Protein 3F1L (pdb70)

Secondary structure (DSSP, 8-state):
------TTTTTT-EEEEESTTSHHHHHHHHHHHHTT-EEEEEES-HHHHHHHHHHHHHHHS---EEEE--TTT--HHHHHHHHHHHHHH-S--SEEEE--------S-TTT--HHHHHHHHIIIIIIHHHHHHHHHHHHHTSSS-EEEEE--GGGTS--TT-HHHHHHHHHHHHHHHHHHHHTTTT-EEEEEE--SBSSHHHHHH-TT--GGGSB-TGGGHHHHHHHHSGGGTT--S-EEESS--/------TTTTTT-EEEESSTTSHHHHHHHHHHHHTT-EEEEEES-HHHHHHHHHHHHHHHS---EEEE--TTT--HHHHHHHHHHHHHH-S--SEEE---------S-GGG--HHHHHHHHIIIIIIHHHHHHHHHHHHHTSSS-EEEEE--GGGTS--TT-HHHHHHHHHHHHHHHHHHHHTTTT-EEEEEE--SBSSTTHHHH-TTS-GGGSBPGGGGHHHHHHHHSGGGTT--S-EEES--

Foldseek 3Di:
DPFDDDLLQAAPAEEEFEPCLFFLNLLLQLSNLRSHYQYEYEYADPVSLQVSQVVSCVVRVDGHHYDYDDQQDDDLVNLLVVLVVCVVPDVAHQEYEAPDFDQAWQAAPVPGDPVSLVSRLSRLPVSVVSNCVSRVVRQLSDPEHFYEHEAAVLLVPNDGRRPSNSVSRVNVLVVQQVVLVVQPVRYAGEYEHAYQEPTPSNCVNPVPDDRVVHHHSNLLCSVSSCRSGPVCRVHHSYYYYSDDD/DPFDDDLQQAAPAEEEFEPCLDALSVVLQLSNLSSHYQYEYEYADDVSVQVSQVVSCVNHVDGHHYDYDDQLDDDLVNLLVVLVVVVVVDVAHQEYEYPDFDQAWQAAPVPGDVVSLVSRLSRLPVSVVSNCVSRVVRQQSDPEHFYEHEAAPLLVPPDGRRHSNSVSRVNVLVVQQVVLVVQPVRYAGEYEHAYFELDVSNCRNCVPDDSVPHHHSNLLCSVSSCRSGPVCSPHHSYYYYSPD

Radius of gyration: 23.94 Å; Cα contacts (8 Å, |Δi|>4): 1102; chains: 2; bounding box: 61×36×67 Å

Solvent-accessible surface area: 20302 Å² total; per-residue (Å²): 80,172,36,158,17,130,112,72,10,0,76,119,57,12,2,0,0,2,15,0,24,64,12,21,0,118,40,0,0,10,12,1,3,114,41,9,1,46,5,0,0,3,9,158,37,104,96,117,0,118,99,19,0,53,84,1,50,123,84,37,64,102,106,8,73,75,32,84,14,47,14,69,100,11,71,15,93,62,0,97,79,11,14,100,120,0,56,98,87,19,77,63,0,12,0,0,0,5,11,20,38,55,15,23,38,49,28,55,3,49,112,3,65,28,101,45,1,73,31,0,0,31,12,2,0,7,0,6,1,6,0,2,24,14,0,3,84,11,0,76,132,15,152,32,0,0,0,0,0,12,1,16,68,8,2,85,92,3,118,32,58,39,1,0,35,0,0,0,7,13,0,2,8,0,0,1,46,0,0,3,55,26,8,96,184,128,9,10,0,0,0,1,11,12,32,17,3,102,28,86,86,64,56,70,11,78,114,134,44,64,62,142,149,31,109,48,15,57,77,3,9,36,4,0,7,28,0,7,0,40,84,0,139,215,72,39,27,73,43,42,61,13,58,89,130,80,185,39,155,21,130,110,70,17,0,78,113,54,12,1,0,0,0,22,0,9,74,34,28,2,57,35,0,0,16,8,1,7,97,37,22,2,29,2,0,0,1,7,180,55,112,128,58,0,151,67,0,0,48,74,2,55,135,90,51,69,134,94,6,68,60,15,85,11,45,13,71,97,9,72,23,97,66,0,71,90,0,9,124,109,0,54,122,80,19,80,62,0,6,0,0,0,5,24,21,31,62,11,24,38,48,29,56,2,46,114,3,59,21,114,42,0,60,52,0,1,34,12,2,0,6,0,7,0,12,0,1,18,5,0,2,84,8,1,74,130,12,138,28,0,0,0,0,1,17,1,17,63,12,3,80,101,4,126,30,56,34,0,0,20,0,0,0,8,12,0,2,7,0,0,1,44,0,0,4,56,24,8,88,177,128,10,13,0,0,0,1,4,13,21,21,3,119,31,88,71,58,62,65,13,82,106,137,59,85,53,141,178,38,101,61,17,50,85,2,8,35,1,1,7,33,0,7,2,72,70,0,132,185,81,42,30,77,51,29,55,13,45,146

Sequence (489 aa):
MHYQPKQDLLNDRIILVTGASDGIGREAAMTYARYGATVILLGRNEEKLRQVASHINEETGRQPQWFILDLLTCTSENCQQLAQRIAVNYPRLDGVLHNAGLLGDVCPMSEQNPQVWQDVMQVNVNATFMLTQALLPLLLKSDAGSLVFTSSSVGRQGRANWGAYAASKFATEGMMQVLADEYQQRLRVNCINPGGTRTAMRASAFPTEDPQKLKTPADIMPLYLWLMGDDSRRKTGMTFDAQPGMHYQPKQDLLNDRIILVTGASDGIGREAAMTYARYGATVILLGRNEEKLRQVASHINEETGRQPQWFILDLLTCTSENCQQLAQRIAVNYPRLDGVLHNAGLLGDVCPMSEQNPQVWQDVMQVNVNATFMLTQALLPLLLKSDAGSLVFTSSSVGRQGRANWGAYAASKFATEGMMQVLADEYQQRLRVNCINPGGTRTAMRASAFPTEDPQKLKTPADIMPLYLWLMGDDSRRKTGMTFDAQP

Structure (mmCIF, N/CA/C/O backbone):
data_3F1L
#
_entry.id   3F1L
#
_cell.length_a   53.871
_cell.length_b   66.803
_cell.length_c   65.053
_cell.angle_alpha   90.000
_cell.angle_beta   109.030
_cell.angle_gamma   90.000
#
_symmetry.space_group_name_H-M   'P 1 21 1'
#
loop_
_entity.id
_entity.type
_entity.pdbx_description
1 polymer 'Uncharacterized oxidoreductase yciK'
2 water water
#
loop_
_atom_site.group_PDB
_atom_site.id
_atom_site.type_symbol
_atom_site.label_atom_id
_atom_site.label_alt_id
_atom_site.label_comp_id
_atom_site.label_asym_id
_atom_site.label_entity_id
_atom_site.label_seq_id
_atom_site.pdbx_PDB_ins_code
_atom_site.Cartn_x
_atom_site.Cartn_y
_atom_site.Cartn_z
_atom_site.occupancy
_atom_site.B_iso_or_equiv
_atom_site.auth_seq_id
_atom_site.auth_comp_id
_atom_site.auth_asym_id
_atom_site.auth_atom_id
_atom_site.pdbx_PDB_model_num
ATOM 1 N N . MET A 1 1 ? -15.059 14.738 -13.714 1.00 37.82 1 MET A N 1
ATOM 2 C CA . MET A 1 1 ? -16.475 14.370 -13.450 1.00 30.46 1 MET A CA 1
ATOM 3 C C . MET A 1 1 ? -16.829 14.567 -11.979 1.00 32.63 1 MET A C 1
ATOM 4 O O . MET A 1 1 ? -16.873 13.609 -11.204 1.00 36.31 1 MET A O 1
ATOM 20 N N . HIS A 1 2 ? -17.041 15.821 -11.596 1.00 27.89 2 HIS A N 1
ATOM 21 C CA . HIS A 1 2 ? -17.805 16.128 -10.401 1.00 31.95 2 HIS A CA 1
ATOM 22 C C . HIS A 1 2 ? -19.205 15.685 -10.752 1.00 26.39 2 HIS A C 1
ATOM 23 O O . HIS A 1 2 ? -19.859 16.297 -11.593 1.00 36.59 2 HIS A O 1
ATOM 36 N N . TYR A 1 3 ? -19.659 14.603 -10.147 1.00 25.79 3 TYR A N 1
ATOM 37 C CA . TYR A 1 3 ? -20.971 14.096 -10.488 1.00 25.53 3 TYR A CA 1
ATOM 38 C C . TYR A 1 3 ? -21.660 13.501 -9.273 1.00 25.73 3 TYR A C 1
ATOM 39 O O . TYR A 1 3 ? -21.225 12.504 -8.694 1.00 28.83 3 TYR A O 1
ATOM 57 N N . GLN A 1 4 ? -22.750 14.156 -8.903 1.00 24.39 4 GLN A N 1
ATOM 58 C CA . GLN A 1 4 ? -23.543 13.800 -7.751 1.00 26.48 4 GLN A CA 1
ATOM 59 C C . GLN A 1 4 ? -24.965 13.545 -8.221 1.00 25.62 4 GLN A C 1
ATOM 60 O O . GLN A 1 4 ? -25.858 14.354 -7.972 1.00 26.77 4 GLN A O 1
ATOM 74 N N . PRO A 1 5 ? -25.180 12.409 -8.903 1.00 24.92 5 PRO A N 1
ATOM 75 C CA . PRO A 1 5 ? -26.457 12.108 -9.557 1.00 25.98 5 PRO A CA 1
ATOM 76 C C . PRO A 1 5 ? -27.577 11.898 -8.557 1.00 25.14 5 PRO A C 1
ATOM 77 O O . PRO A 1 5 ? -27.305 11.655 -7.386 1.00 23.80 5 PRO A O 1
ATOM 88 N N . LYS A 1 6 ? -28.821 11.978 -9.014 1.00 27.06 6 LYS A N 1
ATOM 89 C CA . LYS A 1 6 ? -29.943 11.558 -8.195 1.00 26.68 6 LYS A CA 1
ATOM 90 C C . LYS A 1 6 ? -29.688 10.109 -7.799 1.00 22.29 6 LYS A C 1
ATOM 91 O O . LYS A 1 6 ? -29.127 9.333 -8.577 1.00 18.64 6 LYS A O 1
ATOM 110 N N . GLN A 1 7 ? -30.079 9.734 -6.590 1.00 22.44 7 GLN A N 1
ATOM 111 C CA . GLN A 1 7 ? -29.770 8.393 -6.111 1.00 25.23 7 GLN A CA 1
ATOM 112 C C . GLN A 1 7 ? -30.534 7.295 -6.858 1.00 25.04 7 GLN A C 1
ATOM 113 O O . GLN A 1 7 ? -30.127 6.135 -6.835 1.00 34.54 7 GLN A O 1
ATOM 127 N N . ASP A 1 8 ? -31.642 7.649 -7.502 1.00 21.63 8 ASP A N 1
ATOM 128 C CA . ASP A 1 8 ? -32.376 6.670 -8.301 1.00 18.74 8 ASP A CA 1
ATOM 129 C C . ASP A 1 8 ? -32.038 6.772 -9.787 1.00 15.17 8 ASP A C 1
ATOM 130 O O . ASP A 1 8 ? -32.832 6.399 -10.641 1.00 14.25 8 ASP A O 1
ATOM 139 N N . LEU A 1 9 ? -30.828 7.230 -10.085 1.00 13.49 9 LEU A N 1
ATOM 140 C CA . LEU A 1 9 ? -30.403 7.440 -11.464 1.00 13.51 9 LEU A CA 1
ATOM 141 C C . LEU A 1 9 ? -30.686 6.246 -12.378 1.00 11.31 9 LEU A C 1
ATOM 142 O O . LEU A 1 9 ? -31.080 6.416 -13.528 1.00 12.27 9 LEU A O 1
ATOM 158 N N . LEU A 1 10 ? -30.442 5.039 -11.874 1.00 9.74 10 LEU A N 1
ATOM 159 C CA . LEU A 1 10 ? -30.513 3.841 -12.703 1.00 9.72 10 LEU A CA 1
ATOM 160 C C . LEU A 1 10 ? -31.670 2.911 -12.356 1.00 9.19 10 LEU A C 1
ATOM 161 O O . LEU A 1 10 ? -31.662 1.739 -12.735 1.00 9.23 10 LEU A O 1
ATOM 177 N N . ASN A 1 11 ? -32.689 3.432 -11.678 1.00 9.36 11 ASN A N 1
ATOM 178 C CA . ASN A 1 11 ? -33.881 2.641 -11.456 1.00 10.76 11 ASN A CA 1
ATOM 179 C C . ASN A 1 11 ? -34.417 2.137 -12.792 1.00 11.96 11 ASN A C 1
ATOM 180 O O . ASN A 1 11 ? -34.509 2.893 -13.758 1.00 12.55 11 ASN A O 1
ATOM 191 N N . ASP A 1 12 ? -34.799 0.873 -12.826 1.00 13.26 12 ASP A N 1
ATOM 192 C CA . ASP A 1 12 ? -35.384 0.272 -14.028 1.00 14.95 12 ASP A CA 1
ATOM 193 C C . ASP A 1 12 ? -34.432 0.309 -15.224 1.00 13.41 12 ASP A C 1
ATOM 194 O O . ASP A 1 12 ? -34.851 0.452 -16.376 1.00 14.78 12 ASP A O 1
ATOM 203 N N . ARG A 1 13 ? -33.141 0.147 -14.943 0.00 11.47 13 ARG A N 1
ATOM 204 C CA . ARG A 1 13 ? -32.126 0.061 -15.989 0.00 10.78 13 ARG A CA 1
ATOM 205 C C . ARG A 1 13 ? -31.299 -1.215 -15.835 0.00 9.41 13 ARG A C 1
ATOM 206 O O . ARG A 1 13 ? -30.707 -1.461 -14.785 0.00 11.95 13 ARG A O 1
ATOM 227 N N . ILE A 1 14 ? -31.252 -2.011 -16.898 1.00 6.90 14 ILE A N 1
ATOM 228 C CA . ILE A 1 14 ? -30.606 -3.302 -16.872 1.00 6.21 14 ILE A CA 1
ATOM 229 C C . ILE A 1 14 ? -29.217 -3.131 -17.451 1.00 6.43 14 ILE A C 1
ATOM 230 O O . ILE A 1 14 ? -29.074 -2.748 -18.615 1.00 6.61 14 ILE A O 1
ATOM 246 N N . ILE A 1 15 ? -28.197 -3.376 -16.640 1.00 6.44 15 ILE A N 1
ATOM 247 C CA . ILE A 1 15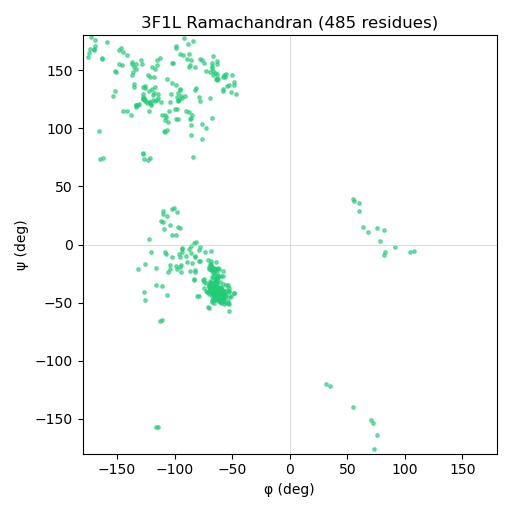 ? -26.823 -3.096 -17.020 1.00 6.67 15 ILE A CA 1
ATOM 248 C C . ILE A 1 15 ? -25.959 -4.320 -16.830 1.00 7.25 15 ILE A C 1
ATOM 249 O O . ILE A 1 15 ? -25.909 -4.884 -15.747 1.00 6.98 15 ILE A O 1
ATOM 265 N N . LEU A 1 16 ? -25.278 -4.719 -17.898 1.00 6.79 16 LEU A N 1
ATOM 266 C CA . LEU A 1 16 ? -24.328 -5.825 -17.868 1.00 6.90 16 LEU A CA 1
ATOM 267 C C . LEU A 1 16 ? -22.918 -5.288 -17.666 1.00 6.38 16 LEU A C 1
ATOM 268 O O . LEU A 1 16 ? -22.495 -4.344 -18.344 1.00 6.40 16 LEU A O 1
ATOM 284 N N . VAL A 1 17 ? -22.198 -5.905 -16.742 1.00 6.09 17 VAL A N 1
ATOM 285 C CA . VAL A 1 17 ? -20.827 -5.520 -16.425 1.00 6.63 17 VAL A CA 1
ATOM 286 C C . VAL A 1 17 ? -19.918 -6.721 -16.626 1.00 6.23 17 VAL A C 1
ATOM 287 O O . VAL A 1 17 ? -20.116 -7.764 -16.015 1.00 7.02 17 VAL A O 1
ATOM 300 N N . THR A 1 18 ? -18.904 -6.574 -17.475 1.00 6.31 18 THR A N 1
ATOM 301 C CA . THR A 1 18 ? -17.968 -7.669 -17.704 1.00 6.80 18 THR A CA 1
ATOM 302 C C . THR A 1 18 ? -16.741 -7.503 -16.812 1.00 7.35 18 THR A C 1
ATOM 303 O O . THR A 1 18 ? -16.483 -6.427 -16.286 1.00 8.74 18 THR A O 1
ATOM 314 N N . GLY A 1 19 ? -15.970 -8.575 -16.659 1.00 8.94 19 GLY A N 1
ATOM 315 C CA . GLY A 1 19 ? -14.852 -8.582 -15.726 1.00 10.48 19 GLY A CA 1
ATOM 316 C C . GLY A 1 19 ? -15.326 -8.199 -14.336 1.00 9.26 19 GLY A C 1
ATOM 317 O O . GLY A 1 19 ? -14.643 -7.505 -13.602 1.00 10.33 19 GLY A O 1
ATOM 321 N N . ALA A 1 20 ? -16.507 -8.690 -13.967 1.00 8.25 20 ALA A N 1
ATOM 322 C CA . ALA A 1 20 ? -17.219 -8.173 -12.801 1.00 9.16 20 ALA A CA 1
ATOM 323 C C . ALA A 1 20 ? -16.636 -8.592 -11.456 1.00 10.43 20 ALA A C 1
ATOM 324 O O . ALA A 1 20 ? -17.084 -8.100 -10.420 1.00 12.04 20 ALA A O 1
ATOM 331 N N . SER A 1 21 ? -15.645 -9.477 -11.442 1.00 10.89 21 SER A N 1
ATOM 332 C CA . SER A 1 21 ? -14.997 -9.813 -10.174 1.00 13.26 21 SER A CA 1
ATOM 333 C C . SER A 1 21 ? -13.718 -8.979 -9.916 1.00 10.59 21 SER A C 1
ATOM 334 O O . SER A 1 21 ? -13.163 -9.021 -8.802 1.00 12.73 21 SER A O 1
ATOM 342 N N . ASP A 1 22 ? -13.231 -8.235 -10.912 1.00 11.40 22 ASP A N 1
ATOM 343 C CA . ASP A 1 22 ? -11.987 -7.490 -10.705 1.00 12.06 22 ASP A CA 1
ATOM 344 C C . ASP A 1 22 ? -12.279 -6.163 -10.018 1.00 11.89 22 ASP A C 1
ATOM 345 O O . ASP A 1 22 ? -13.434 -5.851 -9.765 1.00 12.64 22 ASP A O 1
ATOM 354 N N . GLY A 1 23 ? -11.233 -5.412 -9.674 1.00 12.06 23 GLY A N 1
ATOM 355 C CA . GLY A 1 23 ? -11.382 -4.217 -8.870 1.00 12.93 23 GLY A CA 1
ATOM 356 C C . GLY A 1 23 ? -12.400 -3.232 -9.400 1.00 11.37 23 GLY A C 1
ATOM 357 O O . GLY A 1 23 ? -13.350 -2.870 -8.704 1.00 12.19 23 GLY A O 1
ATOM 361 N N . ILE A 1 24 ? -12.214 -2.780 -10.628 1.00 9.67 24 ILE A N 1
ATOM 362 C CA . ILE A 1 24 ? -13.128 -1.789 -11.192 1.00 8.54 24 ILE A CA 1
ATOM 363 C C . ILE A 1 24 ? -14.489 -2.412 -11.518 1.00 7.84 24 ILE A C 1
ATOM 364 O O . ILE A 1 24 ? -15.520 -1.798 -11.292 1.00 8.13 24 ILE A O 1
ATOM 380 N N . GLY A 1 25 ? -14.497 -3.621 -12.066 1.00 8.20 25 GLY A N 1
ATOM 381 C CA . GLY A 1 25 ? -15.744 -4.263 -12.440 1.00 9.31 25 GLY A CA 1
ATOM 382 C C . GLY A 1 25 ? -16.662 -4.474 -11.263 1.00 8.03 25 GLY A C 1
ATOM 383 O O . GLY A 1 25 ? -17.854 -4.189 -11.346 1.00 7.87 25 GLY A O 1
ATOM 387 N N . ARG A 1 26 ? -16.124 -4.981 -10.164 1.00 8.76 26 ARG A N 1
ATOM 388 C CA . ARG A 1 26 ? -16.968 -5.227 -9.001 1.00 8.81 26 ARG A CA 1
ATOM 389 C C . ARG A 1 26 ? -17.462 -3.926 -8.387 1.00 8.48 26 ARG A C 1
ATOM 390 O O . ARG A 1 26 ? -18.599 -3.851 -7.915 1.00 9.55 26 ARG A O 1
ATOM 411 N N . GLU A 1 27 ? -16.649 -2.884 -8.459 1.00 8.49 27 GLU A N 1
ATOM 412 C CA . GLU A 1 27 ? -17.060 -1.587 -7.951 1.00 8.18 27 GLU A CA 1
ATOM 413 C C . GLU A 1 27 ? -18.145 -0.973 -8.823 1.00 7.75 27 GLU A C 1
ATOM 414 O O . GLU A 1 27 ? -19.111 -0.417 -8.306 1.00 8.89 27 GLU A O 1
ATOM 426 N N . ALA A 1 28 ? -17.999 -1.072 -10.138 1.00 7.51 28 ALA A N 1
ATOM 427 C CA . ALA A 1 28 ? -19.009 -0.549 -11.042 1.00 7.52 28 ALA A CA 1
ATOM 428 C C . ALA A 1 28 ? -20.328 -1.282 -10.845 1.00 7.34 28 ALA A C 1
ATOM 429 O O . ALA A 1 28 ? -21.385 -0.667 -10.765 1.00 7.95 28 ALA A O 1
ATOM 436 N N . ALA A 1 29 ? -20.270 -2.598 -10.730 1.00 7.75 29 ALA A N 1
ATOM 437 C CA . ALA A 1 29 ? -21.482 -3.372 -10.513 1.00 7.69 29 ALA A CA 1
ATOM 438 C C . ALA A 1 29 ? -22.180 -2.941 -9.219 1.00 7.75 29 ALA A C 1
ATOM 439 O O . ALA A 1 29 ? -23.402 -2.768 -9.172 1.00 7.85 29 ALA A O 1
ATOM 446 N N . MET A 1 30 ? -21.400 -2.778 -8.153 1.00 8.70 30 MET A N 1
ATOM 447 C CA . MET A 1 30 ? -21.944 -2.352 -6.866 1.00 9.18 30 MET A CA 1
ATOM 448 C C . MET A 1 30 ? -22.575 -0.977 -6.981 1.00 8.75 30 MET A C 1
ATOM 449 O O . MET A 1 30 ? -23.655 -0.742 -6.459 1.00 9.55 30 MET A O 1
ATOM 463 N N . THR A 1 31 ? -21.868 -0.061 -7.636 1.00 8.94 31 THR A N 1
ATOM 464 C CA . THR A 1 31 ? -22.319 1.308 -7.780 1.00 9.31 31 THR A CA 1
ATOM 465 C C . THR A 1 31 ? -23.604 1.385 -8.580 1.00 8.31 31 THR A C 1
ATOM 466 O O . THR A 1 31 ? -24.563 2.055 -8.174 1.00 8.80 31 THR A O 1
ATOM 477 N N . TYR A 1 32 ? -23.658 0.668 -9.693 1.00 7.73 32 TYR A N 1
ATOM 478 C CA . TYR A 1 32 ? -24.866 0.659 -10.484 1.00 7.33 32 TYR A CA 1
ATOM 479 C C . TYR A 1 32 ? -26.043 0.128 -9.652 1.00 7.77 32 TYR A C 1
ATOM 480 O O . TYR A 1 32 ? -27.138 0.691 -9.663 1.00 8.12 32 TYR A O 1
ATOM 498 N N . ALA A 1 33 ? -25.829 -0.971 -8.931 1.00 8.23 33 ALA A N 1
ATOM 499 C CA . ALA A 1 33 ? -26.881 -1.527 -8.076 1.00 8.98 33 ALA A CA 1
ATOM 500 C C . ALA A 1 33 ? -27.341 -0.521 -7.014 1.00 8.73 33 ALA A C 1
ATOM 501 O O . ALA A 1 33 ? -28.536 -0.413 -6.745 1.00 9.20 33 ALA A O 1
ATOM 508 N N . ARG A 1 34 ? -26.401 0.214 -6.426 1.00 8.78 34 ARG A N 1
ATOM 509 C CA . ARG A 1 34 ? -26.733 1.189 -5.394 1.00 11.37 34 ARG A CA 1
ATOM 510 C C . ARG A 1 34 ? -27.618 2.286 -5.951 1.00 9.18 34 ARG A C 1
ATOM 511 O O . ARG A 1 34 ? -28.464 2.843 -5.233 1.00 11.68 34 ARG A O 1
ATOM 532 N N . TYR A 1 35 ? -27.450 2.589 -7.232 1.00 9.26 35 TYR A N 1
ATOM 533 C CA . TYR A 1 35 ? -28.228 3.638 -7.871 1.00 9.96 35 TYR A CA 1
ATOM 534 C C . TYR A 1 35 ? -29.456 3.085 -8.590 1.00 9.34 35 TYR A C 1
ATOM 535 O O . TYR A 1 35 ? -30.082 3.786 -9.376 1.00 10.36 35 TYR A O 1
ATOM 553 N N . GLY A 1 36 ? -29.813 1.836 -8.297 1.00 9.58 36 GLY A N 1
ATOM 554 C CA . GLY A 1 36 ? -31.097 1.285 -8.695 1.00 9.84 36 GLY A CA 1
ATOM 555 C C . GLY A 1 36 ? -31.078 0.261 -9.814 1.00 9.14 36 GLY A C 1
ATOM 556 O O . GLY A 1 36 ? -32.118 -0.303 -10.152 1.00 10.17 36 GLY A O 1
ATOM 560 N N . ALA A 1 37 ? -29.921 0.036 -10.418 1.00 8.94 37 ALA A N 1
ATOM 561 C CA . ALA A 1 37 ? -29.844 -0.825 -11.593 1.00 8.43 37 ALA A CA 1
ATOM 562 C C . ALA A 1 37 ? -30.102 -2.287 -11.282 1.00 7.90 37 ALA A C 1
ATOM 563 O O . ALA A 1 37 ? -29.799 -2.773 -10.197 1.00 9.03 37 ALA A O 1
ATOM 570 N N . THR A 1 38 ? -30.683 -2.966 -12.268 1.00 8.24 38 THR A N 1
ATOM 571 C CA . THR A 1 38 ? -30.686 -4.421 -12.327 1.00 8.15 38 THR A CA 1
ATOM 572 C C . THR A 1 38 ? -29.397 -4.827 -13.025 1.00 7.55 38 THR A C 1
ATOM 573 O O . THR A 1 38 ? -29.242 -4.609 -14.222 1.00 8.24 38 THR A O 1
ATOM 584 N N . VAL A 1 39 ? -28.464 -5.384 -12.273 1.00 8.24 39 VAL A N 1
ATOM 585 C CA . VAL A 1 39 ? -27.132 -5.630 -12.776 1.00 7.79 39 VAL A CA 1
ATOM 586 C C . VAL A 1 39 ? -26.956 -7.093 -13.140 1.00 8.10 39 VAL A C 1
ATOM 587 O O . VAL A 1 39 ? -27.418 -7.999 -12.425 1.00 8.39 39 VAL A O 1
ATOM 600 N N . ILE A 1 40 ? -26.289 -7.316 -14.261 1.00 6.86 40 ILE A N 1
ATOM 601 C CA . ILE A 1 40 ? -25.893 -8.642 -14.706 1.00 7.23 40 ILE A CA 1
ATOM 602 C C . ILE A 1 40 ? -2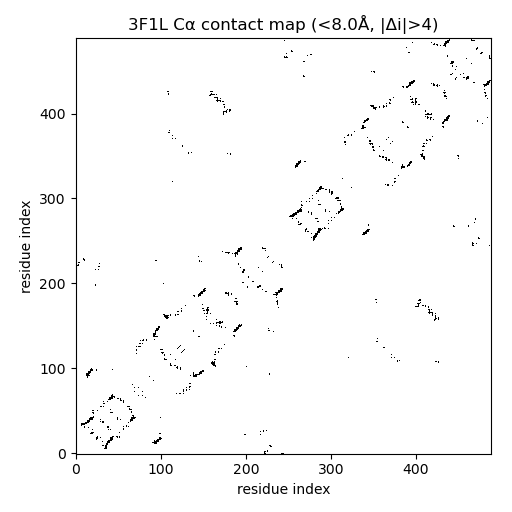4.372 -8.700 -14.687 1.00 6.55 40 ILE A C 1
ATOM 603 O O . ILE A 1 40 ? -23.717 -7.844 -15.284 1.00 7.40 40 ILE A O 1
ATOM 619 N N . LEU A 1 41 ? -23.812 -9.698 -14.008 1.00 7.38 41 LEU A N 1
ATOM 620 C CA . LEU A 1 41 ? -22.368 -9.850 -13.901 1.00 7.47 41 LEU A CA 1
ATOM 621 C C . LEU A 1 41 ? -21.889 -10.876 -14.914 1.00 7.73 41 LEU A C 1
ATOM 622 O O . LEU A 1 41 ? -22.475 -11.955 -15.058 1.00 8.77 41 LEU A O 1
ATOM 638 N N . LEU A 1 42 ? -20.783 -10.568 -15.574 1.00 7.70 42 LEU A N 1
ATOM 639 C CA . LEU A 1 42 ? -20.165 -11.500 -16.497 1.00 8.45 42 LEU A CA 1
ATOM 640 C C . LEU A 1 42 ? -18.700 -11.660 -16.132 1.00 7.97 42 LEU A C 1
ATOM 641 O O . LEU A 1 42 ? -18.012 -10.681 -15.846 1.00 9.59 42 LEU A O 1
ATOM 657 N N . GLY A 1 43 ? -18.228 -12.897 -16.119 1.00 9.20 43 GLY A N 1
ATOM 658 C CA . GLY A 1 43 ? -16.832 -13.137 -15.827 1.00 10.25 43 GLY A CA 1
ATOM 659 C C . GLY A 1 43 ? -16.482 -14.582 -16.044 1.00 10.04 43 GLY A C 1
ATOM 660 O O . GLY A 1 43 ? -17.342 -15.382 -16.377 1.00 9.71 43 GLY A O 1
ATOM 664 N N . ARG A 1 44 ? -15.217 -14.920 -15.844 1.00 11.53 44 ARG A N 1
ATOM 665 C CA . ARG A 1 44 ? -14.748 -16.276 -16.099 1.00 13.35 44 ARG A CA 1
ATOM 666 C C . ARG A 1 44 ? -14.747 -17.134 -14.846 1.00 14.74 44 ARG A C 1
ATOM 667 O O . ARG A 1 44 ? -14.743 -18.362 -14.939 1.00 17.34 44 ARG A O 1
ATOM 688 N N . ASN A 1 45 ? -14.762 -16.480 -13.687 1.00 14.97 45 ASN A N 1
ATOM 689 C CA . ASN A 1 45 ? -14.641 -17.159 -12.399 1.00 21.71 45 ASN A CA 1
ATOM 690 C C . ASN A 1 45 ? -15.966 -17.197 -11.640 1.00 19.26 45 ASN A C 1
ATOM 691 O O . ASN A 1 45 ? -16.338 -16.224 -10.984 1.00 17.16 45 ASN A O 1
ATOM 702 N N . GLU A 1 46 ? -16.668 -18.323 -11.735 1.00 23.06 46 GLU A N 1
ATOM 703 C CA . GLU A 1 46 ? -17.992 -18.475 -11.135 1.00 27.10 46 GLU A CA 1
ATOM 704 C C . GLU A 1 46 ? -17.979 -18.240 -9.625 1.00 21.77 46 GLU A C 1
ATOM 705 O O . GLU A 1 46 ? -18.890 -17.623 -9.072 1.00 20.77 46 GLU A O 1
ATOM 717 N N . GLU A 1 47 ? -16.946 -18.756 -8.971 1.00 18.95 47 GLU A N 1
ATOM 718 C CA . GLU A 1 47 ? -16.791 -18.624 -7.531 1.00 22.54 47 GLU A CA 1
ATOM 719 C C . GLU A 1 47 ? -16.781 -17.152 -7.141 1.00 18.21 47 GLU A C 1
ATOM 720 O O . GLU A 1 47 ? -17.518 -16.717 -6.255 1.00 17.38 47 GLU A O 1
ATOM 737 N N . LYS A 1 48 ? -15.935 -16.377 -7.805 1.00 16.27 48 LYS A N 1
ATOM 738 C CA . LYS A 1 48 ? -15.807 -14.969 -7.471 1.00 13.50 48 LYS A CA 1
ATOM 739 C C . LYS A 1 48 ? -17.061 -14.174 -7.852 1.00 13.94 48 LYS A C 1
ATOM 740 O O . LYS A 1 48 ? -17.410 -13.215 -7.171 1.00 13.14 48 LYS A O 1
ATOM 759 N N . LEU A 1 49 ? -17.723 -14.564 -8.941 1.00 14.26 49 LEU A N 1
ATOM 760 C CA . LEU A 1 49 ? -18.936 -13.867 -9.373 1.00 13.98 49 LEU A CA 1
ATOM 761 C C . LEU A 1 49 ? -20.059 -14.068 -8.356 1.00 13.20 49 LEU A C 1
ATOM 762 O O . LEU A 1 49 ? -20.789 -13.138 -8.022 1.00 12.77 49 LEU A O 1
ATOM 778 N N . ARG A 1 50 ? -20.195 -15.291 -7.856 1.00 13.58 50 ARG A N 1
ATOM 779 C CA . ARG A 1 50 ? -21.187 -15.578 -6.827 1.00 13.52 50 ARG A CA 1
ATOM 780 C C . ARG A 1 50 ? -20.945 -14.696 -5.604 1.00 13.18 50 ARG A C 1
ATOM 781 O O . ARG A 1 50 ? -21.875 -14.156 -5.011 1.00 13.61 50 ARG A O 1
ATOM 802 N N . GLN A 1 51 ? -19.678 -14.544 -5.236 1.00 13.09 51 GLN A N 1
ATOM 803 C CA . GLN A 1 51 ? -19.325 -13.739 -4.078 1.00 13.75 51 GLN A CA 1
ATOM 804 C C . GLN A 1 51 ? -19.595 -12.261 -4.297 1.00 12.28 51 GLN A C 1
ATOM 805 O O . GLN A 1 51 ? -20.069 -11.585 -3.389 1.00 14.29 51 GLN A O 1
ATOM 819 N N . VAL A 1 52 ? -19.308 -11.745 -5.492 1.00 12.90 52 VAL A N 1
ATOM 820 C CA . VAL A 1 52 ? -19.624 -10.351 -5.776 1.00 12.16 52 VAL A CA 1
ATOM 821 C C . VAL A 1 52 ? -21.143 -10.152 -5.737 1.00 11.30 52 VAL A C 1
ATOM 822 O O . VAL A 1 52 ? -21.640 -9.182 -5.169 1.00 11.80 52 VAL A O 1
ATOM 835 N N . ALA A 1 53 ? -21.889 -11.093 -6.301 1.00 11.00 53 ALA A N 1
ATOM 836 C CA . ALA A 1 53 ? -23.347 -10.980 -6.313 1.00 11.92 53 ALA A CA 1
ATOM 837 C C . ALA A 1 53 ? -23.906 -10.961 -4.893 1.00 12.74 53 ALA A C 1
ATOM 838 O O . ALA A 1 53 ? -24.783 -10.167 -4.580 1.00 12.51 53 ALA A O 1
ATOM 845 N N . SER A 1 54 ? -23.363 -11.803 -4.024 1.00 13.64 54 SER A N 1
ATOM 846 C CA . SER A 1 54 ? -23.840 -11.848 -2.655 1.00 14.18 54 SER A CA 1
ATOM 847 C C . SER A 1 54 ? -23.498 -10.564 -1.893 1.00 13.01 54 SER A C 1
ATOM 848 O O . SER A 1 54 ? -24.310 -10.071 -1.103 1.00 14.02 54 SER A O 1
ATOM 856 N N . HIS A 1 55 ? -22.312 -10.012 -2.134 1.00 13.17 55 HIS A N 1
ATOM 857 C CA . HIS A 1 55 ? -21.931 -8.760 -1.490 1.00 14.84 55 HIS A CA 1
ATOM 858 C C . HIS A 1 55 ? -22.857 -7.629 -1.935 1.00 13.75 55 HIS A C 1
ATOM 859 O O . HIS A 1 55 ? -23.317 -6.817 -1.135 1.00 14.88 55 HIS A O 1
ATOM 872 N N . ILE A 1 56 ? -23.130 -7.566 -3.228 1.00 12.31 56 ILE A N 1
ATOM 873 C CA . ILE A 1 56 ? -24.018 -6.534 -3.725 1.00 12.24 56 ILE A CA 1
ATOM 874 C C . ILE A 1 56 ? -25.401 -6.688 -3.098 1.00 13.36 56 ILE A C 1
ATOM 875 O O . ILE A 1 56 ? -26.014 -5.702 -2.696 1.00 14.42 56 ILE A O 1
ATOM 891 N N . ASN A 1 57 ? -25.880 -7.922 -2.993 1.00 13.72 57 ASN A N 1
ATOM 892 C CA . ASN A 1 57 ? -27.169 -8.184 -2.366 1.00 15.95 57 ASN A CA 1
ATOM 893 C C . ASN A 1 57 ? -27.206 -7.694 -0.924 1.00 15.20 57 ASN A C 1
ATOM 894 O O . ASN A 1 57 ? -28.186 -7.087 -0.497 1.00 17.09 57 ASN A O 1
ATOM 905 N N . GLU A 1 58 ? -26.142 -7.947 -0.168 1.00 14.34 58 GLU A N 1
ATOM 906 C CA . GLU A 1 58 ? -26.134 -7.546 1.231 1.00 16.85 58 GLU A CA 1
ATOM 907 C C . GLU A 1 58 ? -26.131 -6.027 1.376 1.00 19.35 58 GLU A C 1
ATOM 908 O O . GLU A 1 58 ? -26.782 -5.483 2.267 1.00 24.91 58 GLU A O 1
ATOM 920 N N . GLU A 1 59 ? -25.430 -5.336 0.483 1.00 17.58 59 GLU A N 1
ATOM 921 C CA . GLU A 1 59 ? -25.230 -3.900 0.616 1.00 24.51 59 GLU A CA 1
ATOM 922 C C . GLU A 1 59 ? -26.364 -3.077 -0.001 1.00 20.18 59 GLU A C 1
ATOM 923 O O . GLU A 1 59 ? -26.576 -1.928 0.389 1.00 24.90 59 GLU A O 1
ATOM 935 N N . THR A 1 60 ? -27.099 -3.660 -0.945 1.00 22.02 60 THR A N 1
ATOM 936 C CA . THR A 1 60 ? -28.115 -2.915 -1.694 1.00 23.62 60 THR A CA 1
ATOM 937 C C . THR A 1 60 ? -29.514 -3.545 -1.668 1.00 25.83 60 THR A C 1
ATOM 938 O O . THR A 1 60 ? -30.498 -2.891 -2.005 1.00 25.69 60 THR A O 1
ATOM 949 N N . GLY A 1 61 ? -29.601 -4.817 -1.299 1.00 30.19 61 GLY A N 1
ATOM 950 C CA . GLY A 1 61 ? -30.882 -5.493 -1.170 1.00 35.35 61 GLY A CA 1
ATOM 951 C C . GLY A 1 61 ? -31.369 -6.202 -2.424 1.00 37.33 61 GLY A C 1
ATOM 952 O O . GLY A 1 61 ? -32.419 -6.846 -2.414 1.00 36.98 61 GLY A O 1
ATOM 956 N N . ARG A 1 62 ? -30.609 -6.091 -3.506 1.00 41.05 62 ARG A N 1
ATOM 957 C CA . ARG A 1 62 ? -30.960 -6.759 -4.755 1.00 36.31 62 ARG A CA 1
ATOM 958 C C . ARG A 1 62 ? -29.794 -7.610 -5.232 1.00 17.08 62 ARG A C 1
ATOM 959 O O . ARG A 1 62 ? -28.646 -7.190 -5.164 1.00 20.28 62 ARG A O 1
ATOM 980 N N . GLN A 1 63 ? -30.092 -8.823 -5.684 1.00 25.00 63 GLN A N 1
ATOM 981 C CA . GLN A 1 63 ? -29.041 -9.762 -6.042 1.00 21.14 63 GLN A CA 1
ATOM 982 C C . GLN A 1 63 ? -28.889 -9.898 -7.548 1.00 15.43 63 GLN A C 1
ATOM 983 O O . GLN A 1 63 ? -29.790 -10.378 -8.236 1.00 16.96 63 GLN A O 1
ATOM 997 N N . PRO A 1 64 ? -27.732 -9.478 -8.060 1.00 13.15 64 PRO A N 1
ATOM 998 C CA . PRO A 1 64 ? -27.433 -9.643 -9.479 1.00 12.74 64 PRO A CA 1
ATOM 999 C C . PRO A 1 64 ? -27.366 -11.110 -9.865 1.00 12.25 64 PRO A C 1
ATOM 1000 O O . PRO A 1 64 ? -26.971 -11.949 -9.057 1.00 15.22 64 PRO A O 1
ATOM 1011 N N . GLN A 1 65 ? -27.779 -11.412 -11.089 1.00 11.28 65 GLN A N 1
ATOM 1012 C CA . GLN A 1 65 ? -27.496 -12.686 -11.714 1.00 9.49 65 GLN A CA 1
ATOM 1013 C C . GLN A 1 65 ? -26.138 -12.601 -12.383 1.00 8.39 65 GLN A C 1
ATOM 1014 O O . GLN A 1 65 ? -25.663 -11.512 -12.698 1.00 10.18 65 GLN A O 1
ATOM 1028 N N . TRP A 1 66 ? -25.530 -13.757 -12.615 1.00 10.10 66 TRP A N 1
ATOM 1029 C CA . TRP A 1 66 ? -24.247 -13.829 -13.284 1.00 11.02 66 TRP A CA 1
ATOM 1030 C C . TRP A 1 66 ? -24.254 -14.906 -14.355 1.00 11.37 66 TRP A C 1
ATOM 1031 O O . TRP A 1 66 ? -25.038 -15.857 -14.309 1.00 12.35 66 TRP A O 1
ATOM 1052 N N . PHE A 1 67 ? -23.368 -14.712 -15.325 1.00 10.54 67 PHE A N 1
ATOM 1053 C CA . PHE A 1 67 ? -23.138 -15.646 -16.411 1.00 11.47 67 PHE A CA 1
ATOM 1054 C C . PHE A 1 67 ? -21.638 -15.783 -16.596 1.00 10.28 67 PHE A C 1
ATOM 1055 O O . PHE A 1 67 ? -20.873 -14.866 -16.303 1.00 11.30 67 PHE A O 1
ATOM 1072 N N . ILE A 1 68 ? -21.231 -16.938 -17.095 1.00 10.39 68 ILE A N 1
ATOM 1073 C CA . ILE A 1 68 ? -19.827 -17.254 -17.262 1.00 10.14 68 ILE A CA 1
ATOM 1074 C C . ILE A 1 68 ? -19.401 -17.126 -18.722 1.00 12.26 68 ILE A C 1
ATOM 1075 O O . ILE A 1 68 ? -20.037 -17.671 -19.623 1.00 12.17 68 ILE A O 1
ATOM 1091 N N . LEU A 1 69 ? -18.321 -16.397 -18.954 1.00 10.43 69 LEU A N 1
ATOM 1092 C CA . LEU A 1 69 ? -17.730 -16.295 -20.279 1.00 10.41 69 LEU A CA 1
ATOM 1093 C C . LEU A 1 69 ? -16.245 -16.031 -20.088 1.00 9.71 69 LEU A C 1
ATOM 1094 O O . LEU A 1 69 ? -15.877 -15.178 -19.290 1.00 10.95 69 LEU A O 1
ATOM 1110 N N . ASP A 1 70 ? -15.405 -16.780 -20.797 1.00 10.11 70 ASP A N 1
ATOM 1111 C CA . ASP A 1 70 ? -13.963 -16.552 -20.800 1.00 10.16 70 ASP A CA 1
ATOM 1112 C C . ASP A 1 70 ? -13.576 -15.914 -22.119 1.00 8.51 70 ASP A C 1
ATOM 1113 O O . ASP A 1 70 ? -13.574 -16.580 -23.144 1.00 8.52 70 ASP A O 1
ATOM 1122 N N . LEU A 1 71 ? -13.280 -14.620 -22.100 1.00 8.35 71 LEU A N 1
ATOM 1123 C CA . LEU A 1 71 ? -13.014 -13.900 -23.336 1.00 8.02 71 LEU A CA 1
ATOM 1124 C C . LEU A 1 71 ? -11.786 -14.425 -24.061 1.00 7.80 71 LEU A C 1
ATOM 1125 O O . LEU A 1 71 ? -11.661 -14.249 -25.266 1.00 9.32 71 LEU A O 1
ATOM 1141 N N . LEU A 1 72 ? -10.854 -15.041 -23.352 1.00 8.07 72 LEU A N 1
ATOM 1142 C CA . LEU A 1 72 ? -9.656 -15.531 -24.022 1.00 8.89 72 LEU A CA 1
ATOM 1143 C C . LEU A 1 72 ? -9.952 -16.662 -25.007 1.00 8.09 72 LEU A C 1
ATOM 1144 O O . LEU A 1 72 ? -9.278 -16.785 -26.033 1.00 10.02 72 LEU A O 1
ATOM 1160 N N . THR A 1 73 ? -10.935 -17.495 -24.679 1.00 8.77 73 THR A N 1
ATOM 1161 C CA . THR A 1 73 ? -11.171 -18.697 -25.463 1.00 10.31 73 THR A CA 1
ATOM 1162 C C . THR A 1 73 ? -12.563 -18.776 -26.081 1.00 9.76 73 THR A C 1
ATOM 1163 O O . THR A 1 73 ? -12.817 -19.662 -26.859 1.00 11.11 73 THR A O 1
ATOM 1174 N N . CYS A 1 74 ? -13.454 -17.852 -25.760 1.00 8.15 74 CYS A N 1
ATOM 1175 C CA . CYS A 1 74 ? -14.823 -17.961 -26.239 1.00 8.70 74 CYS A CA 1
ATOM 1176 C C . CYS A 1 74 ? -14.936 -17.791 -27.751 1.00 7.96 74 CYS A C 1
ATOM 1177 O O . CYS A 1 74 ? -14.129 -17.104 -28.394 1.00 9.28 74 CYS A O 1
ATOM 1185 N N . THR A 1 75 ? -15.953 -18.419 -28.310 1.00 7.66 75 THR A N 1
ATOM 1186 C CA . THR A 1 75 ? -16.287 -18.236 -29.703 1.00 7.84 75 THR A CA 1
ATOM 1187 C C . THR A 1 75 ? -17.425 -17.224 -29.820 1.00 7.21 75 THR A C 1
ATOM 1188 O O . THR A 1 75 ? -18.118 -16.899 -28.831 1.00 8.24 75 THR A O 1
ATOM 1199 N N . SER A 1 76 ? -17.675 -16.789 -31.042 1.00 7.43 76 SER A N 1
ATOM 1200 C CA . SER A 1 76 ? -18.833 -15.958 -31.312 1.00 7.93 76 SER A CA 1
ATOM 1201 C C . SER A 1 76 ? -20.117 -16.692 -30.937 1.00 7.75 76 SER A C 1
ATOM 1202 O O . SER A 1 76 ? -21.028 -16.096 -30.387 1.00 8.76 76 SER A O 1
ATOM 1210 N N . GLU A 1 77 ? -20.179 -17.991 -31.204 1.00 7.89 77 GLU A N 1
ATOM 1211 C CA . GLU A 1 77 ? -21.346 -18.782 -30.853 1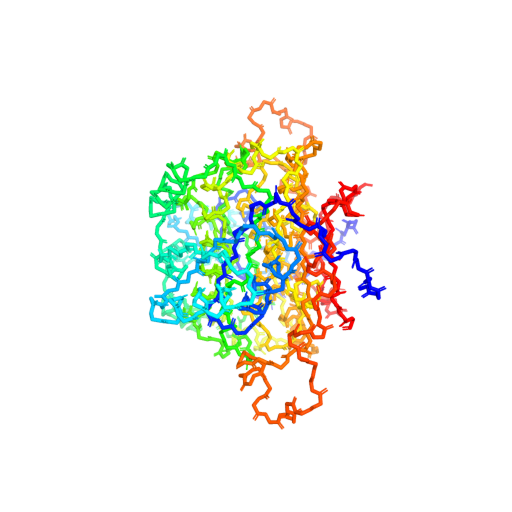.00 8.80 77 GLU A CA 1
ATOM 1212 C C . GLU A 1 77 ? -21.559 -18.786 -29.331 1.00 8.43 77 GLU A C 1
ATOM 1213 O O . GLU A 1 77 ? -22.694 -18.688 -28.885 1.00 8.85 77 GLU A O 1
ATOM 1225 N N . ASN A 1 78 ? -20.485 -18.869 -28.537 1.00 7.89 78 ASN A N 1
ATOM 1226 C CA . ASN A 1 78 ? -20.619 -18.786 -27.080 1.00 9.02 78 ASN A CA 1
ATOM 1227 C C . ASN A 1 78 ? -21.281 -17.460 -26.688 1.00 8.43 78 ASN A C 1
ATOM 1228 O O . ASN A 1 78 ? -22.106 -17.408 -25.781 1.00 9.19 78 ASN A O 1
ATOM 1239 N N . CYS A 1 79 ? -20.891 -16.381 -27.363 1.00 8.47 79 CYS A N 1
ATOM 1240 C CA . CYS A 1 79 ? -21.421 -15.057 -27.062 1.00 8.27 79 CYS A CA 1
ATOM 1241 C C . CYS A 1 79 ? -22.894 -14.976 -27.447 1.00 8.04 79 CYS A C 1
ATOM 1242 O O . CYS A 1 79 ? -23.707 -14.423 -26.713 1.00 8.59 79 CYS A O 1
ATOM 1250 N N . GLN A 1 80 ? -23.240 -15.558 -28.589 1.00 8.69 80 GLN A N 1
ATOM 1251 C CA . GLN A 1 80 ? -24.638 -15.600 -29.006 1.00 9.24 80 GLN A CA 1
ATOM 1252 C C . GLN A 1 80 ? -25.489 -16.431 -28.031 1.00 8.85 80 GLN A C 1
ATOM 1253 O O . GLN A 1 80 ? -26.636 -16.075 -27.724 1.00 10.13 80 GLN A O 1
ATOM 1267 N N . GLN A 1 81 ? -24.933 -17.534 -27.544 1.00 9.87 81 GLN A N 1
ATOM 1268 C CA . GLN A 1 81 ? -25.620 -18.346 -26.547 1.00 11.23 81 GLN A CA 1
ATOM 1269 C C . GLN A 1 81 ? -25.852 -17.568 -25.257 1.00 10.86 81 GLN A C 1
ATOM 1270 O O . GLN A 1 81 ? -26.921 -17.651 -24.669 1.00 11.25 81 GLN A O 1
ATOM 1284 N N . LEU A 1 82 ? -24.849 -16.818 -24.817 1.00 9.88 82 LEU A N 1
ATOM 1285 C CA . LEU A 1 82 ? -24.996 -15.957 -23.652 1.00 10.59 82 LEU A CA 1
ATOM 1286 C C . LEU A 1 82 ? -26.143 -14.984 -23.863 1.00 9.68 82 LEU A C 1
ATOM 1287 O O . LEU A 1 82 ? -26.978 -14.807 -22.973 1.00 10.38 82 LEU A O 1
ATOM 1303 N N . ALA A 1 83 ? -26.195 -14.359 -25.037 1.00 9.28 83 ALA A N 1
ATOM 1304 C CA . ALA A 1 83 ? -27.259 -13.406 -25.333 1.00 9.92 83 ALA A CA 1
ATOM 1305 C C . ALA A 1 83 ? -28.621 -14.095 -25.248 1.00 9.33 83 ALA A C 1
ATOM 1306 O O . ALA A 1 83 ? -29.581 -13.511 -24.766 1.00 10.22 83 ALA A O 1
ATOM 1313 N N . GLN A 1 84 ? -28.699 -15.333 -25.719 1.00 9.75 84 GLN A N 1
ATOM 1314 C CA . GLN A 1 84 ? -29.942 -16.106 -25.626 1.00 9.83 84 GLN A CA 1
ATOM 1315 C C . GLN A 1 84 ? -30.342 -16.341 -24.171 1.00 9.81 84 GLN A C 1
ATOM 1316 O O . GLN A 1 84 ? -31.517 -16.223 -23.814 1.00 10.97 84 GLN A O 1
ATOM 1330 N N . ARG A 1 85 ? -29.380 -16.679 -23.324 1.00 9.85 85 ARG A N 1
ATOM 1331 C CA . ARG A 1 85 ? -29.657 -16.888 -21.915 1.00 11.02 85 ARG A CA 1
ATOM 1332 C C . ARG A 1 85 ? -30.177 -15.599 -21.286 1.00 8.82 85 ARG A C 1
ATOM 1333 O O . ARG A 1 85 ? -31.149 -15.609 -20.543 1.00 10.49 85 ARG A O 1
ATOM 1354 N N . ILE A 1 86 ? -29.522 -14.481 -21.573 1.00 9.06 86 ILE A N 1
ATOM 1355 C CA . ILE A 1 86 ? -29.950 -13.203 -21.038 1.00 8.32 86 ILE A CA 1
ATOM 1356 C C . ILE A 1 86 ? -31.371 -12.893 -21.484 1.00 8.14 86 ILE A C 1
ATOM 1357 O O . ILE A 1 86 ? -32.193 -12.461 -20.678 1.00 8.75 86 ILE A O 1
ATOM 1373 N N . ALA A 1 87 ? -31.677 -13.156 -22.751 1.00 9.21 87 ALA A N 1
ATOM 1374 C CA . ALA A 1 87 ? -32.979 -12.790 -23.311 1.00 10.15 87 ALA A CA 1
ATOM 1375 C C . ALA A 1 87 ? -34.129 -13.593 -22.701 1.00 10.65 87 ALA A C 1
ATOM 1376 O O . ALA A 1 87 ? -35.271 -13.163 -22.755 1.00 11.97 87 ALA A O 1
ATOM 1383 N N . VAL A 1 88 ? -33.843 -14.757 -22.131 1.00 11.45 88 VAL A N 1
ATOM 1384 C CA . VAL A 1 88 ? -34.891 -15.512 -21.450 1.00 13.47 88 VAL A CA 1
ATOM 1385 C C . VAL A 1 88 ? -35.367 -14.744 -20.221 1.00 13.23 88 VAL A C 1
ATOM 1386 O O . VAL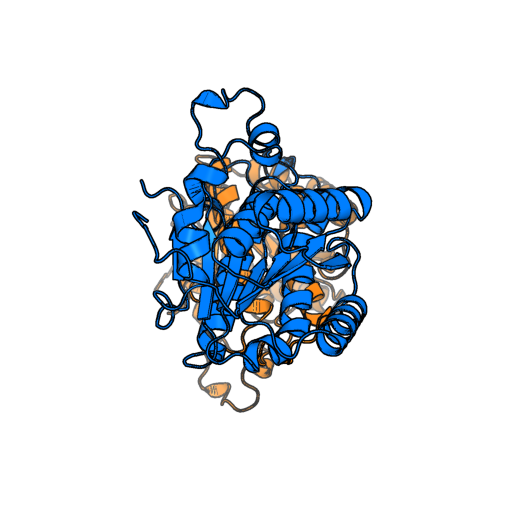 A 1 88 ? -36.549 -14.755 -19.905 1.00 14.97 88 VAL A O 1
ATOM 1399 N N . ASN A 1 89 ? -34.436 -14.075 -19.542 1.00 12.78 89 ASN A N 1
ATOM 1400 C CA . ASN A 1 89 ? -34.707 -13.418 -18.268 1.00 16.75 89 ASN A CA 1
ATOM 1401 C C . ASN A 1 89 ? -34.848 -11.880 -18.313 1.00 14.23 89 ASN A C 1
ATOM 1402 O O . ASN A 1 89 ? -35.385 -11.287 -17.381 1.00 15.89 89 ASN A O 1
ATOM 1413 N N . TYR A 1 90 ? -34.375 -11.242 -19.383 1.00 10.11 90 TYR A N 1
ATOM 1414 C CA . TYR A 1 90 ? -34.324 -9.792 -19.453 1.00 9.47 90 TYR A CA 1
ATOM 1415 C C . TYR A 1 90 ? -34.825 -9.343 -20.811 1.00 9.13 90 TYR A C 1
ATOM 1416 O O . TYR A 1 90 ? -34.429 -9.910 -21.822 1.00 10.41 90 TYR A O 1
ATOM 1434 N N . PRO A 1 91 ? -35.677 -8.302 -20.852 1.00 8.53 91 PRO A N 1
ATOM 1435 C CA . PRO A 1 91 ? -36.267 -7.873 -22.128 1.00 9.49 91 PRO A CA 1
ATOM 1436 C C . PRO A 1 91 ? -35.366 -6.968 -22.965 1.00 9.00 91 PRO A C 1
ATOM 1437 O O . PRO A 1 91 ? -35.719 -6.676 -24.102 1.00 11.52 91 PRO A O 1
ATOM 1448 N N . ARG A 1 92 ? -34.261 -6.505 -22.400 1.00 7.16 92 ARG A N 1
ATOM 1449 C CA . ARG A 1 92 ? -33.400 -5.551 -23.085 1.00 7.34 92 ARG A CA 1
ATOM 1450 C C . ARG A 1 92 ? -32.126 -5.463 -22.276 1.00 6.01 92 ARG A C 1
ATOM 1451 O O . ARG A 1 92 ? -32.063 -5.959 -21.148 1.00 6.97 92 ARG A O 1
ATOM 1472 N N . LEU A 1 93 ? -31.126 -4.788 -22.836 1.00 5.92 93 LEU A N 1
ATOM 1473 C CA . LEU A 1 93 ? -29.994 -4.294 -22.056 1.00 6.52 93 LEU A CA 1
ATOM 1474 C C . LEU A 1 93 ? -29.955 -2.785 -22.239 1.00 6.25 93 LEU A C 1
ATOM 1475 O O . LEU A 1 93 ? -29.871 -2.295 -23.369 1.00 7.57 93 LEU A O 1
ATOM 1491 N N . ASP A 1 94 ? -30.029 -2.048 -21.135 1.00 5.45 94 ASP A N 1
ATOM 1492 C CA . ASP A 1 94 ? -29.873 -0.598 -21.169 1.00 5.57 94 ASP A CA 1
ATOM 1493 C C . ASP A 1 94 ? -28.416 -0.162 -21.183 1.00 5.76 94 ASP A C 1
ATOM 1494 O O . ASP A 1 94 ? -28.107 0.930 -21.639 1.00 6.25 94 ASP A O 1
ATOM 1503 N N . GLY A 1 95 ? -27.527 -1.011 -20.685 1.00 5.48 95 GLY A N 1
ATOM 1504 C CA . GLY A 1 95 ? -26.117 -0.693 -20.703 1.00 6.42 95 GLY A CA 1
ATOM 1505 C C . GLY A 1 95 ? -25.268 -1.936 -20.754 1.00 5.42 95 GLY A C 1
ATOM 1506 O O . GLY A 1 95 ? -25.648 -2.981 -20.218 1.00 5.95 95 GLY A O 1
ATOM 1510 N N . VAL A 1 96 ? -24.106 -1.805 -21.388 1.00 5.39 96 VAL A N 1
ATOM 1511 C CA . VAL A 1 96 ? -23.060 -2.814 -21.351 1.00 5.23 96 VAL A CA 1
ATOM 1512 C C . VAL A 1 96 ? -21.755 -2.096 -21.070 1.00 5.19 96 VAL A C 1
ATOM 1513 O O . VAL A 1 96 ? -21.353 -1.196 -21.818 1.00 5.36 96 VAL A O 1
ATOM 1526 N N . LEU A 1 97 ? -21.121 -2.472 -19.964 1.00 4.97 97 LEU A N 1
ATOM 1527 C CA . LEU A 1 97 ? -19.812 -1.979 -19.576 1.00 4.81 97 LEU A CA 1
ATOM 1528 C C . LEU A 1 97 ? -18.801 -3.086 -19.787 1.00 5.04 97 LEU A C 1
ATOM 1529 O O . LEU A 1 97 ? -18.814 -4.093 -19.092 1.00 5.88 97 LEU A O 1
ATOM 1545 N N . HIS A 1 98 ? -17.957 -2.898 -20.792 1.00 5.81 98 HIS A N 1
ATOM 1546 C CA . HIS A 1 98 ? -16.849 -3.801 -21.083 1.00 6.84 98 HIS A CA 1
ATOM 1547 C C . HIS A 1 98 ? -15.654 -3.408 -20.247 1.00 6.98 98 HIS A C 1
ATOM 1548 O O . HIS A 1 98 ? -14.899 -2.519 -20.626 1.00 8.93 98 HIS A O 1
ATOM 1561 N N . ASN A 1 99 ? -15.525 -4.052 -19.099 1.00 7.55 99 ASN A N 1
ATOM 1562 C CA . ASN A 1 99 ? -14.435 -3.807 -18.196 1.00 7.92 99 ASN A CA 1
ATOM 1563 C C . ASN A 1 99 ? -13.378 -4.920 -18.244 1.00 7.90 99 ASN A C 1
ATOM 1564 O O . ASN A 1 99 ? -12.238 -4.702 -17.874 1.00 9.11 99 ASN A O 1
ATOM 1575 N N . ALA A 1 100 ? -13.749 -6.108 -18.722 1.00 7.99 100 ALA A N 1
ATOM 1576 C CA . ALA A 1 100 ? -12.802 -7.204 -18.840 1.00 8.90 100 ALA A CA 1
ATOM 1577 C C . ALA A 1 100 ? -11.618 -6.796 -19.697 1.00 8.14 100 ALA A C 1
ATOM 1578 O O . ALA A 1 100 ? -11.751 -6.071 -20.686 1.00 8.25 100 ALA A O 1
ATOM 1585 N N . GLY A 1 101 ? -10.451 -7.312 -19.348 1.00 8.76 101 GLY A N 1
ATOM 1586 C CA . GLY A 1 101 ? -9.254 -7.036 -20.110 1.00 8.14 101 GLY A CA 1
ATOM 1587 C C . GLY A 1 101 ? -8.075 -7.816 -19.586 1.00 9.01 101 GLY A C 1
ATOM 1588 O O . GLY A 1 101 ? -8.085 -8.330 -18.474 1.00 11.91 101 GLY A O 1
ATOM 1592 N N . LEU A 1 102 ? -7.063 -7.918 -20.443 1.00 7.45 102 LEU A N 1
ATOM 1593 C CA . LEU A 1 102 ? -5.787 -8.508 -20.107 1.00 8.35 102 LEU A CA 1
ATOM 1594 C C . LEU A 1 102 ? -4.722 -7.449 -20.287 1.00 8.43 102 LEU A C 1
ATOM 1595 O O . LEU A 1 102 ? -4.680 -6.766 -21.322 1.00 9.31 102 LEU A O 1
ATOM 1615 N N . LEU A 1 103 ? -3.826 -7.329 -19.308 1.00 8.69 103 LEU A N 1
ATOM 1616 C CA . LEU A 1 103 ? -2.745 -6.356 -19.373 1.00 9.67 103 LEU A CA 1
ATOM 1617 C C . LEU A 1 103 ? -1.615 -6.845 -20.267 1.00 10.06 103 LEU A C 1
ATOM 1618 O O . LEU A 1 103 ? -1.065 -6.105 -21.078 1.00 10.67 103 LEU A O 1
ATOM 1634 N N . GLY A 1 104 ? -1.268 -8.105 -20.091 1.00 10.44 104 GLY A N 1
ATOM 1635 C CA . GLY A 1 104 ? -0.117 -8.686 -20.743 1.00 11.47 104 GLY A CA 1
ATOM 1636 C C . GLY A 1 104 ? 1.188 -8.152 -20.194 1.00 11.48 104 GLY A C 1
ATOM 1637 O O . GLY A 1 104 ? 1.285 -7.772 -19.034 1.00 11.89 104 GLY A O 1
ATOM 1641 N N . ASP A 1 105 ? 2.196 -8.129 -21.056 1.00 10.17 105 ASP A N 1
ATOM 1642 C CA . ASP A 1 105 ? 3.553 -7.746 -20.697 1.00 11.78 105 ASP A CA 1
ATOM 1643 C C . ASP A 1 105 ? 3.716 -6.228 -20.685 1.00 10.38 105 ASP A C 1
ATOM 1644 O O . ASP A 1 105 ? 3.324 -5.547 -21.635 1.00 9.98 105 ASP A O 1
ATOM 1653 N N . VAL A 1 106 ? 4.330 -5.705 -19.639 1.00 10.61 106 VAL A N 1
ATOM 1654 C CA . VAL A 1 106 ? 4.779 -4.325 -19.609 1.00 10.85 106 VAL A CA 1
ATOM 1655 C C . VAL A 1 106 ? 6.313 -4.374 -19.672 1.00 9.71 106 VAL A C 1
ATOM 1656 O O . VAL A 1 106 ? 7.007 -4.644 -18.675 1.00 11.71 106 VAL A O 1
ATOM 1669 N N . CYS A 1 107 ? 6.820 -4.190 -20.887 1.00 8.64 107 CYS A N 1
ATOM 1670 C CA . CYS A 1 107 ? 8.241 -4.336 -21.190 1.00 8.96 107 CYS A CA 1
ATOM 1671 C C . CYS A 1 107 ? 8.459 -3.888 -22.619 1.00 7.45 107 CYS A C 1
ATOM 1672 O O . CYS A 1 107 ? 7.495 -3.694 -23.361 1.00 7.39 107 CYS A O 1
ATOM 1680 N N . PRO A 1 108 ? 9.724 -3.719 -23.024 1.00 7.57 108 PRO A N 1
ATOM 1681 C CA . PRO A 1 108 ? 9.936 -3.197 -24.379 1.00 7.19 108 PRO A CA 1
ATOM 1682 C C . PRO A 1 108 ? 9.417 -4.124 -25.473 1.00 6.72 108 PRO A C 1
ATOM 1683 O O . PRO A 1 108 ? 9.270 -5.328 -25.272 1.00 7.04 108 PRO A O 1
ATOM 1694 N N . MET A 1 109 ? 9.166 -3.555 -26.639 1.00 6.96 109 MET A N 1
ATOM 1695 C CA . MET A 1 109 ? 8.679 -4.320 -27.765 1.00 6.97 109 MET A CA 1
ATOM 1696 C C . MET A 1 109 ? 9.586 -5.494 -28.110 1.00 6.73 109 MET A C 1
ATOM 1697 O O . MET A 1 109 ? 9.094 -6.538 -28.514 1.00 7.43 109 MET A O 1
ATOM 1711 N N . SER A 1 110 ? 10.892 -5.331 -27.939 1.00 6.91 110 SER A N 1
ATOM 1712 C CA . SER A 1 110 ? 11.819 -6.405 -28.244 1.00 7.93 110 SER A CA 1
ATOM 1713 C C . SER A 1 110 ? 11.631 -7.595 -27.302 1.00 7.95 110 SER A C 1
ATOM 1714 O O . SER A 1 110 ? 12.079 -8.701 -27.601 1.00 9.71 110 SER A O 1
ATOM 1722 N N . GLU A 1 111 ? 11.022 -7.351 -26.142 1.00 8.26 111 GLU A N 1
ATOM 1723 C CA . GLU A 1 111 ? 10.850 -8.372 -25.112 1.00 8.77 111 GLU A CA 1
ATOM 1724 C C . GLU A 1 111 ? 9.402 -8.871 -24.965 1.00 8.63 111 GLU A C 1
ATOM 1725 O O . GLU A 1 111 ? 9.157 -9.822 -24.239 1.00 10.54 111 GLU A O 1
ATOM 1737 N N . GLN A 1 112 ? 8.445 -8.237 -25.628 1.00 7.92 112 GLN A N 1
ATOM 1738 C CA . GLN A 1 112 ? 7.057 -8.659 -25.557 1.00 6.81 112 GLN A CA 1
ATOM 1739 C C . GLN A 1 112 ? 6.923 -10.111 -26.014 1.00 7.67 112 GLN A C 1
ATOM 1740 O O . GLN A 1 112 ? 7.422 -10.496 -27.066 1.00 9.38 112 GLN A O 1
ATOM 1754 N N . ASN A 1 113 ? 6.214 -10.911 -25.240 1.00 7.50 113 ASN A N 1
ATOM 1755 C CA . ASN A 1 113 ? 6.016 -12.296 -25.629 1.00 8.05 113 ASN A CA 1
ATOM 1756 C C . ASN A 1 113 ? 4.932 -12.401 -26.689 1.00 8.09 113 ASN A C 1
ATOM 1757 O O . ASN A 1 113 ? 3.827 -11.881 -26.504 1.00 8.04 113 ASN A O 1
ATOM 1768 N N . PRO A 1 114 ? 5.231 -13.061 -27.819 1.00 8.24 114 PRO A N 1
ATOM 1769 C CA . PRO A 1 114 ? 4.237 -13.089 -28.896 1.00 8.93 114 PRO A CA 1
ATOM 1770 C C . PRO A 1 114 ? 2.918 -13.793 -28.553 1.00 8.41 114 PRO A C 1
ATOM 1771 O O . PRO A 1 114 ? 1.876 -13.390 -29.086 1.00 7.76 114 PRO A O 1
ATOM 1782 N N . GLN A 1 115 ? 2.946 -14.837 -27.723 1.00 8.14 115 GLN A N 1
ATOM 1783 C CA . GLN A 1 115 ? 1.687 -15.478 -27.355 1.00 8.36 115 GLN A CA 1
ATOM 1784 C C . GLN A 1 115 ? 0.875 -14.575 -26.426 1.00 7.40 115 GLN A C 1
ATOM 1785 O O . GLN A 1 115 ? -0.344 -14.458 -26.564 1.00 8.16 115 GLN A O 1
ATOM 1799 N N . VAL A 1 116 ? 1.542 -13.923 -25.488 1.00 8.45 116 VAL A N 1
ATOM 1800 C CA . VAL A 1 116 ? 0.854 -12.978 -24.622 1.00 8.63 116 VAL A CA 1
ATOM 1801 C C . VAL A 1 116 ? 0.238 -11.842 -25.451 1.00 7.30 116 VAL A C 1
ATOM 1802 O O . VAL A 1 116 ? -0.911 -11.447 -25.222 1.00 7.74 116 VAL A O 1
ATOM 1815 N N . TRP A 1 117 ? 0.987 -11.337 -26.426 1.00 6.97 117 TRP A N 1
ATOM 1816 C CA . TRP A 1 117 ? 0.475 -10.295 -27.305 1.00 6.28 117 TRP A CA 1
ATOM 1817 C C . TRP A 1 117 ? -0.827 -10.763 -27.961 1.00 7.02 117 TRP A C 1
ATOM 1818 O O . TRP A 1 117 ? -1.833 -10.054 -27.988 1.00 6.79 117 TRP A O 1
ATOM 1839 N N . GLN A 1 118 ? -0.787 -11.958 -28.529 1.00 7.66 118 GLN A N 1
ATOM 1840 C CA . GLN A 1 118 ? -1.961 -12.526 -29.171 1.00 7.96 118 GLN A CA 1
ATOM 1841 C C . GLN A 1 118 ? -3.134 -12.617 -28.187 1.00 7.17 118 GLN A C 1
ATOM 1842 O O . GLN A 1 118 ? -4.271 -12.274 -28.523 1.00 7.39 118 GLN A O 1
ATOM 1856 N N . ASP A 1 119 ? -2.859 -13.072 -26.969 1.00 7.42 119 ASP A N 1
ATOM 1857 C CA . ASP A 1 119 ? -3.896 -13.196 -25.939 1.00 7.60 119 ASP A CA 1
ATOM 1858 C C . ASP A 1 119 ? -4.529 -11.840 -25.594 1.00 6.29 119 ASP A C 1
ATOM 1859 O O . ASP A 1 119 ? -5.746 -11.743 -25.438 1.00 6.86 119 ASP A O 1
ATOM 1868 N N . VAL A 1 120 ? -3.695 -10.818 -25.434 1.00 6.88 120 VAL A N 1
ATOM 1869 C CA . VAL A 1 120 ? -4.170 -9.473 -25.126 1.00 6.85 120 VAL A CA 1
ATOM 1870 C C . VAL A 1 120 ? -5.085 -8.969 -26.231 1.00 5.89 120 VAL A C 1
ATOM 1871 O O . VAL A 1 120 ? -6.161 -8.423 -25.973 1.00 6.43 120 VAL A O 1
ATOM 1884 N N . MET A 1 121 ? -4.672 -9.153 -27.469 1.00 5.87 121 MET A N 1
ATOM 1885 C CA . MET A 1 121 ? -5.520 -8.735 -28.578 1.00 5.27 121 MET A CA 1
ATOM 1886 C C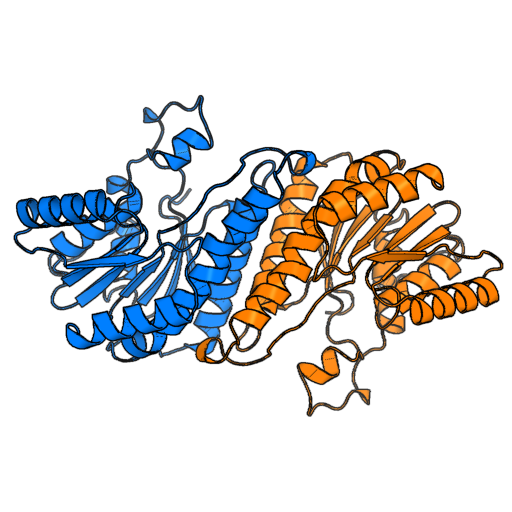 . MET A 1 121 ? -6.812 -9.552 -28.646 1.00 5.47 121 MET A C 1
ATOM 1887 O O . MET A 1 121 ? -7.884 -9.024 -28.967 1.00 6.00 121 MET A O 1
ATOM 1901 N N . GLN A 1 122 ? -6.731 -10.838 -28.334 1.00 6.48 122 GLN A N 1
ATOM 1902 C CA . GLN A 1 122 ? -7.909 -11.690 -28.384 1.00 7.03 122 GLN A CA 1
ATOM 1903 C C . GLN A 1 122 ? -8.947 -11.263 -27.356 1.00 6.32 122 GLN A C 1
ATOM 1904 O O . GLN A 1 122 ? -10.123 -11.187 -27.666 1.00 6.90 122 GLN A O 1
ATOM 1918 N N . VAL A 1 123 ? -8.513 -11.016 -26.125 1.00 6.17 123 VAL A N 1
ATOM 1919 C CA . VAL A 1 123 ? -9.437 -10.580 -25.082 1.00 6.55 123 VAL A CA 1
ATOM 1920 C C . VAL A 1 123 ? -9.930 -9.160 -25.313 1.00 5.66 123 VAL A C 1
ATOM 1921 O O . VAL A 1 123 ? -11.136 -8.907 -25.330 1.00 6.21 123 VAL A O 1
ATOM 1934 N N . ASN A 1 124 ? -8.989 -8.238 -25.468 1.00 5.36 124 ASN A N 1
ATOM 1935 C CA . ASN A 1 124 ? -9.318 -6.823 -25.420 1.00 5.38 124 ASN A CA 1
ATOM 1936 C C . ASN A 1 124 ? -10.007 -6.348 -26.688 1.00 5.23 124 ASN A C 1
ATOM 1937 O O . ASN A 1 124 ? -10.784 -5.393 -26.670 1.00 5.44 124 ASN A O 1
ATOM 1948 N N . VAL A 1 125 ? -9.682 -6.970 -27.814 1.00 5.05 125 VAL A N 1
ATOM 1949 C CA . VAL A 1 125 ? -10.205 -6.540 -29.100 1.00 5.36 125 VAL A CA 1
ATOM 1950 C C . VAL A 1 125 ? -11.176 -7.571 -29.658 1.00 4.82 125 VAL A C 1
ATOM 1951 O O . VAL A 1 125 ? -12.370 -7.296 -29.789 1.00 5.67 125 VAL A O 1
ATOM 1964 N N . ASN A 1 126 ? -10.699 -8.762 -29.980 1.00 5.59 126 ASN A N 1
ATOM 1965 C CA . ASN A 1 126 ? -11.522 -9.685 -30.765 1.00 5.71 126 ASN A CA 1
ATOM 1966 C C . ASN A 1 126 ? -12.749 -10.189 -30.016 1.00 5.64 126 ASN A C 1
ATOM 1967 O O . ASN A 1 126 ? -13.860 -10.130 -30.535 1.00 5.83 126 ASN A O 1
ATOM 1978 N N . ALA A 1 127 ? -12.557 -10.665 -28.793 1.00 5.68 127 ALA A N 1
ATOM 1979 C CA . ALA A 1 127 ? -13.668 -11.216 -28.029 1.00 6.24 127 ALA A CA 1
ATOM 1980 C C . ALA A 1 127 ? -14.570 -10.084 -27.521 1.00 5.49 127 ALA A C 1
ATOM 1981 O O . ALA A 1 127 ? -15.786 -10.261 -27.382 1.00 5.72 127 ALA A O 1
ATOM 1988 N N . THR A 1 128 ? -13.985 -8.930 -27.224 1.00 5.12 128 THR A N 1
ATOM 1989 C CA . THR A 1 128 ? -14.770 -7.759 -26.862 1.00 5.93 128 THR A CA 1
ATOM 1990 C C . THR A 1 128 ? -15.693 -7.355 -28.027 1.00 5.19 128 THR A C 1
ATOM 1991 O O . THR A 1 128 ? -16.875 -7.063 -27.829 1.00 5.80 128 THR A O 1
ATOM 2002 N N . PHE A 1 129 ? -15.167 -7.401 -29.239 1.00 5.22 129 PHE A N 1
ATOM 2003 C CA . PHE A 1 129 ? -15.981 -7.221 -30.439 1.00 5.30 129 PHE A CA 1
ATOM 2004 C C . PHE A 1 129 ? -17.062 -8.312 -30.562 1.00 5.10 129 PHE A C 1
ATOM 2005 O O . PHE A 1 129 ? -18.236 -7.999 -30.793 1.00 5.76 129 PHE A O 1
ATOM 2022 N N . MET A 1 130 ? -16.695 -9.579 -30.402 1.00 4.92 130 MET A N 1
ATOM 2023 C CA . MET A 1 130 ? -17.671 -10.633 -30.629 1.00 5.96 130 MET A CA 1
ATOM 2024 C C . MET A 1 130 ? -18.798 -10.530 -29.604 1.00 5.22 130 MET A C 1
ATOM 2025 O O . MET A 1 130 ? -19.978 -10.762 -29.933 1.00 5.73 130 MET A O 1
ATOM 2039 N N . LEU A 1 131 ? -18.459 -10.208 -28.361 1.00 5.30 131 LEU A N 1
ATOM 2040 C CA . LEU A 1 131 ? -19.458 -10.066 -27.327 1.00 5.59 131 LEU A CA 1
ATOM 2041 C C . LEU A 1 131 ? -20.370 -8.877 -27.638 1.00 5.16 131 LEU A C 1
ATOM 2042 O O . LEU A 1 131 ? -21.600 -8.959 -27.506 1.00 5.78 131 LEU A O 1
ATOM 2058 N N . THR A 1 132 ? -19.787 -7.755 -28.036 1.00 5.40 132 THR A N 1
ATOM 2059 C CA . THR A 1 132 ? -20.568 -6.606 -28.457 1.00 6.25 132 THR A CA 1
ATOM 2060 C C . THR A 1 132 ? -21.557 -6.996 -29.552 1.00 5.90 132 THR A C 1
ATOM 2061 O O . THR A 1 132 ? -22.744 -6.686 -29.474 1.00 6.27 132 THR A O 1
ATOM 2072 N N . GLN A 1 133 ? -21.079 -7.696 -30.574 1.00 6.29 133 GLN A N 1
ATOM 2073 C CA . GLN A 1 133 ? -21.934 -8.060 -31.683 1.00 6.25 133 GLN A CA 1
ATOM 2074 C C . GLN A 1 133 ? -23.132 -8.871 -31.191 1.00 5.67 133 GLN A C 1
ATOM 2075 O O . GLN A 1 133 ? -24.260 -8.647 -31.611 1.00 6.90 133 GLN A O 1
ATOM 2089 N N . ALA A 1 134 ? -22.884 -9.807 -30.280 1.00 5.92 134 ALA A N 1
ATOM 2090 C CA . ALA A 1 134 ? -23.948 -10.646 -29.755 1.00 7.09 134 ALA A CA 1
ATOM 2091 C C . ALA A 1 134 ? -24.992 -9.867 -28.964 1.00 5.69 134 ALA A C 1
ATOM 2092 O O . ALA A 1 134 ? -26.148 -10.288 -28.918 1.00 7.49 134 ALA A O 1
ATOM 2099 N N . LEU A 1 135 ? -24.571 -8.768 -28.333 1.00 6.22 135 LEU A N 1
ATOM 2100 C CA . LEU A 1 135 ? -25.418 -7.987 -27.431 1.00 6.48 135 LEU A CA 1
ATOM 2101 C C . LEU A 1 135 ? -26.090 -6.784 -28.100 1.00 6.12 135 LEU A C 1
ATOM 2102 O O . LEU A 1 135 ? -26.950 -6.156 -27.489 1.00 6.28 135 LEU A O 1
ATOM 2118 N N . LEU A 1 136 ? -25.735 -6.468 -29.345 1.00 6.42 136 LEU A N 1
ATOM 2119 C CA . LEU A 1 136 ? -26.334 -5.306 -29.999 1.00 6.51 136 LEU A CA 1
ATOM 2120 C C . LEU A 1 136 ? -27.858 -5.392 -30.091 1.00 6.42 136 LEU A C 1
ATOM 2121 O O . LEU A 1 136 ? -28.519 -4.404 -29.806 1.00 6.48 136 LEU A O 1
ATOM 2137 N N . PRO A 1 137 ? -28.438 -6.551 -30.449 1.00 6.74 137 PRO A N 1
ATOM 2138 C CA . PRO A 1 137 ? -29.911 -6.560 -30.512 1.00 6.32 137 PRO A CA 1
ATOM 2139 C C . PRO A 1 137 ? -30.572 -6.213 -29.180 1.00 5.92 137 PRO A C 1
ATOM 2140 O O . PRO A 1 137 ? -31.548 -5.450 -29.134 1.00 6.15 137 PRO A O 1
ATOM 2151 N N . LEU A 1 138 ? -30.042 -6.732 -28.078 1.00 5.70 138 LEU A N 1
ATOM 2152 C CA . LEU A 1 138 ? -30.586 -6.402 -26.764 1.00 6.14 138 LEU A CA 1
ATOM 2153 C C . LEU A 1 138 ? -30.420 -4.916 -26.431 1.00 5.78 138 LEU A C 1
ATOM 2154 O O . LEU A 1 138 ? -31.315 -4.302 -25.826 1.00 6.24 138 LEU A O 1
ATOM 2170 N N . LEU A 1 139 ? -29.273 -4.343 -26.776 1.00 5.71 139 LEU A N 1
ATOM 2171 C CA . LEU A 1 139 ? -29.054 -2.916 -26.568 1.00 5.83 139 LEU A CA 1
ATOM 2172 C C . LEU A 1 139 ? -29.999 -2.051 -27.403 1.00 5.37 139 LEU A C 1
ATOM 2173 O O . LEU A 1 139 ? -30.436 -0.997 -26.932 1.00 6.06 139 LEU A O 1
ATOM 2189 N N . LEU A 1 140 ? -30.333 -2.492 -28.613 1.00 5.48 140 LEU A N 1
ATOM 2190 C CA . LEU A 1 140 ? -31.252 -1.744 -29.448 1.00 5.10 140 LEU A CA 1
ATOM 2191 C C . LEU A 1 140 ? -32.659 -1.728 -28.870 1.00 5.76 140 LEU A C 1
ATOM 2192 O O . LEU A 1 140 ? -33.453 -0.853 -29.229 1.00 6.02 140 LEU A O 1
ATOM 2208 N N . LYS A 1 141 ? -32.974 -2.681 -27.995 1.00 5.52 141 LYS A N 1
ATOM 2209 C CA . LYS A 1 141 ? -34.285 -2.721 -27.365 1.00 6.45 141 LYS A CA 1
ATOM 2210 C C . LYS A 1 141 ? -34.426 -1.708 -26.228 1.00 5.96 141 LYS A C 1
ATOM 2211 O O . LYS A 1 141 ? -35.551 -1.451 -25.796 1.00 7.57 141 LYS A O 1
ATOM 2235 N N . SER A 1 142 ? -33.322 -1.144 -25.752 1.00 6.00 142 SER A N 1
ATOM 2236 C CA . SER A 1 142 ? -33.378 -0.059 -24.792 1.00 6.20 142 SER A CA 1
ATOM 2237 C C . SER A 1 142 ? -33.954 1.197 -25.423 1.00 6.19 142 SER A C 1
ATOM 2238 O O . SER A 1 142 ? -33.832 1.407 -26.635 1.00 6.24 142 SER A O 1
ATOM 2246 N N . ASP A 1 143 ? -34.503 2.079 -24.607 1.00 6.88 143 ASP A N 1
ATOM 2247 C CA . ASP A 1 143 ? -34.860 3.404 -25.104 1.00 8.99 143 ASP A CA 1
ATOM 2248 C C . ASP A 1 143 ? -33.639 4.153 -25.609 1.00 9.86 143 ASP A C 1
ATOM 2249 O O . ASP A 1 143 ? -33.758 4.972 -26.517 1.00 12.43 143 ASP A O 1
ATOM 2258 N N . ALA A 1 144 ? -32.481 3.911 -24.997 1.00 9.57 144 ALA A N 1
ATOM 2259 C CA . ALA A 1 144 ? -31.254 4.608 -25.354 1.00 10.26 144 ALA A CA 1
ATOM 2260 C C . ALA A 1 144 ? -30.066 3.820 -24.813 1.00 7.93 144 ALA A C 1
ATOM 2261 O O . ALA A 1 144 ? -29.471 4.184 -23.813 1.00 9.11 144 ALA A O 1
ATOM 2268 N N . GLY A 1 145 ? -29.746 2.712 -25.456 1.00 7.37 145 GLY A N 1
ATOM 2269 C CA . GLY A 1 145 ? -28.719 1.840 -24.928 1.00 6.46 145 GLY A CA 1
ATOM 2270 C C . GLY A 1 145 ? -27.363 2.519 -24.883 1.00 6.46 145 GLY A C 1
ATOM 2271 O O . GLY A 1 145 ? -27.003 3.278 -25.772 1.00 7.02 145 GLY A O 1
ATOM 2275 N N . SER A 1 146 ? -26.604 2.204 -23.843 1.00 5.25 146 SER A N 1
ATOM 2276 C CA . SER A 1 146 ? -25.272 2.767 -23.631 1.00 4.77 146 SER A CA 1
ATOM 2277 C C . SER A 1 146 ? -24.234 1.661 -23.576 1.00 5.14 146 SER A C 1
ATOM 2278 O O . SER A 1 146 ? -24.286 0.784 -22.729 1.00 6.08 146 SER A O 1
ATOM 2286 N N . LEU A 1 147 ? -23.294 1.751 -24.503 1.00 4.90 147 LEU A N 1
ATOM 2287 C CA . LEU A 1 147 ? -22.209 0.803 -24.656 1.00 5.02 147 LEU A CA 1
ATOM 2288 C C . LEU A 1 147 ? -20.900 1.491 -24.282 1.00 4.77 147 LEU A C 1
ATOM 2289 O O . LEU A 1 147 ? -20.572 2.526 -24.874 1.00 5.10 147 LEU A O 1
ATOM 2305 N N . VAL A 1 148 ? -20.179 0.935 -23.312 1.00 4.76 148 VAL A N 1
ATOM 2306 C CA . VAL A 1 148 ? -18.976 1.565 -22.797 1.00 5.20 148 VAL A CA 1
ATOM 2307 C C . VAL A 1 148 ? -17.820 0.573 -22.861 1.00 4.98 148 VAL A C 1
ATOM 2308 O O . VAL A 1 148 ? -17.918 -0.544 -22.351 1.00 6.00 148 VAL A O 1
ATOM 2321 N N . PHE A 1 149 ? -16.733 0.993 -23.498 1.00 5.01 149 PHE A N 1
ATOM 2322 C CA . PHE A 1 149 ? -15.478 0.245 -23.535 1.00 4.95 149 PHE A CA 1
ATOM 2323 C C . PHE A 1 149 ? -14.488 0.833 -22.539 1.00 5.61 149 PHE A C 1
ATOM 2324 O O . PHE A 1 149 ? -14.539 2.014 -22.209 1.00 6.26 149 PHE A O 1
ATOM 2341 N N . THR A 1 150 ? -13.545 0.004 -22.123 1.00 5.26 150 THR A N 1
ATOM 2342 C CA . THR A 1 150 ? -12.444 0.463 -21.282 1.00 5.39 150 THR A CA 1
ATOM 2343 C C . THR A 1 150 ? -11.227 0.768 -22.131 1.00 5.31 150 THR A C 1
ATOM 2344 O O . THR A 1 150 ? -10.765 -0.069 -22.904 1.00 6.57 150 THR A O 1
ATOM 2355 N N . SER A 1 151 ? -10.735 1.988 -22.011 1.00 5.86 151 SER A N 1
ATOM 2356 C CA . SER A 1 151 ? -9.521 2.383 -22.678 1.00 6.30 151 SER A CA 1
ATOM 2357 C C . SER A 1 151 ? -8.427 2.689 -21.653 1.00 6.21 151 SER A C 1
ATOM 2358 O O . SER A 1 151 ? -8.465 2.179 -20.532 1.00 7.86 151 SER A O 1
ATOM 2366 N N . SER A 1 152 ? -7.452 3.496 -22.057 1.00 5.97 152 SER A N 1
ATOM 2367 C CA . SER A 1 152 ? -6.275 3.801 -21.254 1.00 6.33 152 SER A CA 1
ATOM 2368 C C . SER A 1 152 ? -5.638 5.048 -21.849 1.00 6.39 152 SER A C 1
ATOM 2369 O O . SER A 1 152 ? -5.829 5.335 -23.028 1.00 6.16 152 SER A O 1
ATOM 2377 N N . SER A 1 153 ? -4.804 5.746 -21.095 1.00 7.73 153 SER A N 1
ATOM 2378 C CA . SER A 1 153 ? -4.036 6.823 -21.714 1.00 8.03 153 SER A CA 1
ATOM 2379 C C . SER A 1 153 ? -3.196 6.286 -22.879 1.00 6.45 153 SER A C 1
ATOM 2380 O O . SER A 1 153 ? -3.011 6.984 -23.886 1.00 6.81 153 SER A O 1
ATOM 2388 N N . VAL A 1 154 ? -2.717 5.046 -22.766 1.00 6.46 154 VAL A N 1
ATOM 2389 C CA . VAL A 1 154 ? -1.883 4.484 -23.830 1.00 6.71 154 VAL A CA 1
ATOM 2390 C C . VAL A 1 154 ? -2.689 4.016 -25.040 1.00 6.69 154 VAL A C 1
ATOM 2391 O O . VAL A 1 154 ? -2.125 3.560 -26.030 1.00 7.91 154 VAL A O 1
ATOM 2404 N N . GLY A 1 155 ? -4.008 4.139 -24.960 1.00 5.68 155 GLY A N 1
ATOM 2405 C CA . GLY A 1 155 ? -4.871 3.997 -26.108 1.00 6.51 155 GLY A CA 1
ATOM 2406 C C . GLY A 1 155 ? -5.057 5.279 -26.914 1.00 5.80 155 GLY A C 1
ATOM 2407 O O . GLY A 1 155 ? -5.683 5.238 -27.970 1.00 6.61 155 GLY A O 1
ATOM 2411 N N . ARG A 1 156 ? -4.540 6.399 -26.412 1.00 6.31 156 ARG A N 1
ATOM 2412 C CA . ARG A 1 156 ? -4.586 7.686 -27.107 1.00 7.08 156 ARG A CA 1
ATOM 2413 C C . ARG A 1 156 ? -3.197 8.129 -27.563 1.00 6.53 156 ARG A C 1
ATOM 2414 O O . ARG A 1 156 ? -3.068 8.773 -28.597 1.00 7.13 156 ARG A O 1
ATOM 2435 N N . GLN A 1 157 ? -2.177 7.829 -26.764 1.00 6.41 157 GLN A N 1
ATOM 2436 C CA . GLN A 1 157 ? -0.794 8.105 -27.107 1.00 7.15 157 GLN A CA 1
ATOM 2437 C C . GLN A 1 157 ? 0.043 6.931 -26.630 1.00 6.49 157 GLN A C 1
ATOM 2438 O O . GLN A 1 157 ? 0.089 6.623 -25.440 1.00 7.85 157 GLN A O 1
ATOM 2452 N N . GLY A 1 158 ? 0.639 6.222 -27.576 1.00 6.62 158 GLY A N 1
ATOM 2453 C CA . GLY A 1 158 ? 1.443 5.074 -27.248 1.00 7.41 158 GLY A CA 1
ATOM 2454 C C . GLY A 1 158 ? 2.657 5.487 -26.442 1.00 8.14 158 GLY A C 1
ATOM 2455 O O . GLY A 1 158 ? 3.224 6.546 -26.678 1.00 10.06 158 GLY A O 1
ATOM 2459 N N . ARG A 1 159 ? 3.040 4.667 -25.472 1.00 8.02 159 ARG A N 1
ATOM 2460 C CA . ARG A 1 159 ? 4.216 4.931 -24.661 1.00 8.57 159 ARG A CA 1
ATOM 2461 C C . ARG A 1 159 ? 5.064 3.692 -24.528 1.00 7.44 159 ARG A C 1
ATOM 2462 O O . ARG A 1 159 ? 4.546 2.577 -24.536 1.00 7.41 159 ARG A O 1
ATOM 2483 N N . ALA A 1 160 ? 6.360 3.909 -24.355 1.00 7.61 160 ALA A N 1
ATOM 2484 C CA . ALA A 1 160 ? 7.304 2.838 -24.159 1.00 8.32 160 ALA A CA 1
ATOM 2485 C C . ALA A 1 160 ? 6.821 1.854 -23.106 1.00 7.96 160 ALA A C 1
ATOM 2486 O O . ALA A 1 160 ? 6.297 2.243 -22.061 1.00 8.69 160 ALA A O 1
ATOM 2493 N N . ASN A 1 161 ? 7.055 0.576 -23.413 1.00 8.07 161 ASN A N 1
ATOM 2494 C CA . ASN A 1 161 ? 6.789 -0.578 -22.549 1.00 8.15 161 ASN A CA 1
ATOM 2495 C C . ASN A 1 161 ? 5.352 -1.069 -22.563 1.00 7.77 161 ASN A C 1
ATOM 2496 O O . ASN A 1 161 ? 5.079 -2.116 -22.005 1.00 9.00 161 ASN A O 1
ATOM 2507 N N . TRP A 1 162 ? 4.431 -0.340 -23.191 1.00 6.81 162 TRP A N 1
ATOM 2508 C CA . TRP A 1 162 ? 3.024 -0.713 -23.091 1.00 6.92 162 TRP A CA 1
ATOM 2509 C C . TRP A 1 162 ? 2.505 -1.616 -24.207 1.00 6.86 162 TRP A C 1
ATOM 2510 O O . TRP A 1 162 ? 1.344 -2.024 -24.158 1.00 7.38 162 TRP A O 1
ATOM 2531 N N . GLY A 1 163 ? 3.375 -1.914 -25.177 1.00 6.52 163 GLY A N 1
ATOM 2532 C CA . GLY A 1 163 ? 3.220 -3.013 -26.119 1.00 8.16 163 GLY A CA 1
ATOM 2533 C C . GLY A 1 163 ? 1.802 -3.380 -26.502 1.00 6.78 163 GLY A C 1
ATOM 2534 O O . GLY A 1 163 ? 1.072 -2.587 -27.095 1.00 6.12 163 GLY A O 1
ATOM 2538 N N . ALA A 1 164 ? 1.427 -4.621 -26.225 1.00 6.34 164 ALA A N 1
ATOM 2539 C CA . ALA A 1 164 ? 0.173 -5.147 -26.702 1.00 6.40 164 ALA A CA 1
ATOM 2540 C C . ALA A 1 164 ? -1.001 -4.403 -26.100 1.00 5.85 164 ALA A C 1
ATOM 2541 O O . ALA A 1 164 ? -2.017 -4.178 -26.755 1.00 6.01 164 ALA A O 1
ATOM 2548 N N . TYR A 1 165 ? -0.869 -4.036 -24.834 1.00 5.72 165 TYR A N 1
ATOM 2549 C CA . TYR A 1 165 ? -1.968 -3.323 -24.187 1.00 5.83 165 TYR A CA 1
ATOM 2550 C C . TYR A 1 165 ? -2.280 -2.020 -24.934 1.00 5.62 165 TYR A C 1
ATOM 2551 O O . TYR A 1 165 ? -3.438 -1.731 -25.247 1.00 5.36 165 TYR A O 1
ATOM 2569 N N . ALA A 1 166 ? -1.239 -1.247 -25.236 1.00 5.75 166 ALA A N 1
ATOM 2570 C CA . ALA A 1 166 ? -1.431 -0.006 -25.985 1.00 6.20 166 ALA A CA 1
ATOM 2571 C C . ALA A 1 166 ? -2.057 -0.260 -27.345 1.00 5.64 166 ALA A C 1
ATOM 2572 O O . ALA A 1 166 ? -3.018 0.415 -27.730 1.00 5.88 166 ALA A O 1
ATOM 2579 N N . ALA A 1 167 ? -1.532 -1.221 -28.101 1.00 5.80 167 ALA A N 1
ATOM 2580 C CA . ALA A 1 167 ? -2.108 -1.517 -29.399 1.00 5.90 167 ALA A CA 1
ATOM 2581 C C . ALA A 1 167 ? -3.579 -1.873 -29.255 1.00 4.46 167 ALA A C 1
ATOM 2582 O O . ALA A 1 167 ? -4.411 -1.452 -30.078 1.00 5.15 167 ALA A O 1
ATOM 2589 N N . SER A 1 168 ? -3.903 -2.661 -28.233 1.00 4.84 168 SER A N 1
ATOM 2590 C CA . SER A 1 168 ? -5.261 -3.119 -28.035 1.00 4.61 168 SER A CA 1
ATOM 2591 C C . SER A 1 168 ? -6.196 -2.008 -27.642 1.00 4.76 168 SER A C 1
ATOM 2592 O O . SER A 1 168 ? -7.382 -2.066 -27.967 1.00 4.81 168 SER A O 1
ATOM 2600 N N . LYS A 1 169 ? -5.694 -1.015 -26.920 1.00 4.85 169 LYS A N 1
ATOM 2601 C CA . LYS A 1 169 ? -6.557 0.076 -26.485 1.00 5.05 169 LYS A CA 1
ATOM 2602 C C . LYS A 1 169 ? -6.713 1.142 -27.585 1.00 5.04 169 LYS A C 1
ATOM 2603 O O . LYS A 1 169 ? -7.787 1.723 -27.727 1.00 5.15 169 LYS A O 1
ATOM 2622 N N . PHE A 1 170 ? -5.695 1.317 -28.426 1.00 5.09 170 PHE A N 1
ATOM 2623 C CA . PHE A 1 170 ? -5.914 2.044 -29.679 1.00 5.05 170 PHE A CA 1
ATOM 2624 C C . PHE A 1 170 ? -7.025 1.358 -30.487 1.00 4.67 170 PHE A C 1
ATOM 2625 O O . PHE A 1 170 ? -7.943 2.026 -30.973 1.00 4.92 170 PHE A O 1
ATOM 2642 N N . ALA A 1 171 ? -6.941 0.041 -30.640 1.00 4.50 171 ALA A N 1
ATOM 2643 C CA . ALA A 1 171 ? -7.951 -0.680 -31.411 1.00 4.90 171 ALA A CA 1
ATOM 2644 C C . ALA A 1 171 ? -9.331 -0.483 -30.793 1.00 4.45 171 ALA A C 1
ATOM 2645 O O . ALA A 1 171 ? -10.335 -0.406 -31.505 1.00 5.37 171 ALA A O 1
ATOM 2652 N N . THR A 1 172 ? -9.386 -0.443 -29.463 1.00 4.64 172 THR A N 1
ATOM 2653 C CA . THR A 1 172 ? -10.637 -0.227 -28.740 1.00 5.06 172 THR A CA 1
ATOM 2654 C C . THR A 1 172 ? -11.242 1.130 -29.061 1.00 4.74 172 THR A C 1
ATOM 2655 O O . THR A 1 172 ? -12.446 1.235 -29.297 1.00 5.19 172 THR A O 1
ATOM 2666 N N . GLU A 1 173 ? -10.412 2.174 -29.050 1.00 5.02 173 GLU A N 1
ATOM 2667 C CA . GLU A 1 173 ? -10.865 3.504 -29.432 1.00 5.17 173 GLU A CA 1
ATOM 2668 C C . GLU A 1 173 ? -11.404 3.479 -30.853 1.00 4.72 173 GLU A C 1
ATOM 2669 O O . GLU A 1 173 ? -12.450 4.064 -31.155 1.00 5.29 173 GLU A O 1
ATOM 2681 N N . GLY A 1 174 ? -10.705 2.809 -31.754 1.00 5.22 174 GLY A N 1
ATOM 2682 C CA . GLY A 1 174 ? -11.151 2.723 -33.127 1.00 5.03 174 GLY A CA 1
ATOM 2683 C C . GLY A 1 174 ? -12.489 2.026 -33.263 1.00 5.62 174 GLY A C 1
ATOM 2684 O O . GLY A 1 174 ? -13.367 2.503 -33.996 1.00 5.69 174 GLY A O 1
ATOM 2688 N N . MET A 1 175 ? -12.636 0.889 -32.594 1.00 5.42 175 MET A N 1
ATOM 2689 C CA . MET A 1 175 ? -13.888 0.149 -32.598 1.00 6.37 175 MET A CA 1
ATOM 2690 C C . MET A 1 175 ? -15.026 1.007 -32.046 1.00 4.93 175 MET A C 1
ATOM 2691 O O . MET A 1 175 ? -16.133 1.015 -32.595 1.00 5.63 175 MET A O 1
ATOM 2705 N N . MET A 1 176 ? -14.774 1.727 -30.958 1.00 5.31 176 MET A N 1
ATOM 2706 C CA . MET A 1 176 ? -15.761 2.643 -30.401 1.00 5.25 176 MET A CA 1
ATOM 2707 C C . MET A 1 176 ? -16.168 3.695 -31.433 1.00 4.94 176 MET A C 1
ATOM 2708 O O . MET A 1 176 ? -17.364 3.975 -31.600 1.00 5.12 176 MET A O 1
ATOM 2722 N N . GLN A 1 177 ? -15.197 4.246 -32.158 1.00 5.00 177 GLN A N 1
ATOM 2723 C CA . GLN A 1 177 ? -15.507 5.299 -33.109 1.00 5.17 177 GLN A CA 1
ATOM 2724 C C . GLN A 1 177 ? -16.319 4.741 -34.292 1.00 4.97 177 GLN A C 1
ATOM 2725 O O . GLN A 1 177 ? -17.262 5.406 -34.773 1.00 5.53 177 GLN A O 1
ATOM 2739 N N . VAL A 1 178 ? -15.988 3.541 -34.771 1.00 4.68 178 VAL A N 1
ATOM 2740 C CA . VAL A 1 178 ? -16.758 2.915 -35.834 1.00 5.09 178 VAL A CA 1
ATOM 2741 C C . VAL A 1 178 ? -18.187 2.708 -35.375 1.00 4.88 178 VAL A C 1
ATOM 2742 O O . VAL A 1 178 ? -19.152 3.083 -36.064 1.00 5.65 178 VAL A O 1
ATOM 2755 N N . LEU A 1 179 ? -18.349 2.126 -34.198 1.00 4.81 179 LEU A N 1
ATOM 2756 C CA . LEU A 1 179 ? -19.670 1.855 -33.651 1.00 5.12 179 LEU A CA 1
ATOM 2757 C C . LEU A 1 179 ? -20.460 3.142 -33.442 1.00 4.86 179 LEU A C 1
ATOM 2758 O O . LEU A 1 179 ? -21.657 3.196 -33.746 1.00 5.38 179 LEU A O 1
ATOM 2774 N N . ALA A 1 180 ? -19.820 4.175 -32.903 1.00 5.40 180 ALA A N 1
ATOM 2775 C CA . ALA A 1 180 ? -20.530 5.426 -32.668 1.00 5.59 180 ALA A CA 1
ATOM 2776 C C . ALA A 1 180 ? -21.059 6.017 -33.976 1.00 6.07 180 ALA A C 1
ATOM 2777 O O . ALA A 1 180 ? -22.166 6.572 -34.028 1.00 6.67 180 ALA A O 1
ATOM 2784 N N . ASP A 1 181 ? -20.270 5.904 -35.037 1.00 6.16 181 ASP A N 1
ATOM 2785 C CA . ASP A 1 181 ? -20.694 6.379 -36.344 1.00 6.61 181 ASP A CA 1
ATOM 2786 C C . ASP A 1 181 ? -21.878 5.544 -36.859 1.00 7.13 181 ASP A C 1
ATOM 2787 O O . ASP A 1 181 ? -22.877 6.088 -37.334 1.00 10.06 181 ASP A O 1
ATOM 2796 N N . GLU A 1 182 ? -21.794 4.230 -36.742 1.00 6.12 182 GLU A N 1
ATOM 2797 C CA . GLU A 1 182 ? -22.870 3.370 -37.231 1.00 6.64 182 GLU A CA 1
ATOM 2798 C C . GLU A 1 182 ? -24.169 3.545 -36.469 1.00 6.25 182 GLU A C 1
ATOM 2799 O O . GLU A 1 182 ? -25.253 3.416 -37.049 1.00 8.84 182 GLU A O 1
ATOM 2811 N N . TYR A 1 183 ? -24.069 3.837 -35.182 1.00 6.02 183 TYR A N 1
ATOM 2812 C CA . TYR A 1 183 ? -25.242 3.913 -34.315 1.00 7.00 183 TYR A CA 1
ATOM 2813 C C . TYR A 1 183 ? -25.571 5.329 -33.875 1.00 8.42 183 TYR A C 1
ATOM 2814 O O . TYR A 1 183 ? -26.160 5.527 -32.816 1.00 9.88 183 TYR A O 1
ATOM 2832 N N . GLN A 1 184 ? -25.177 6.317 -34.675 1.00 10.22 184 GLN A N 1
ATOM 2833 C CA . GLN A 1 184 ? -25.679 7.671 -34.472 1.00 15.28 184 GLN A CA 1
ATOM 2834 C C . GLN A 1 184 ? -27.197 7.694 -34.262 1.00 13.97 184 GLN A C 1
ATOM 2835 O O . GLN A 1 184 ? -27.962 7.127 -35.034 1.00 16.45 184 GLN A O 1
ATOM 2849 N N . GLN A 1 185 ? -27.613 8.371 -33.205 1.00 13.13 185 GLN A N 1
ATOM 2850 C CA . GLN A 1 185 ? -29.017 8.525 -32.889 1.00 20.78 185 GLN A CA 1
ATOM 2851 C C . GLN A 1 185 ? -29.688 7.191 -32.577 1.00 16.80 185 GLN A C 1
ATOM 2852 O O . GLN A 1 185 ? -30.909 7.121 -32.547 1.00 17.59 185 GLN A O 1
ATOM 2866 N N . ARG A 1 186 ? -28.907 6.137 -32.327 1.00 9.92 186 ARG A N 1
ATOM 2867 C CA . ARG A 1 186 ? -29.483 4.864 -31.907 1.00 10.36 186 ARG A CA 1
ATOM 2868 C C . ARG A 1 186 ? -28.883 4.342 -30.602 1.00 8.53 186 ARG A C 1
ATOM 2869 O O . ARG A 1 186 ? -29.616 3.908 -29.734 1.00 11.80 186 ARG A O 1
ATOM 2890 N N . LEU A 1 187 ? -27.561 4.334 -30.476 1.00 8.42 187 LEU A N 1
ATOM 2891 C CA . LEU A 1 187 ? -26.901 3.940 -29.241 1.00 7.77 187 LEU A CA 1
ATOM 2892 C C . LEU A 1 187 ? -25.906 5.021 -28.877 1.00 7.80 187 LEU A C 1
ATOM 2893 O O . LEU A 1 187 ? -25.443 5.770 -29.745 1.00 10.28 187 LEU A O 1
ATOM 2909 N N . ARG A 1 188 ? -25.541 5.063 -27.609 1.00 6.37 188 ARG A N 1
ATOM 2910 C CA . ARG A 1 188 ? -24.396 5.827 -27.158 1.00 6.93 188 ARG A CA 1
ATOM 2911 C C . ARG A 1 188 ? -23.242 4.832 -27.057 1.00 5.56 188 ARG A C 1
ATOM 2912 O O . ARG A 1 188 ? -23.402 3.755 -26.458 1.00 6.21 188 ARG A O 1
ATOM 2933 N N . VAL A 1 189 ? -22.103 5.179 -27.647 1.00 5.27 189 VAL A N 1
ATOM 2934 C CA . VAL A 1 189 ? -20.929 4.317 -27.610 1.00 4.84 189 VAL A CA 1
ATOM 2935 C C . VAL A 1 189 ? -19.718 5.186 -27.245 1.00 4.83 189 VAL A C 1
ATOM 2936 O O . VAL A 1 189 ? -19.414 6.136 -27.956 1.00 5.31 189 VAL A O 1
ATOM 2949 N N . ASN A 1 190 ? -19.075 4.887 -26.120 1.00 4.81 190 ASN A N 1
ATOM 2950 C CA . ASN A 1 190 ? -18.003 5.718 -25.586 1.00 4.94 190 ASN A CA 1
ATOM 2951 C C . ASN A 1 190 ? -16.979 4.836 -24.883 1.00 5.07 190 ASN A C 1
ATOM 2952 O O . ASN A 1 190 ? -17.220 3.662 -24.645 1.00 5.29 190 ASN A O 1
ATOM 2963 N N . CYS A 1 191 ? -15.835 5.433 -24.553 1.00 5.56 191 CYS A N 1
ATOM 2964 C CA . CYS A 1 191 ? -14.817 4.764 -23.756 1.00 5.57 191 CYS A CA 1
ATOM 2965 C C . CYS A 1 191 ? -14.548 5.524 -22.463 1.00 5.23 191 CYS A C 1
ATOM 2966 O O . CYS A 1 191 ? -14.661 6.751 -22.402 1.00 5.84 191 CYS A O 1
ATOM 2974 N N . ILE A 1 192 ? -14.120 4.771 -21.460 1.00 5.90 192 ILE A N 1
ATOM 2975 C CA . ILE A 1 192 ? -13.581 5.321 -20.220 1.00 6.13 192 ILE A CA 1
ATOM 2976 C C . ILE A 1 192 ? -12.132 4.873 -20.041 1.00 5.72 192 ILE A C 1
ATOM 2977 O O . ILE A 1 192 ? -11.840 3.675 -20.102 1.00 6.70 192 ILE A O 1
ATOM 2993 N N . ASN A 1 193 ? -11.249 5.838 -19.788 1.00 7.00 193 ASN A N 1
ATOM 2994 C CA . ASN A 1 193 ? -9.908 5.586 -19.290 1.00 6.93 193 ASN A CA 1
ATOM 2995 C C . ASN A 1 193 ? -9.945 5.769 -17.779 1.00 6.88 193 ASN A C 1
ATOM 2996 O O . ASN A 1 193 ? -10.065 6.895 -17.304 1.00 7.53 193 ASN A O 1
ATOM 3007 N N . PRO A 1 194 ? -9.857 4.669 -17.012 1.00 7.73 194 PRO A N 1
ATOM 3008 C CA . PRO A 1 194 ? -9.937 4.796 -15.553 1.00 8.44 194 PRO A CA 1
ATOM 3009 C C . PRO A 1 194 ? -8.771 5.563 -14.937 1.00 8.41 194 PRO A C 1
ATOM 3010 O O . PRO A 1 194 ? -8.890 6.025 -13.799 1.00 9.55 194 PRO A O 1
ATOM 3021 N N . GLY A 1 195 ? -7.658 5.670 -15.654 1.00 8.64 195 GLY A N 1
ATOM 3022 C CA . GLY A 1 195 ? -6.427 6.181 -15.081 1.00 10.11 195 GLY A CA 1
ATOM 3023 C C . GLY A 1 195 ? -5.802 5.165 -14.139 1.00 11.75 195 GLY A C 1
ATOM 3024 O O . GLY A 1 195 ? -6.291 4.041 -14.016 1.00 12.84 195 GLY A O 1
ATOM 3028 N N . GLY A 1 196 ? -4.711 5.549 -13.490 1.00 13.29 196 GLY A N 1
ATOM 3029 C CA . GLY A 1 196 ? -4.087 4.710 -12.485 1.00 14.45 196 GLY A CA 1
ATOM 3030 C C . GLY A 1 196 ? -4.931 4.574 -11.237 1.00 13.21 196 GLY A C 1
ATOM 3031 O O . GLY A 1 196 ? -5.314 5.565 -10.624 1.00 14.05 196 GLY A O 1
ATOM 3035 N N . THR A 1 197 ? -5.204 3.338 -10.847 1.00 15.18 197 THR A N 1
ATOM 3036 C CA . THR A 1 197 ? -6.090 3.067 -9.723 1.00 16.93 197 THR A CA 1
ATOM 3037 C C . THR A 1 197 ? -5.490 1.965 -8.852 1.00 15.82 197 THR A C 1
ATOM 3038 O O . THR A 1 197 ? -4.697 1.166 -9.340 1.00 17.05 197 THR A O 1
ATOM 3049 N N . ARG A 1 198 ? -5.848 1.915 -7.565 1.00 14.44 198 ARG A N 1
ATOM 3050 C CA . ARG A 1 198 ? -5.312 0.862 -6.706 1.00 15.45 198 ARG A CA 1
ATOM 3051 C C . ARG A 1 198 ? -6.025 -0.450 -7.006 1.00 14.90 198 ARG A C 1
ATOM 3052 O O . ARG A 1 198 ? -7.075 -0.778 -6.444 1.00 17.57 198 ARG A O 1
ATOM 3073 N N . THR A 1 199 ? -5.438 -1.180 -7.942 1.00 16.30 199 THR A N 1
ATOM 3074 C CA . THR A 1 199 ? -5.980 -2.433 -8.433 1.00 18.14 199 THR A CA 1
ATOM 3075 C C . THR A 1 199 ? -4.821 -3.385 -8.669 1.00 17.69 199 THR A C 1
ATOM 3076 O O . THR A 1 199 ? -3.653 -2.978 -8.751 1.00 17.72 199 THR A O 1
ATOM 3087 N N . ALA A 1 200 ? -5.153 -4.661 -8.781 1.00 16.51 200 ALA A N 1
ATOM 3088 C CA . ALA A 1 200 ? -4.167 -5.696 -9.040 1.00 15.47 200 ALA A CA 1
ATOM 3089 C C . ALA A 1 200 ? -3.431 -5.453 -10.357 1.00 18.04 200 ALA A C 1
ATOM 3090 O O . ALA A 1 200 ? -2.220 -5.657 -10.440 1.00 34.25 200 ALA A O 1
ATOM 3097 N N . MET A 1 201 ? -4.150 -5.022 -11.389 1.00 19.68 201 MET A N 1
ATOM 3098 C CA . MET A 1 2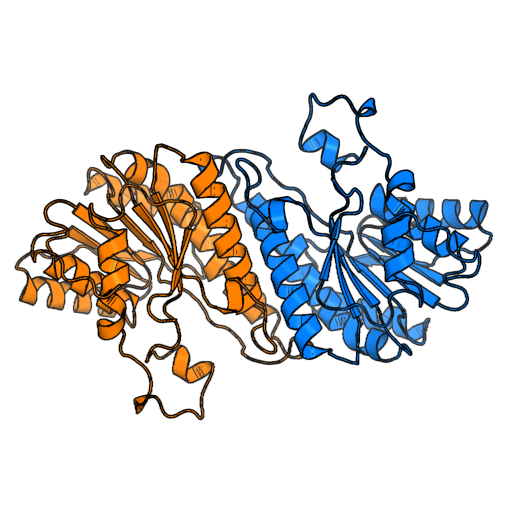01 ? -3.506 -4.824 -12.686 1.00 22.17 201 MET A CA 1
ATOM 3099 C C . MET A 1 201 ? -2.516 -3.665 -12.625 1.00 17.28 201 MET A C 1
ATOM 3100 O O . MET A 1 201 ? -1.410 -3.746 -13.166 1.00 19.84 201 MET A O 1
ATOM 3114 N N . ARG A 1 202 ? -2.899 -2.586 -11.958 1.00 18.86 202 ARG A N 1
ATOM 3115 C CA . ARG A 1 202 ? -2.003 -1.458 -11.819 1.00 16.94 202 ARG A CA 1
ATOM 3116 C C . ARG A 1 202 ? -0.740 -1.873 -11.059 1.00 14.28 202 ARG A C 1
ATOM 3117 O O . ARG A 1 202 ? 0.370 -1.493 -11.436 1.00 18.13 202 ARG A O 1
ATOM 3138 N N . ALA A 1 203 ? -0.897 -2.670 -10.004 1.00 18.87 203 ALA A N 1
ATOM 3139 C CA . ALA A 1 203 ? 0.243 -3.129 -9.215 1.00 22.33 203 ALA A CA 1
ATOM 3140 C C . ALA A 1 203 ? 1.156 -4.031 -10.046 1.00 23.20 203 ALA A C 1
ATOM 3141 O O . ALA A 1 203 ? 2.372 -4.069 -9.833 1.00 25.06 203 ALA A O 1
ATOM 3148 N N . SER A 1 204 ? 0.569 -4.757 -10.991 1.00 20.79 204 SER A N 1
ATOM 3149 C CA . SER A 1 204 ? 1.345 -5.611 -11.887 1.00 40.13 204 SER A CA 1
ATOM 3150 C C . SER A 1 204 ? 2.179 -4.770 -12.849 1.00 51.95 204 SER A C 1
ATOM 3151 O O . SER A 1 204 ? 3.317 -5.116 -13.164 1.00 38.96 204 SER A O 1
ATOM 3159 N N . ALA A 1 205 ? 1.608 -3.662 -13.310 1.00 48.77 205 ALA A N 1
ATOM 3160 C CA . ALA A 1 205 ? 2.284 -2.787 -14.263 1.00 43.64 205 ALA A CA 1
ATOM 3161 C C . ALA A 1 205 ? 3.392 -1.975 -13.591 1.00 36.89 205 ALA A C 1
ATOM 3162 O O . ALA A 1 205 ? 4.446 -1.744 -14.185 1.00 37.33 205 ALA A O 1
ATOM 3169 N N . PHE A 1 206 ? 3.147 -1.546 -12.355 1.00 30.03 206 PHE A N 1
ATOM 3170 C CA . PHE A 1 206 ? 4.113 -0.751 -11.596 1.00 27.65 206 PHE A CA 1
ATOM 3171 C C . PHE A 1 206 ? 4.357 -1.386 -10.234 1.00 32.04 206 PHE A C 1
ATOM 3172 O O . PHE A 1 206 ? 3.822 -0.922 -9.229 1.00 23.29 206 PHE A O 1
ATOM 3189 N N . PRO A 1 207 ? 5.174 -2.450 -10.199 1.00 36.70 207 PRO A N 1
ATOM 3190 C CA . PRO A 1 207 ? 5.411 -3.272 -9.005 1.00 44.53 207 PRO A CA 1
ATOM 3191 C C . PRO A 1 207 ? 6.018 -2.510 -7.830 1.00 43.74 207 PRO A C 1
ATOM 3192 O O . PRO A 1 207 ? 5.899 -2.965 -6.693 1.00 41.97 207 PRO A O 1
ATOM 3203 N N . THR A 1 208 ? 6.657 -1.377 -8.099 1.00 50.74 208 THR A N 1
ATOM 3204 C CA . THR A 1 208 ? 7.349 -0.625 -7.055 1.00 57.09 208 THR A CA 1
ATOM 3205 C C . THR A 1 208 ? 6.536 0.585 -6.604 1.00 59.75 208 THR A C 1
ATOM 3206 O O . THR A 1 208 ? 6.854 1.219 -5.597 1.00 65.31 208 THR A O 1
ATOM 3217 N N . GLU A 1 209 ? 5.485 0.898 -7.353 1.00 51.17 209 GLU A N 1
ATOM 3218 C CA . GLU A 1 209 ? 4.647 2.055 -7.059 1.00 40.29 209 GLU A CA 1
ATOM 3219 C C . GLU A 1 209 ? 3.954 1.935 -5.705 1.00 31.35 209 GLU A C 1
ATOM 3220 O O . GLU A 1 209 ? 3.510 0.855 -5.315 1.00 26.73 209 GLU A O 1
ATOM 3232 N N . ASP A 1 210 ? 3.857 3.060 -5.001 1.00 23.40 210 ASP A N 1
ATOM 3233 C CA . ASP A 1 210 ? 3.144 3.124 -3.729 1.00 23.86 210 ASP A CA 1
ATOM 3234 C C . ASP A 1 210 ? 1.663 3.360 -4.011 1.00 15.95 210 ASP A C 1
ATOM 3235 O O . ASP A 1 210 ? 1.283 4.428 -4.491 1.00 19.28 210 ASP A O 1
ATOM 3244 N N . PRO A 1 211 ? 0.816 2.355 -3.732 1.00 17.98 211 PRO A N 1
ATOM 3245 C CA . PRO A 1 211 ? -0.615 2.476 -4.044 1.00 19.34 211 PRO A CA 1
ATOM 3246 C C . PRO A 1 211 ? -1.303 3.669 -3.374 1.00 17.70 211 PRO A C 1
ATOM 3247 O O . PRO A 1 211 ? -2.344 4.122 -3.849 1.00 17.74 211 PRO A O 1
ATOM 3258 N N . GLN A 1 212 ? -0.743 4.167 -2.276 1.00 17.90 212 GLN A N 1
ATOM 3259 C CA . GLN A 1 212 ? -1.343 5.304 -1.580 1.00 19.26 212 GLN A CA 1
ATOM 3260 C C . GLN A 1 212 ? -1.363 6.581 -2.405 1.00 18.26 212 GLN A C 1
ATOM 3261 O O . GLN A 1 212 ? -2.061 7.537 -2.065 1.00 19.66 212 GLN A O 1
ATOM 3275 N N . LYS A 1 213 ? -0.593 6.604 -3.485 1.00 17.00 213 LYS A N 1
ATOM 3276 C CA . LYS A 1 213 ? -0.549 7.774 -4.352 1.00 17.46 213 LYS A CA 1
ATOM 3277 C C . LYS A 1 213 ? -1.663 7.748 -5.399 1.00 17.12 213 LYS A C 1
ATOM 3278 O O . LYS A 1 213 ? -1.808 8.691 -6.181 1.00 21.56 213 LYS A O 1
ATOM 3297 N N . LEU A 1 214 ? -2.460 6.680 -5.387 1.00 17.19 214 LEU A N 1
ATOM 3298 C CA . LEU A 1 214 ? -3.496 6.466 -6.387 1.00 16.61 214 LEU A CA 1
ATOM 3299 C C . LEU A 1 214 ? -4.897 6.492 -5.791 1.00 15.61 214 LEU A C 1
ATOM 3300 O O . LEU A 1 214 ? -5.101 6.192 -4.606 1.00 16.27 214 LEU A O 1
ATOM 3316 N N . LYS A 1 215 ? -5.861 6.834 -6.641 1.00 14.81 215 LYS A N 1
ATOM 3317 C CA . LYS A 1 215 ? -7.274 6.732 -6.303 1.00 14.10 215 LYS A CA 1
ATOM 3318 C C . LYS A 1 215 ? -7.732 5.281 -6.310 1.00 13.53 215 LYS A C 1
ATOM 3319 O O . LYS A 1 215 ? -7.144 4.431 -6.965 1.00 13.40 215 LYS A O 1
ATOM 3338 N N . THR A 1 216 ? -8.795 5.009 -5.566 1.00 13.66 216 THR A N 1
ATOM 3339 C CA . THR A 1 216 ? -9.420 3.695 -5.549 1.00 14.45 216 THR A CA 1
ATOM 3340 C C . THR A 1 216 ? -10.451 3.579 -6.659 1.00 13.10 216 THR A C 1
ATOM 3341 O O . THR A 1 216 ? -10.888 4.584 -7.222 1.00 13.12 216 THR A O 1
ATOM 3352 N N . PRO A 1 217 ? -10.863 2.344 -6.970 1.00 13.16 217 PRO A N 1
ATOM 3353 C CA . PRO A 1 217 ? -11.986 2.213 -7.901 1.00 13.53 217 PRO A CA 1
ATOM 3354 C C . PRO A 1 217 ? -13.225 2.991 -7.449 1.00 11.16 217 PRO A C 1
ATOM 3355 O O . PRO A 1 217 ? -13.898 3.589 -8.272 1.00 11.36 217 PRO A O 1
ATOM 3366 N N . ALA A 1 218 ? -13.528 3.006 -6.157 1.00 12.56 218 ALA A N 1
ATOM 3367 C CA . ALA A 1 218 ? -14.671 3.774 -5.672 1.00 13.22 218 ALA A CA 1
ATOM 3368 C C . ALA A 1 218 ? -14.550 5.241 -6.058 1.00 12.28 218 ALA A C 1
ATOM 3369 O O . ALA A 1 218 ? -15.540 5.884 -6.410 1.00 13.08 218 ALA A O 1
ATOM 3376 N N . ASP A 1 219 ? -13.336 5.777 -5.976 1.00 12.35 219 ASP A N 1
ATOM 3377 C CA . ASP A 1 219 ? -13.110 7.190 -6.253 1.00 13.44 219 ASP A CA 1
ATOM 3378 C C . ASP A 1 219 ? -13.433 7.575 -7.687 1.00 12.12 219 ASP A C 1
ATOM 3379 O O . ASP A 1 219 ? -13.778 8.723 -7.952 1.00 14.11 219 ASP A O 1
ATOM 3388 N N . ILE A 1 220 ? -13.288 6.640 -8.619 1.00 10.12 220 ILE A N 1
ATOM 3389 C CA . ILE A 1 220 ? -13.425 6.971 -10.027 1.00 10.57 220 ILE A CA 1
ATOM 3390 C C . ILE A 1 220 ? -14.802 6.638 -10.604 1.00 9.41 220 ILE A C 1
ATOM 3391 O O . ILE A 1 220 ? -15.013 6.762 -11.811 1.00 10.22 220 ILE A O 1
ATOM 3407 N N . MET A 1 221 ? -15.747 6.252 -9.752 1.00 8.87 221 MET A N 1
ATOM 3408 C CA . MET A 1 221 ? -17.076 5.872 -10.218 1.00 8.81 221 MET A CA 1
ATOM 3409 C C . MET A 1 221 ? -17.951 6.966 -10.852 1.00 9.62 221 MET A C 1
ATOM 3410 O O . MET A 1 221 ? -18.823 6.617 -11.628 1.00 8.90 221 MET A O 1
ATOM 3424 N N . PRO A 1 222 ? -17.746 8.260 -10.547 1.00 11.51 222 PRO A N 1
ATOM 3425 C CA . PRO A 1 222 ? -18.702 9.219 -11.120 1.00 11.96 222 PRO A CA 1
ATOM 3426 C C . PRO A 1 222 ? -18.895 9.101 -12.636 1.00 10.54 222 PRO A C 1
ATOM 3427 O O . PRO A 1 222 ? -20.019 9.139 -13.128 1.00 10.06 222 PRO A O 1
ATOM 3438 N N . LEU A 1 223 ? -17.804 8.969 -13.371 1.00 11.61 223 LEU A N 1
ATOM 3439 C CA . LEU A 1 223 ? -17.888 8.844 -14.814 1.00 11.30 223 LEU A CA 1
ATOM 3440 C C . LEU A 1 223 ? -18.621 7.552 -15.249 1.00 8.92 223 LEU A C 1
ATOM 3441 O O . LEU A 1 223 ? -19.369 7.538 -16.223 1.00 9.60 223 LEU A O 1
ATOM 3457 N N . TYR A 1 224 ? -18.386 6.462 -14.523 1.00 7.98 224 TYR A N 1
ATOM 3458 C CA . TYR A 1 224 ? -19.051 5.194 -14.798 1.00 7.67 224 TYR A CA 1
ATOM 3459 C C . TYR A 1 224 ? -20.559 5.330 -14.655 1.00 7.00 224 TYR A C 1
ATOM 3460 O O . TYR A 1 224 ? -21.332 4.785 -15.450 1.00 7.08 224 TYR A O 1
ATOM 3478 N N . LEU A 1 225 ? -20.981 6.055 -13.628 1.00 6.62 225 LEU A N 1
ATOM 3479 C CA . LEU A 1 225 ? -22.393 6.324 -13.431 1.00 7.32 225 LEU A CA 1
ATOM 3480 C C . LEU A 1 225 ? -22.951 7.229 -14.527 1.00 7.18 225 LEU A C 1
ATOM 3481 O O . LEU A 1 225 ? -24.029 6.977 -15.085 1.00 7.59 225 LEU A O 1
ATOM 3497 N N . TRP A 1 226 ? -22.237 8.308 -14.807 1.00 7.66 226 TRP A N 1
ATOM 3498 C CA . TRP A 1 226 ? -22.684 9.302 -15.765 1.00 7.52 226 TRP A CA 1
ATOM 3499 C C . TRP A 1 226 ? -22.979 8.680 -17.119 1.00 6.95 226 TRP A C 1
ATOM 3500 O O . TRP A 1 226 ? -24.017 8.980 -17.722 1.00 6.98 226 TRP A O 1
ATOM 3521 N N . LEU A 1 227 ? -22.106 7.784 -17.577 1.00 6.73 227 LEU A N 1
ATOM 3522 C CA . LEU A 1 227 ? -22.268 7.190 -18.893 1.00 7.17 227 LEU A CA 1
ATOM 3523 C C . LEU A 1 227 ? -23.452 6.229 -18.989 1.00 6.23 227 LEU A C 1
ATOM 3524 O O . LEU A 1 227 ? -23.921 5.970 -20.087 1.00 7.31 227 LEU A O 1
ATOM 3540 N N . MET A 1 228 ? -23.931 5.693 -17.867 1.00 7.21 228 MET A N 1
ATOM 3541 C CA . MET A 1 228 ? -25.095 4.801 -17.888 1.00 6.76 228 MET A CA 1
ATOM 3542 C C . MET A 1 228 ? -26.436 5.494 -17.628 1.00 6.86 228 MET A C 1
ATOM 3543 O O . MET A 1 228 ? -27.473 4.998 -18.036 1.00 8.50 228 MET A O 1
ATOM 3557 N N . GLY A 1 229 ? -26.409 6.641 -16.961 1.00 7.38 229 GLY A N 1
ATOM 3558 C CA . GLY A 1 229 ? -27.622 7.376 -16.677 1.00 8.00 229 GLY A CA 1
ATOM 3559 C C . GLY A 1 229 ? -27.998 8.352 -17.778 1.00 7.34 229 GLY A C 1
ATOM 3560 O O . GLY A 1 229 ? -27.262 8.572 -18.740 1.00 7.50 229 GLY A O 1
ATOM 3564 N N . ASP A 1 230 ? -29.182 8.935 -17.634 1.00 7.58 230 ASP A N 1
ATOM 3565 C CA . ASP A 1 230 ? -29.768 9.711 -18.727 1.00 9.19 230 ASP A CA 1
ATOM 3566 C C . ASP A 1 230 ? -29.024 11.007 -18.992 1.00 8.10 230 ASP A C 1
ATOM 3567 O O . ASP A 1 230 ? -29.203 11.593 -20.052 1.00 8.47 230 ASP A O 1
ATOM 3576 N N . ASP A 1 231 ? -28.199 11.467 -18.051 1.00 7.71 231 ASP A N 1
ATOM 3577 C CA . ASP A 1 231 ? -27.511 12.733 -18.247 1.00 7.94 231 ASP A CA 1
ATOM 3578 C C . ASP A 1 231 ? -26.545 12.699 -19.427 1.00 8.16 231 ASP A C 1
ATOM 3579 O O . ASP A 1 231 ? -26.220 13.749 -19.978 1.00 9.79 231 ASP A O 1
ATOM 3588 N N . SER A 1 232 ? -26.126 11.502 -19.842 1.00 7.57 232 SER A N 1
ATOM 3589 C CA . SER A 1 232 ? -25.217 11.349 -20.974 1.00 7.38 232 SER A CA 1
ATOM 3590 C C . SER A 1 232 ? -25.915 10.864 -22.241 1.00 7.20 232 SER A C 1
ATOM 3591 O O . SER A 1 232 ? -25.250 10.431 -23.180 1.00 8.04 232 SER A O 1
ATOM 3599 N N . ARG A 1 233 ? -27.241 10.954 -22.305 1.00 6.70 233 ARG A N 1
ATOM 3600 C CA . ARG A 1 233 ? -27.945 10.398 -23.483 1.00 7.80 233 ARG A CA 1
ATOM 3601 C C A ARG A 1 233 ? -27.546 11.004 -24.820 0.80 5.84 233 ARG A C 1
ATOM 3602 O O A ARG A 1 233 ? -27.624 10.331 -25.837 0.80 7.22 233 ARG A O 1
ATOM 3630 N N . ARG A 1 234 ? -27.094 12.252 -24.830 1.00 7.44 234 ARG A N 1
ATOM 3631 C CA . ARG A 1 234 ? -26.687 12.909 -26.078 1.00 7.41 234 ARG A CA 1
ATOM 3632 C C . ARG A 1 234 ? -25.165 12.953 -26.224 1.00 8.59 234 ARG A C 1
ATOM 3633 O O . ARG A 1 234 ? -24.620 13.870 -26.828 1.00 12.24 234 ARG A O 1
ATOM 3654 N N . LYS A 1 235 ? -24.485 11.952 -25.674 1.00 7.15 235 LYS A N 1
ATOM 3655 C CA . LYS A 1 235 ? -23.032 11.855 -25.719 1.00 8.01 235 LYS A CA 1
ATOM 3656 C C . LYS A 1 235 ? -22.649 10.535 -26.376 1.00 6.76 235 LYS A C 1
ATOM 3657 O O . LYS A 1 235 ? -22.910 9.483 -25.797 1.00 7.35 235 LYS A O 1
ATOM 3676 N N . THR A 1 236 ? -22.013 10.597 -27.547 1.00 6.33 236 THR A N 1
ATOM 3677 C CA . THR A 1 236 ? -21.533 9.405 -28.207 1.00 6.32 236 THR A CA 1
ATOM 3678 C C . THR A 1 236 ? -20.238 9.680 -28.960 1.00 6.15 236 THR A C 1
ATOM 3679 O O . THR A 1 236 ? -19.968 10.803 -29.353 1.00 6.62 236 THR A O 1
ATOM 3690 N N . GLY A 1 237 ? -19.444 8.638 -29.145 1.00 5.21 237 GLY A N 1
ATOM 3691 C CA . GLY A 1 237 ? -18.232 8.723 -29.924 1.00 5.72 237 GLY A CA 1
ATOM 3692 C C . GLY A 1 237 ? -17.027 9.269 -29.203 1.00 5.54 237 GLY A C 1
ATOM 3693 O O . GLY A 1 237 ? -16.012 9.545 -29.843 1.00 6.52 237 GLY A O 1
ATOM 3697 N N . MET A 1 238 ? -17.117 9.377 -27.880 1.00 6.27 238 MET A N 1
ATOM 3698 C CA . MET A 1 238 ? -16.102 10.047 -27.101 1.00 7.22 238 MET A CA 1
ATOM 3699 C C . MET A 1 238 ? -15.374 9.131 -26.144 1.00 6.24 238 MET A C 1
ATOM 3700 O O . MET A 1 238 ? -15.837 8.052 -25.794 1.00 6.09 238 MET A O 1
ATOM 3714 N N . THR A 1 239 ? -14.188 9.582 -25.754 1.00 6.58 239 THR A N 1
ATOM 3715 C CA . THR A 1 239 ? -13.384 8.879 -24.774 1.00 6.35 239 THR A CA 1
ATOM 3716 C C . THR A 1 239 ? -13.112 9.824 -23.621 1.00 6.83 239 THR A C 1
ATOM 3717 O O . THR A 1 239 ? -12.748 10.989 -23.826 1.00 8.19 239 THR A O 1
ATOM 3728 N N . PHE A 1 240 ? -13.325 9.331 -22.409 1.00 6.71 240 PHE A N 1
ATOM 3729 C CA . PHE A 1 240 ? -13.321 10.152 -21.215 1.00 7.15 240 PHE A CA 1
ATOM 3730 C C . PHE A 1 240 ? -12.275 9.666 -20.219 1.00 6.87 240 PHE A C 1
ATOM 3731 O O . PHE A 1 240 ? -12.061 8.474 -20.087 1.00 9.16 240 PHE A O 1
ATOM 3748 N N . ASP A 1 241 ? -11.652 10.595 -19.509 1.00 7.59 241 ASP A N 1
ATOM 3749 C CA . ASP A 1 241 ? -10.740 10.266 -18.433 1.00 8.53 241 ASP A CA 1
ATOM 3750 C C . ASP A 1 241 ? -11.482 10.357 -17.119 1.00 9.67 241 ASP A C 1
ATOM 3751 O O . ASP A 1 241 ? -12.036 11.405 -16.786 1.00 11.19 241 ASP A O 1
ATOM 3760 N N . ALA A 1 242 ? -11.468 9.269 -16.354 1.00 10.41 242 ALA A N 1
ATOM 3761 C CA . ALA A 1 242 ? -12.106 9.248 -15.040 1.00 13.45 242 ALA A CA 1
ATOM 3762 C C . ALA A 1 242 ? -11.366 10.144 -14.052 1.00 14.87 242 ALA A C 1
ATOM 3763 O O . ALA A 1 242 ? -11.935 10.574 -13.051 1.00 18.01 242 ALA A O 1
ATOM 3770 N N . GLN A 1 243 ? -10.098 10.415 -14.350 1.00 14.94 243 GLN A N 1
ATOM 3771 C CA . GLN A 1 243 ? -9.253 11.275 -13.530 1.00 18.76 243 GLN A CA 1
ATOM 3772 C C . GLN A 1 243 ? -8.620 12.360 -14.395 1.00 22.38 243 GLN A C 1
ATOM 3773 O O . GLN A 1 243 ? -7.453 12.253 -14.765 1.00 22.22 243 GLN A O 1
ATOM 3787 N N . PRO A 1 244 ? -9.388 13.405 -14.727 1.00 27.30 244 PRO A N 1
ATOM 3788 C CA . PRO A 1 244 ? -8.857 14.488 -15.561 1.00 29.99 244 PRO A CA 1
ATOM 3789 C C . PRO A 1 244 ? -7.591 15.099 -14.964 1.00 37.94 244 PRO A C 1
ATOM 3790 O O . PRO A 1 244 ? -7.456 15.150 -13.740 1.00 25.05 244 PRO A O 1
ATOM 3801 N N . GLY A 1 245 ? -6.675 15.545 -15.818 1.00 41.77 245 GLY A N 1
ATOM 3802 C CA . GLY A 1 245 ? -5.443 16.159 -15.357 1.00 45.24 245 GLY A CA 1
ATOM 3803 C C . GLY A 1 245 ? -5.677 17.127 -14.212 1.00 43.77 245 GLY A C 1
ATOM 3804 O O . GLY A 1 245 ? -5.750 18.340 -14.413 1.00 44.52 245 GLY A O 1
ATOM 3808 N N . MET B 1 1 ? 4.360 14.234 -50.514 1.00 39.09 1 MET B N 1
ATOM 3809 C CA . MET B 1 1 ? 5.272 15.352 -50.839 1.00 35.01 1 MET B CA 1
ATOM 3810 C C . MET B 1 1 ? 5.315 15.456 -52.349 1.00 32.87 1 MET B C 1
ATOM 3811 O O . MET B 1 1 ? 5.151 14.455 -53.048 1.00 36.41 1 MET B O 1
ATOM 3827 N N . HIS B 1 2 ? 5.525 16.662 -52.858 1.00 38.29 2 HIS B N 1
ATOM 3828 C CA . HIS B 1 2 ? 6.032 16.786 -54.211 1.00 30.35 2 HIS B CA 1
ATOM 3829 C C . HIS B 1 2 ? 7.538 16.651 -54.128 1.00 31.07 2 HIS B C 1
ATOM 3830 O O . HIS B 1 2 ? 8.283 17.626 -54.243 1.00 40.83 2 HIS B O 1
ATOM 3843 N N . TYR B 1 3 ? 7.970 15.417 -53.934 1.00 28.39 3 TYR B N 1
ATOM 3844 C CA . TYR B 1 3 ? 9.345 15.121 -53.596 1.00 24.56 3 TYR B CA 1
ATOM 3845 C C . TYR B 1 3 ? 10.045 14.570 -54.830 1.00 24.61 3 TYR B C 1
ATOM 3846 O O . TYR B 1 3 ? 9.609 13.581 -55.420 1.00 28.13 3 TYR B O 1
ATOM 3864 N N . GLN B 1 4 ? 11.123 15.242 -55.217 1.00 21.88 4 GLN B N 1
ATOM 3865 C CA . GLN B 1 4 ? 11.862 14.941 -56.436 1.00 26.28 4 GLN B CA 1
ATOM 3866 C C . GLN B 1 4 ? 13.307 14.621 -56.098 1.00 24.92 4 GLN B C 1
ATOM 3867 O O . GLN B 1 4 ? 14.194 15.440 -56.331 1.00 30.21 4 GLN B O 1
ATOM 3881 N N . PRO B 1 5 ? 13.560 13.426 -55.550 1.00 22.34 5 PRO B N 1
ATOM 3882 C CA . PRO B 1 5 ? 14.905 13.131 -55.051 1.00 21.34 5 PRO B CA 1
ATOM 3883 C C . PRO B 1 5 ? 15.903 12.793 -56.151 1.00 18.73 5 PRO B C 1
ATOM 3884 O O . PRO B 1 5 ? 15.501 12.402 -57.251 1.00 18.68 5 PRO B O 1
ATOM 3895 N N . LYS B 1 6 ? 17.188 12.934 -55.836 1.00 17.58 6 LYS B N 1
ATOM 3896 C CA . LYS B 1 6 ? 18.267 12.415 -56.667 1.00 22.41 6 LYS B CA 1
ATOM 3897 C C . LYS B 1 6 ? 18.003 10.940 -56.998 1.00 25.47 6 LYS B C 1
ATOM 3898 O O . LYS B 1 6 ? 17.453 10.196 -56.182 1.00 14.66 6 LYS B O 1
ATOM 3917 N N . GLN B 1 7 ? 18.403 10.507 -58.188 1.00 20.34 7 GLN B N 1
ATOM 3918 C CA . GLN B 1 7 ? 18.100 9.150 -58.627 1.00 18.71 7 GLN B CA 1
ATOM 3919 C C . GLN B 1 7 ? 18.911 8.097 -57.855 1.00 14.80 7 GLN B C 1
ATOM 3920 O O . GLN B 1 7 ? 18.611 6.905 -57.922 1.00 15.00 7 GLN B O 1
ATOM 3934 N N . ASP B 1 8 ? 19.933 8.544 -57.128 1.00 14.13 8 ASP B N 1
ATOM 3935 C CA . ASP B 1 8 ? 20.733 7.630 -56.315 1.00 14.43 8 ASP B CA 1
ATOM 3936 C C . ASP B 1 8 ? 20.443 7.791 -54.821 1.00 12.30 8 ASP B C 1
ATOM 3937 O O . ASP B 1 8 ? 21.256 7.413 -53.973 1.00 12.73 8 ASP B O 1
ATOM 3946 N N . LEU B 1 9 ? 19.246 8.282 -54.508 1.00 12.40 9 LEU B N 1
ATOM 3947 C CA . LEU B 1 9 ? 18.852 8.523 -53.124 1.00 12.34 9 LEU B CA 1
ATOM 3948 C C . LEU B 1 9 ? 19.131 7.344 -52.202 1.00 11.16 9 LEU B C 1
ATOM 3949 O O . LEU B 1 9 ? 19.546 7.524 -51.057 1.00 11.89 9 LEU B O 1
ATOM 3965 N N . LEU B 1 10 ? 18.857 6.138 -52.685 1.00 10.59 10 LEU B N 1
ATOM 3966 C CA . LEU B 1 10 ? 18.903 4.953 -51.833 1.00 10.44 10 LEU B CA 1
ATOM 3967 C C . LEU B 1 10 ? 20.074 4.020 -52.156 1.00 9.82 10 LEU B C 1
ATOM 3968 O O . LEU B 1 10 ? 20.071 2.854 -51.771 1.00 9.61 10 LEU B O 1
ATOM 3984 N N . ASN B 1 11 ? 21.092 4.532 -52.844 1.00 11.64 11 ASN B N 1
ATOM 3985 C CA . ASN B 1 11 ? 22.295 3.740 -53.063 1.00 12.35 11 ASN B CA 1
ATOM 3986 C C . ASN B 1 11 ? 22.820 3.220 -51.725 1.00 11.95 11 ASN B C 1
ATOM 3987 O O . ASN B 1 11 ? 22.874 3.962 -50.744 1.00 12.24 11 ASN B O 1
ATOM 3998 N N . ASP B 1 12 ? 23.234 1.960 -51.703 1.00 12.61 12 ASP B N 1
ATOM 3999 C CA . ASP B 1 12 ? 23.806 1.348 -50.499 1.00 12.40 12 ASP B CA 1
ATOM 4000 C C . ASP B 1 12 ? 22.841 1.347 -49.303 1.00 12.96 12 ASP B C 1
ATOM 4001 O O . ASP B 1 12 ? 23.264 1.363 -48.141 1.00 15.29 12 ASP B O 1
ATOM 4010 N N . ARG B 1 13 ? 21.543 1.310 -49.582 1.00 10.95 13 ARG B N 1
ATOM 4011 C CA . ARG B 1 13 ? 20.546 1.106 -48.538 1.00 10.11 13 ARG B CA 1
ATOM 4012 C C . ARG B 1 13 ? 19.863 -0.227 -48.790 1.00 8.37 13 ARG B C 1
ATOM 4013 O O . ARG B 1 13 ? 19.392 -0.476 -49.906 1.00 10.25 13 ARG B O 1
ATOM 4034 N N . ILE B 1 14 ? 19.796 -1.064 -47.753 1.00 7.04 14 ILE B N 1
ATOM 4035 C CA . ILE B 1 14 ? 19.184 -2.386 -47.827 1.00 6.72 14 ILE B CA 1
ATOM 4036 C C . ILE B 1 14 ? 17.780 -2.261 -47.244 1.00 6.31 14 ILE B C 1
ATOM 4037 O O . ILE B 1 14 ? 17.623 -1.921 -46.067 1.00 6.81 14 ILE B O 1
ATOM 4053 N N . ILE B 1 15 ? 16.762 -2.493 -48.069 1.00 6.25 15 ILE B N 1
ATOM 4054 C CA . ILE B 1 15 ? 15.386 -2.251 -47.667 1.00 6.62 15 ILE B CA 1
ATOM 4055 C C . ILE B 1 15 ? 14.538 -3.488 -47.908 1.00 6.65 15 ILE B C 1
ATOM 4056 O O . ILE B 1 15 ? 14.495 -4.010 -49.023 1.00 7.16 15 ILE B O 1
ATOM 4072 N N . LEU B 1 16 ? 13.871 -3.945 -46.858 1.00 6.30 16 LEU B N 1
ATOM 4073 C CA . LEU B 1 16 ? 12.964 -5.072 -46.932 1.00 6.69 16 LEU B CA 1
ATOM 4074 C C . LEU B 1 16 ? 11.537 -4.555 -47.121 1.00 5.57 16 LEU B C 1
ATOM 4075 O O . LEU B 1 16 ? 11.110 -3.612 -46.439 1.00 6.43 16 LEU B O 1
ATOM 4091 N N . VAL B 1 17 ? 10.812 -5.165 -48.055 1.00 6.44 17 VAL B N 1
ATOM 4092 C CA . VAL B 1 17 ? 9.472 -4.747 -48.396 1.00 7.33 17 VAL B CA 1
ATOM 4093 C C . VAL B 1 17 ? 8.545 -5.951 -48.285 1.00 7.92 17 VAL B C 1
ATOM 4094 O O . VAL B 1 17 ? 8.745 -6.956 -48.960 1.00 8.39 17 VAL B O 1
ATOM 4107 N N . THR B 1 18 ? 7.500 -5.846 -47.467 1.00 8.19 18 THR B N 1
ATOM 4108 C CA . THR B 1 18 ? 6.514 -6.918 -47.385 1.00 9.54 18 THR B CA 1
ATOM 4109 C C . THR B 1 18 ? 5.367 -6.671 -48.346 1.00 10.88 18 THR B C 1
ATOM 4110 O O . THR B 1 18 ? 5.170 -5.558 -48.839 1.00 12.55 18 THR B O 1
ATOM 4121 N N . GLY B 1 19 ? 4.611 -7.727 -48.615 1.00 11.72 19 GLY B N 1
ATOM 4122 C CA . GLY B 1 19 ? 3.573 -7.678 -49.624 1.00 13.46 19 GLY B CA 1
ATOM 4123 C C . GLY B 1 19 ? 4.124 -7.248 -50.971 1.00 12.31 19 GLY B C 1
ATOM 4124 O O . GLY B 1 19 ? 3.466 -6.527 -51.724 1.00 13.84 19 GLY B O 1
ATOM 4128 N N . ALA B 1 20 ? 5.333 -7.702 -51.282 1.00 11.31 20 ALA B N 1
ATOM 4129 C CA . ALA B 1 20 ? 6.072 -7.182 -52.432 1.00 12.02 20 ALA B CA 1
ATOM 4130 C C . ALA B 1 20 ? 5.614 -7.743 -53.774 1.00 12.33 20 ALA B C 1
ATOM 4131 O O . ALA B 1 20 ? 6.109 -7.325 -54.817 1.00 13.50 20 ALA B O 1
ATOM 4138 N N . SER B 1 21 ? 4.684 -8.692 -53.762 1.00 12.54 21 SER B N 1
ATOM 4139 C CA . SER B 1 21 ? 4.328 -9.389 -54.997 1.00 16.12 21 SER B CA 1
ATOM 4140 C C . SER B 1 21 ? 3.287 -8.650 -55.836 1.00 14.89 21 SER B C 1
ATOM 4141 O O . SER B 1 21 ? 3.110 -8.964 -57.007 1.00 16.52 21 SER B O 1
ATOM 4149 N N . ASP B 1 22 ? 2.596 -7.679 -55.252 1.00 14.23 22 ASP B N 1
ATOM 4150 C CA . ASP B 1 22 ? 1.559 -6.964 -55.991 1.00 15.04 22 ASP B CA 1
ATOM 4151 C C . ASP B 1 22 ? 1.255 -5.607 -55.361 1.00 12.93 22 ASP B C 1
ATOM 4152 O O . ASP B 1 22 ? 1.798 -5.247 -54.314 1.00 11.58 22 ASP B O 1
ATOM 4161 N N . GLY B 1 23 ? 0.408 -4.839 -56.033 1.00 12.88 23 GLY B N 1
ATOM 4162 C CA . GLY B 1 23 ? -0.074 -3.576 -55.512 1.00 13.28 23 GLY B CA 1
ATOM 4163 C C . GLY B 1 23 ? 1.013 -2.600 -55.105 1.00 11.45 23 GLY B C 1
ATOM 4164 O O . GLY B 1 23 ? 2.026 -2.427 -55.789 1.00 11.94 23 GLY B O 1
ATOM 4168 N N . ILE B 1 24 ? 0.778 -1.928 -53.985 1.00 12.10 24 ILE B N 1
ATOM 4169 C CA . ILE B 1 24 ? 1.674 -0.891 -53.517 1.00 11.33 24 ILE B CA 1
ATOM 4170 C C . ILE B 1 24 ? 3.042 -1.473 -53.145 1.00 9.84 24 ILE B C 1
ATOM 4171 O O . ILE B 1 24 ? 4.068 -0.861 -53.405 1.00 10.51 24 ILE B O 1
ATOM 4187 N N . GLY B 1 25 ? 3.073 -2.666 -52.557 1.00 10.15 25 GLY B N 1
ATOM 4188 C CA . GLY B 1 25 ? 4.339 -3.265 -52.153 1.00 10.93 25 GLY B CA 1
ATOM 4189 C C . GLY B 1 25 ? 5.230 -3.525 -53.357 1.00 9.74 25 GLY B C 1
ATOM 4190 O O . GLY B 1 25 ? 6.435 -3.270 -53.320 1.00 9.63 25 GLY B O 1
ATOM 4194 N N . ARG B 1 26 ? 4.644 -4.034 -54.435 1.00 9.99 26 ARG B N 1
ATOM 4195 C CA . ARG B 1 26 ? 5.396 -4.290 -55.651 1.00 10.10 26 ARG B CA 1
ATOM 4196 C C . ARG B 1 26 ? 5.944 -2.974 -56.196 1.00 9.44 26 ARG B C 1
ATOM 4197 O O . ARG B 1 26 ? 7.125 -2.887 -56.561 1.00 10.49 26 ARG B O 1
ATOM 4218 N N . GLU B 1 27 ? 5.111 -1.944 -56.225 1.00 10.36 27 GLU B N 1
ATOM 4219 C CA . GLU B 1 27 ? 5.551 -0.656 -56.742 1.00 11.20 27 GLU B CA 1
ATOM 4220 C C . GLU B 1 27 ? 6.644 -0.044 -55.865 1.00 9.47 27 GLU B C 1
ATOM 4221 O O . GLU B 1 27 ? 7.619 0.501 -56.383 1.00 10.23 27 GLU B O 1
ATOM 4233 N N . ALA B 1 28 ? 6.526 -0.175 -54.542 1.00 8.98 28 ALA B N 1
ATOM 4234 C CA . ALA B 1 28 ? 7.534 0.362 -53.648 1.00 9.41 28 ALA B CA 1
ATOM 4235 C C . ALA B 1 28 ? 8.872 -0.380 -53.835 1.00 8.70 28 ALA B C 1
ATOM 4236 O O . ALA B 1 28 ? 9.923 0.239 -53.866 1.00 9.29 28 ALA B O 1
ATOM 4243 N N . ALA B 1 29 ? 8.830 -1.703 -53.935 1.00 9.14 29 ALA B N 1
ATOM 4244 C CA . ALA B 1 29 ? 10.043 -2.475 -54.154 1.00 9.98 29 ALA B CA 1
ATOM 4245 C C . ALA B 1 29 ? 10.738 -2.038 -55.434 1.00 9.81 29 ALA B C 1
ATOM 4246 O O . ALA B 1 29 ? 11.948 -1.814 -55.444 1.00 10.54 29 ALA B O 1
ATOM 4253 N N . MET B 1 30 ? 9.980 -1.915 -56.515 1.00 10.47 30 MET B N 1
ATOM 4254 C CA . MET B 1 30 ? 10.571 -1.493 -57.781 1.00 10.96 30 MET B CA 1
ATOM 4255 C C . MET B 1 30 ? 11.110 -0.073 -57.715 1.00 9.51 30 MET B C 1
ATOM 4256 O O . MET B 1 30 ? 12.207 0.192 -58.215 1.00 10.20 30 MET B O 1
ATOM 4274 N N . THR B 1 31 ? 10.371 0.821 -57.070 1.00 9.40 31 THR B N 1
ATOM 4275 C CA . THR B 1 31 ? 10.787 2.206 -56.912 1.00 10.05 31 THR B CA 1
ATOM 4276 C C . THR B 1 31 ? 12.064 2.305 -56.085 1.00 9.21 31 THR B C 1
ATOM 4277 O O . THR B 1 31 ? 13.021 2.972 -56.481 1.00 9.62 31 THR B O 1
ATOM 4288 N N . TYR B 1 32 ? 12.105 1.618 -54.951 1.00 8.77 32 TYR B N 1
ATOM 4289 C CA . TYR B 1 32 ? 13.304 1.653 -54.137 1.00 8.91 32 TYR B CA 1
ATOM 4290 C C . TYR B 1 32 ? 14.502 1.138 -54.934 1.00 8.62 32 TYR B C 1
ATOM 4291 O O . TYR B 1 32 ? 15.589 1.720 -54.898 1.00 9.38 32 TYR B O 1
ATOM 4309 N N . ALA B 1 33 ? 14.315 0.053 -55.677 1.00 9.09 33 ALA B N 1
ATOM 4310 C CA . ALA B 1 33 ? 15.395 -0.496 -56.489 1.00 9.95 33 ALA B CA 1
ATOM 4311 C C . ALA B 1 33 ? 15.852 0.504 -57.565 1.00 10.04 33 ALA B C 1
ATOM 4312 O O . ALA B 1 33 ? 17.057 0.639 -57.834 1.00 10.13 33 ALA B O 1
ATOM 4319 N N . ARG B 1 34 ? 14.904 1.221 -58.164 1.00 10.34 34 ARG B N 1
ATOM 4320 C CA . ARG B 1 34 ? 15.221 2.221 -59.181 1.00 11.41 34 ARG B CA 1
ATOM 4321 C C . ARG B 1 34 ? 16.047 3.365 -58.612 1.00 9.69 34 ARG B C 1
ATOM 4322 O O . ARG B 1 34 ? 16.791 4.029 -59.361 1.00 13.45 34 ARG B O 1
ATOM 4343 N N . TYR B 1 35 ? 15.912 3.622 -57.313 1.00 9.79 35 TYR B N 1
ATOM 4344 C CA . TYR B 1 35 ? 16.656 4.681 -56.661 1.00 10.81 35 TYR B CA 1
ATOM 4345 C C . TYR B 1 35 ? 17.909 4.145 -55.956 1.00 10.51 35 TYR B C 1
ATOM 4346 O O . TYR B 1 35 ? 18.516 4.847 -55.152 1.00 11.23 35 TYR B O 1
ATOM 4364 N N . GLY B 1 36 ? 18.309 2.913 -56.282 1.00 10.18 36 GLY B N 1
ATOM 4365 C CA . GLY B 1 36 ? 19.606 2.391 -55.884 1.00 11.26 36 GLY B CA 1
ATOM 4366 C C . GLY B 1 36 ? 19.618 1.399 -54.744 1.00 9.70 36 GLY B C 1
ATOM 4367 O O . GLY B 1 36 ? 20.671 0.845 -54.437 1.00 10.92 36 GLY B O 1
ATOM 4371 N N . ALA B 1 37 ? 18.468 1.173 -54.114 1.00 9.84 37 ALA B N 1
ATOM 4372 C CA . ALA B 1 37 ? 18.411 0.275 -52.970 1.00 9.23 37 ALA B CA 1
ATOM 4373 C C . ALA B 1 37 ? 18.693 -1.172 -53.336 1.00 8.60 37 ALA B C 1
ATOM 4374 O O . ALA B 1 37 ? 18.372 -1.641 -54.438 1.00 9.52 37 ALA B O 1
ATOM 4381 N N . THR B 1 38 ? 19.268 -1.892 -52.380 1.00 8.73 38 THR B N 1
ATOM 4382 C CA . THR B 1 38 ? 19.257 -3.337 -52.387 1.00 9.09 38 THR B CA 1
ATOM 4383 C C . THR B 1 38 ? 17.970 -3.769 -51.699 1.00 8.10 38 THR B C 1
ATOM 4384 O O . THR B 1 38 ? 17.793 -3.514 -50.514 1.00 8.81 38 THR B O 1
ATOM 4395 N N . VAL B 1 39 ? 17.074 -4.389 -52.449 1.00 8.17 39 VAL B N 1
ATOM 4396 C CA . VAL B 1 39 ? 15.756 -4.683 -51.940 1.00 8.27 39 VAL B CA 1
ATOM 4397 C C . VAL B 1 39 ? 15.613 -6.164 -51.638 1.00 8.00 39 VAL B C 1
ATOM 4398 O O . VAL B 1 39 ? 16.120 -7.034 -52.363 1.00 9.05 39 VAL B O 1
ATOM 4411 N N . ILE B 1 40 ? 14.898 -6.440 -50.558 1.00 7.54 40 ILE B N 1
ATOM 4412 C CA . ILE B 1 40 ? 14.556 -7.793 -50.149 1.00 7.91 40 ILE B CA 1
ATOM 4413 C C . ILE B 1 40 ? 13.040 -7.890 -50.208 1.00 7.58 40 ILE B C 1
ATOM 4414 O O . ILE B 1 40 ? 12.329 -7.099 -49.595 1.00 8.05 40 ILE B O 1
ATOM 4430 N N . LEU B 1 41 ? 12.551 -8.848 -50.980 1.00 7.21 41 LEU B N 1
ATOM 4431 C CA . LEU B 1 41 ? 11.122 -9.010 -51.213 1.00 7.28 41 LEU B CA 1
ATOM 4432 C C . LEU B 1 41 ? 10.547 -10.076 -50.306 1.00 8.12 41 LEU B C 1
ATOM 4433 O O . LEU B 1 41 ? 11.019 -11.196 -50.307 1.00 9.59 41 LEU B O 1
ATOM 4449 N N . LEU B 1 42 ? 9.491 -9.747 -49.570 1.00 7.90 42 LEU B N 1
ATOM 4450 C CA . LEU B 1 42 ? 8.772 -10.732 -48.762 1.00 8.29 42 LEU B CA 1
ATOM 4451 C C . LEU B 1 42 ? 7.347 -10.869 -49.271 1.00 9.02 42 LEU B C 1
ATOM 4452 O O . LEU B 1 42 ? 6.673 -9.877 -49.527 1.00 9.93 42 LEU B O 1
ATOM 4468 N N . GLY B 1 43 ? 6.876 -12.100 -49.383 1.00 10.42 43 GLY B N 1
ATOM 4469 C CA . GLY B 1 43 ? 5.516 -12.326 -49.816 1.00 11.28 43 GLY B CA 1
ATOM 4470 C C . GLY B 1 43 ? 5.144 -13.771 -49.607 1.00 12.04 43 GLY B C 1
ATOM 4471 O O . GLY B 1 43 ? 5.971 -14.589 -49.209 1.00 11.52 43 GLY B O 1
ATOM 4475 N N . ARG B 1 44 ? 3.886 -14.091 -49.889 1.00 14.62 44 ARG B N 1
ATOM 4476 C CA . ARG B 1 44 ? 3.406 -15.458 -49.717 1.00 13.30 44 ARG B CA 1
ATOM 4477 C C . ARG B 1 44 ? 3.487 -16.269 -51.012 1.00 16.54 44 ARG B C 1
ATOM 4478 O O . ARG B 1 44 ? 3.453 -17.505 -50.975 1.00 20.45 44 ARG B O 1
ATOM 4499 N N . ASN B 1 45 ? 3.609 -15.584 -52.149 1.00 18.59 45 ASN B N 1
ATOM 4500 C CA . ASN B 1 45 ? 3.548 -16.238 -53.461 1.00 24.19 45 ASN B CA 1
ATOM 4501 C C . ASN B 1 45 ? 4.903 -16.302 -54.166 1.00 23.81 45 ASN B C 1
ATOM 4502 O O . ASN B 1 45 ? 5.396 -15.306 -54.679 1.00 17.31 45 ASN B O 1
ATOM 4513 N N . GLU B 1 46 ? 5.483 -17.491 -54.227 1.00 23.18 46 GLU B N 1
ATOM 4514 C CA . GLU B 1 46 ? 6.823 -17.663 -54.775 1.00 22.27 46 GLU B CA 1
ATOM 4515 C C . GLU B 1 46 ? 6.966 -17.230 -56.241 1.00 25.71 46 GLU B C 1
ATOM 4516 O O . GLU B 1 46 ? 7.951 -16.578 -56.608 1.00 20.29 46 GLU B O 1
ATOM 4528 N N . GLU B 1 47 ? 6.011 -17.594 -57.090 1.00 21.18 47 GLU B N 1
ATOM 4529 C CA . GLU B 1 47 ? 6.173 -17.298 -58.510 1.00 16.37 47 GLU B CA 1
ATOM 4530 C C . GLU B 1 47 ? 6.044 -15.801 -58.761 1.00 14.35 47 GLU B C 1
ATOM 4531 O O . GLU B 1 47 ? 6.763 -15.246 -59.591 1.00 15.74 47 GLU B O 1
ATOM 4543 N N . LYS B 1 48 ? 5.153 -15.138 -58.029 1.00 16.36 48 LYS B N 1
ATOM 4544 C CA . LYS B 1 48 ? 5.027 -13.699 -58.154 1.00 12.94 48 LYS B CA 1
ATOM 4545 C C . LYS B 1 48 ? 6.279 -12.992 -57.636 1.00 11.56 48 LYS B C 1
ATOM 4546 O O . LYS B 1 48 ? 6.724 -12.012 -58.228 1.00 12.35 48 LYS B O 1
ATOM 4565 N N . LEU B 1 49 ? 6.860 -13.473 -56.542 1.00 12.47 49 LEU B N 1
ATOM 4566 C CA . LEU B 1 49 ? 8.104 -12.874 -56.049 1.00 11.16 49 LEU B CA 1
ATOM 4567 C C . LEU B 1 49 ? 9.231 -13.021 -57.069 1.00 12.75 49 LEU B C 1
ATOM 4568 O O . LEU B 1 49 ? 9.996 -12.088 -57.300 1.00 12.22 49 LEU B O 1
ATOM 4584 N N . ARG B 1 50 ? 9.328 -14.195 -57.680 1.00 13.66 50 ARG B N 1
ATOM 4585 C CA . ARG B 1 50 ? 10.352 -14.428 -58.687 1.00 13.81 50 ARG B CA 1
ATOM 4586 C C . ARG B 1 50 ? 10.169 -13.479 -59.865 1.00 12.92 50 ARG B C 1
ATOM 4587 O O . ARG B 1 50 ? 11.144 -12.951 -60.405 1.00 12.82 50 ARG B O 1
ATOM 4608 N N . GLN B 1 51 ? 8.919 -13.244 -60.250 1.00 12.65 51 GLN B N 1
ATOM 4609 C CA . GLN B 1 51 ? 8.642 -12.350 -61.360 1.00 11.47 51 GLN B CA 1
ATOM 4610 C C . GLN B 1 51 ? 9.042 -10.917 -61.027 1.00 11.68 51 GLN B C 1
ATOM 4611 O O . GLN B 1 51 ? 9.672 -10.245 -61.835 1.00 12.02 51 GLN B O 1
ATOM 4625 N N . VAL B 1 52 ? 8.675 -10.446 -59.840 1.00 10.77 52 VAL B N 1
ATOM 4626 C CA . VAL B 1 52 ? 9.055 -9.093 -59.451 1.00 10.52 52 VAL B CA 1
ATOM 4627 C C . VAL B 1 52 ? 10.578 -8.966 -59.400 1.00 9.35 52 VAL B C 1
ATOM 4628 O O . VAL B 1 52 ? 11.141 -7.974 -59.839 1.00 10.22 52 VAL B O 1
ATOM 4641 N N . ALA B 1 53 ? 11.251 -9.959 -58.828 1.00 10.19 53 ALA B N 1
ATOM 4642 C CA . ALA B 1 53 ? 12.707 -9.916 -58.745 1.00 10.50 53 ALA B CA 1
ATOM 4643 C C . ALA B 1 53 ? 13.323 -9.839 -60.144 1.00 10.64 53 ALA B C 1
ATOM 4644 O O . ALA B 1 53 ? 14.288 -9.115 -60.355 1.00 10.66 53 ALA B O 1
ATOM 4651 N N . SER B 1 54 ? 12.754 -10.579 -61.093 1.00 11.70 54 SER B N 1
ATOM 4652 C CA . SER B 1 54 ? 13.248 -10.575 -62.463 1.00 13.23 54 SER B CA 1
ATOM 4653 C C . SER B 1 54 ? 13.068 -9.208 -63.105 1.00 12.39 54 SER B C 1
ATOM 4654 O O . SER B 1 54 ? 13.956 -8.725 -63.800 1.00 12.73 54 SER B O 1
ATOM 4662 N N . HIS B 1 55 ? 11.914 -8.589 -62.877 1.00 12.08 55 HIS B N 1
ATOM 4663 C CA . HIS B 1 55 ? 11.663 -7.269 -63.432 1.00 11.80 55 HIS B CA 1
ATOM 4664 C C . HIS B 1 55 ? 12.620 -6.235 -62.868 1.00 11.58 55 HIS B C 1
ATOM 4665 O O . HIS B 1 55 ? 13.137 -5.387 -63.599 1.00 12.46 55 HIS B O 1
ATOM 4678 N N . ILE B 1 56 ? 12.856 -6.301 -61.564 1.00 11.26 56 ILE B N 1
ATOM 4679 C CA . ILE B 1 56 ? 13.785 -5.385 -60.931 1.00 11.04 56 ILE B CA 1
ATOM 4680 C C . ILE B 1 56 ? 15.175 -5.597 -61.488 1.00 11.11 56 ILE B C 1
ATOM 4681 O O . ILE B 1 56 ? 15.884 -4.644 -61.789 1.00 11.91 56 ILE B O 1
ATOM 4697 N N . ASN B 1 57 ? 15.573 -6.849 -61.660 1.00 11.24 57 ASN B N 1
ATOM 4698 C CA . ASN B 1 57 ? 16.869 -7.107 -62.268 1.00 12.95 57 ASN B CA 1
ATOM 4699 C C . ASN B 1 57 ? 17.002 -6.497 -63.667 1.00 13.42 57 ASN B C 1
ATOM 4700 O O . ASN B 1 57 ? 18.056 -5.983 -64.026 1.00 14.59 57 ASN B O 1
ATOM 4711 N N . GLU B 1 58 ? 15.933 -6.547 -64.457 1.00 13.82 58 GLU B N 1
ATOM 4712 C CA . GLU B 1 58 ? 15.960 -5.968 -65.806 1.00 13.58 58 GLU B CA 1
ATOM 4713 C C . GLU B 1 58 ? 16.141 -4.452 -65.791 1.00 17.06 58 GLU B C 1
ATOM 4714 O O . GLU B 1 58 ? 16.741 -3.887 -66.708 1.00 18.30 58 GLU B O 1
ATOM 4726 N N . GLU B 1 59 ? 15.616 -3.793 -64.765 1.00 16.07 59 GLU B N 1
ATOM 4727 C CA . GLU B 1 59 ? 15.679 -2.338 -64.660 1.00 16.09 59 GLU B CA 1
ATOM 4728 C C . GLU B 1 59 ? 16.922 -1.808 -63.943 1.00 15.05 59 GLU B C 1
ATOM 4729 O O . GLU B 1 59 ? 17.208 -0.613 -64.010 1.00 16.13 59 GLU B O 1
ATOM 4741 N N . THR B 1 60 ? 17.639 -2.670 -63.228 1.00 14.26 60 THR B N 1
ATOM 4742 C CA . THR B 1 60 ? 18.703 -2.192 -62.349 1.00 13.21 60 THR B CA 1
ATOM 4743 C C . THR B 1 60 ? 20.018 -2.939 -62.491 1.00 13.76 60 THR B C 1
ATOM 4744 O O . THR B 1 60 ? 21.057 -2.424 -62.104 1.00 15.14 60 THR B O 1
ATOM 4755 N N . GLY B 1 61 ? 19.977 -4.156 -63.017 1.00 14.75 61 GLY B N 1
ATOM 4756 C CA . GLY B 1 61 ? 21.167 -4.982 -63.110 1.00 16.74 61 GLY B CA 1
ATOM 4757 C C . GLY B 1 61 ? 21.526 -5.645 -61.786 1.00 16.54 61 GLY B C 1
ATOM 4758 O O . GLY B 1 61 ? 22.528 -6.348 -61.690 1.00 19.26 61 GLY B O 1
ATOM 4762 N N . ARG B 1 62 ? 20.692 -5.439 -60.766 1.00 13.38 62 ARG B N 1
ATOM 4763 C CA . ARG B 1 62 ? 20.885 -6.035 -59.445 1.00 16.13 62 ARG B CA 1
ATOM 4764 C C . ARG B 1 62 ? 19.680 -6.920 -59.135 1.00 13.87 62 ARG B C 1
ATOM 4765 O O . ARG B 1 62 ? 18.541 -6.468 -59.195 1.00 14.69 62 ARG B O 1
ATOM 4786 N N . GLN B 1 63 ? 19.939 -8.183 -58.827 1.00 16.31 63 GLN B N 1
ATOM 4787 C CA . GLN B 1 63 ? 18.893 -9.167 -58.589 1.00 15.25 63 GLN B CA 1
ATOM 4788 C C . GLN B 1 63 ? 18.473 -9.220 -57.122 1.00 15.46 63 GLN B C 1
ATOM 4789 O O . GLN B 1 63 ? 19.267 -9.607 -56.274 1.00 14.53 63 GLN B O 1
ATOM 4803 N N . PRO B 1 64 ? 17.219 -8.854 -56.816 1.00 12.78 64 PRO B N 1
ATOM 4804 C CA . PRO B 1 64 ? 16.797 -8.961 -55.417 1.00 12.33 64 PRO B CA 1
ATOM 4805 C C . PRO B 1 64 ? 16.595 -10.402 -54.990 1.00 11.79 64 PRO B C 1
ATOM 4806 O O . PRO B 1 64 ? 16.202 -11.250 -55.806 1.00 13.16 64 PRO B O 1
ATOM 4817 N N . GLN B 1 65 ? 16.835 -10.664 -53.712 1.00 10.44 65 GLN B N 1
ATOM 4818 C CA . GLN B 1 65 ? 16.436 -11.914 -53.098 1.00 10.15 65 GLN B CA 1
ATOM 4819 C C . GLN B 1 65 ? 15.018 -11.789 -52.578 1.00 9.04 65 GLN B C 1
ATOM 4820 O O . GLN B 1 65 ? 14.556 -10.688 -52.245 1.00 9.56 65 GLN B O 1
ATOM 4834 N N . TRP B 1 66 ? 14.334 -12.924 -52.513 1.00 10.51 66 TRP B N 1
ATOM 4835 C CA . TRP B 1 66 ? 13.005 -12.964 -51.931 1.00 10.21 66 TRP B CA 1
ATOM 4836 C C . TRP B 1 66 ? 12.921 -14.051 -50.878 1.00 10.04 66 TRP B C 1
ATOM 4837 O O . TRP B 1 66 ? 13.691 -15.020 -50.888 1.00 11.13 66 TRP B O 1
ATOM 4858 N N . PHE B 1 67 ? 11.984 -13.872 -49.956 1.00 10.86 67 PHE B N 1
ATOM 4859 C CA . PHE B 1 67 ? 11.731 -14.828 -48.893 1.00 11.89 67 PHE B CA 1
ATOM 4860 C C . PHE B 1 67 ? 10.232 -14.990 -48.748 1.00 10.69 67 PHE B C 1
ATOM 4861 O O . PHE B 1 67 ? 9.469 -14.037 -48.923 1.00 11.75 67 PHE B O 1
ATOM 4878 N N . ILE B 1 68 ? 9.811 -16.201 -48.413 1.00 11.53 68 ILE B N 1
ATOM 4879 C CA . ILE B 1 68 ? 8.401 -16.509 -48.251 1.00 11.23 68 ILE B CA 1
ATOM 4880 C C . ILE B 1 68 ? 7.991 -16.296 -46.804 1.00 10.78 68 ILE B C 1
ATOM 4881 O O . ILE B 1 68 ? 8.608 -16.832 -45.884 1.00 12.80 68 ILE B O 1
ATOM 4897 N N . LEU B 1 69 ? 6.931 -15.520 -46.612 1.00 10.08 69 LEU B N 1
ATOM 4898 C CA . LEU B 1 69 ? 6.316 -15.376 -45.311 1.00 10.51 69 LEU B CA 1
ATOM 4899 C C . LEU B 1 69 ? 4.864 -15.022 -45.543 1.00 10.87 69 LEU B C 1
ATOM 4900 O O . LEU B 1 69 ? 4.552 -14.099 -46.280 1.00 12.46 69 LEU B O 1
ATOM 4916 N N . ASP B 1 70 ? 3.973 -15.780 -44.922 1.00 10.32 70 ASP B N 1
ATOM 4917 C CA . ASP B 1 70 ? 2.550 -15.503 -44.990 1.00 9.93 70 ASP B CA 1
ATOM 4918 C C . ASP B 1 70 ? 2.122 -14.969 -43.623 1.00 8.26 70 ASP B C 1
ATOM 4919 O O . ASP B 1 70 ? 2.124 -15.715 -42.641 1.00 8.39 70 ASP B O 1
ATOM 4928 N N . LEU B 1 71 ? 1.762 -13.691 -43.546 1.00 7.32 71 LEU B N 1
ATOM 4929 C CA . LEU B 1 71 ? 1.419 -13.092 -42.273 1.00 6.84 71 LEU B CA 1
ATOM 4930 C C . LEU B 1 71 ? 0.134 -13.631 -41.696 1.00 6.35 71 LEU B C 1
ATOM 4931 O O . LEU B 1 71 ? -0.098 -13.462 -40.511 1.00 6.95 71 LEU B O 1
ATOM 4947 N N . LEU B 1 72 ? -0.708 -14.289 -42.490 1.00 6.85 72 LEU B N 1
ATOM 4948 C CA . LEU B 1 72 ? -1.922 -14.860 -41.926 1.00 7.95 72 LEU B CA 1
ATOM 4949 C C . LEU B 1 72 ? -1.590 -16.033 -41.006 1.00 7.34 72 LEU B C 1
ATOM 4950 O O . LEU B 1 72 ? -2.297 -16.266 -40.007 1.00 9.47 72 LEU B O 1
ATOM 4966 N N . THR B 1 73 ? -0.534 -16.769 -41.351 1.00 7.86 73 THR B N 1
ATOM 4967 C CA . THR B 1 73 ? -0.253 -18.038 -40.711 1.00 9.22 73 THR B CA 1
ATOM 4968 C C . THR B 1 73 ? 1.050 -18.094 -39.910 1.00 8.93 73 THR B C 1
ATOM 4969 O O . THR B 1 73 ? 1.214 -18.951 -39.042 1.00 9.46 73 THR B O 1
ATOM 4980 N N . CYS B 1 74 ? 1.981 -17.194 -40.178 1.00 8.12 74 CYS B N 1
ATOM 4981 C CA . CYS B 1 74 ? 3.304 -17.330 -39.588 1.00 8.65 74 CYS B CA 1
ATOM 4982 C C . CYS B 1 74 ? 3.274 -17.203 -38.074 1.00 7.98 74 CYS B C 1
ATOM 4983 O O . CYS B 1 74 ? 2.474 -16.469 -37.488 1.00 8.17 74 CYS B O 1
ATOM 4991 N N . THR B 1 75 ? 4.179 -17.936 -37.443 1.00 7.85 75 THR B N 1
ATOM 4992 C CA . THR B 1 75 ? 4.396 -17.857 -36.022 1.00 7.93 75 THR B CA 1
ATOM 4993 C C . THR B 1 75 ? 5.597 -16.952 -35.739 1.00 7.43 75 THR B C 1
ATOM 4994 O O . THR B 1 75 ? 6.342 -16.561 -36.654 1.00 8.28 75 THR B O 1
ATOM 5005 N N . SER B 1 76 ? 5.803 -16.626 -34.467 1.00 8.23 76 SER B N 1
ATOM 5006 C CA . SER B 1 76 ? 6.973 -15.845 -34.105 1.00 8.21 76 SER B CA 1
ATOM 5007 C C . SER B 1 76 ? 8.247 -16.575 -34.517 1.00 7.88 76 SER B C 1
ATOM 5008 O O . SER B 1 76 ? 9.173 -15.973 -35.042 1.00 8.22 76 SER B O 1
ATOM 5016 N N . GLU B 1 77 ? 8.297 -17.881 -34.284 1.00 7.94 77 GLU B N 1
ATOM 5017 C CA . GLU B 1 77 ? 9.488 -18.634 -34.635 1.00 8.64 77 GLU B CA 1
ATOM 5018 C C . GLU B 1 77 ? 9.744 -18.591 -36.139 1.00 8.28 77 GLU B C 1
ATOM 5019 O O . GLU B 1 77 ? 10.903 -18.510 -36.574 1.00 8.33 77 GLU B O 1
ATOM 5031 N N . ASN B 1 78 ? 8.692 -18.642 -36.951 1.00 8.77 78 ASN B N 1
ATOM 5032 C CA . ASN B 1 78 ? 8.864 -18.486 -38.390 1.00 8.86 78 ASN B CA 1
ATOM 5033 C C . ASN B 1 78 ? 9.534 -17.138 -38.710 1.00 7.79 78 ASN B C 1
ATOM 5034 O O . ASN B 1 78 ? 10.403 -17.052 -39.569 1.00 8.48 78 ASN B O 1
ATOM 5045 N N . CYS B 1 79 ? 9.115 -16.081 -38.020 1.00 7.97 79 CYS B N 1
ATOM 5046 C CA . CYS B 1 79 ? 9.690 -14.760 -38.246 1.00 7.74 79 CYS B CA 1
ATOM 5047 C C . CYS B 1 79 ? 11.150 -14.711 -37.797 1.00 7.43 79 CYS B C 1
ATOM 5048 O O . CYS B 1 79 ? 11.998 -14.117 -38.470 1.00 7.73 79 CYS B O 1
ATOM 5056 N N . GLN B 1 80 ? 11.458 -15.328 -36.662 1.00 7.74 80 GLN B N 1
ATOM 5057 C CA . GLN B 1 80 ? 12.828 -15.379 -36.164 1.00 8.69 80 GLN B CA 1
ATOM 5058 C C . GLN B 1 80 ? 13.737 -16.160 -37.121 1.00 8.33 80 GLN B C 1
ATOM 5059 O O . GLN B 1 80 ? 14.877 -15.764 -37.383 1.00 9.02 80 GLN B O 1
ATOM 5073 N N . GLN B 1 81 ? 13.237 -17.273 -37.643 1.00 8.60 81 GLN B N 1
ATOM 5074 C CA . GLN B 1 81 ? 14.036 -18.058 -38.576 1.00 9.15 81 GLN B CA 1
ATOM 5075 C C . GLN B 1 81 ? 14.300 -17.267 -39.850 1.00 8.50 81 GLN B C 1
ATOM 5076 O O . GLN B 1 81 ? 15.411 -17.307 -40.387 1.00 10.44 81 GLN B O 1
ATOM 5090 N N . LEU B 1 82 ? 13.299 -16.523 -40.312 1.00 9.75 82 LEU B N 1
ATOM 5091 C CA . LEU B 1 82 ? 13.452 -15.669 -41.482 1.00 10.19 82 LEU B CA 1
ATOM 5092 C C . LEU B 1 82 ? 14.518 -14.607 -41.225 1.00 8.19 82 LEU B C 1
ATOM 5093 O O . LEU B 1 82 ? 15.394 -14.379 -42.053 1.00 9.44 82 LEU B O 1
ATOM 5109 N N . ALA B 1 83 ? 14.469 -13.976 -40.055 1.00 8.50 83 ALA B N 1
ATOM 5110 C CA . ALA B 1 83 ? 15.452 -12.957 -39.728 1.00 8.31 83 ALA B CA 1
ATOM 5111 C C . ALA B 1 83 ? 16.865 -13.544 -39.682 1.00 8.23 83 ALA B C 1
ATOM 5112 O O . ALA B 1 83 ? 17.831 -12.908 -40.098 1.00 8.55 83 ALA B O 1
ATOM 5119 N N . GLN B 1 84 ? 16.980 -14.778 -39.203 1.00 8.00 84 GLN B N 1
ATOM 5120 C CA . GLN B 1 84 ? 18.270 -15.445 -39.180 1.00 8.98 84 GLN B CA 1
ATOM 5121 C C . GLN B 1 84 ? 18.780 -15.671 -40.590 1.00 8.29 84 GLN B C 1
ATOM 5122 O O . GLN B 1 84 ? 19.969 -15.472 -40.879 1.00 10.33 84 GLN B O 1
ATOM 5136 N N . ARG B 1 85 ? 17.903 -16.102 -41.481 1.00 9.32 85 ARG B N 1
ATOM 5137 C CA . ARG B 1 85 ? 18.287 -16.318 -42.870 1.00 10.16 85 ARG B CA 1
ATOM 5138 C C . ARG B 1 85 ? 18.692 -15.021 -43.555 1.00 9.28 85 ARG B C 1
ATOM 5139 O O . ARG B 1 85 ? 19.655 -15.003 -44.327 1.00 11.27 85 ARG B O 1
ATOM 5160 N N . ILE B 1 86 ? 17.989 -13.927 -43.279 1.00 9.03 86 ILE B N 1
ATOM 5161 C CA . ILE B 1 86 ? 18.371 -12.650 -43.846 1.00 8.90 86 ILE B CA 1
ATOM 5162 C C . ILE B 1 86 ? 19.748 -12.243 -43.346 1.00 9.74 86 ILE B C 1
ATOM 5163 O O . ILE B 1 86 ? 20.584 -11.775 -44.117 1.00 10.10 86 ILE B O 1
ATOM 5179 N N . ALA B 1 87 ? 20.000 -12.454 -42.058 1.00 10.28 87 ALA B N 1
ATOM 5180 C CA . ALA B 1 87 ? 21.264 -12.032 -41.452 1.00 12.15 87 ALA B CA 1
ATOM 5181 C C . ALA B 1 87 ? 22.466 -12.807 -41.986 1.00 13.06 87 ALA B C 1
ATOM 5182 O O . ALA B 1 87 ? 23.595 -12.346 -41.892 1.00 13.36 87 ALA B O 1
ATOM 5189 N N . VAL B 1 88 ? 22.244 -13.988 -42.545 1.00 13.34 88 VAL B N 1
ATOM 5190 C CA . VAL B 1 88 ? 23.347 -14.724 -43.132 1.00 15.25 88 VAL B CA 1
ATOM 5191 C C . VAL B 1 88 ? 23.807 -14.003 -44.399 1.00 13.89 88 VAL B C 1
ATOM 5192 O O . VAL B 1 88 ? 25.000 -13.953 -44.699 1.00 15.26 88 VAL B O 1
ATOM 5205 N N . ASN B 1 89 ? 22.852 -13.422 -45.115 1.00 14.44 89 ASN B N 1
ATOM 5206 C CA . ASN B 1 89 ? 23.108 -12.820 -46.417 1.00 16.51 89 ASN B CA 1
ATOM 5207 C C . ASN B 1 89 ? 23.290 -11.289 -46.416 1.00 13.20 89 ASN B C 1
ATOM 5208 O O . ASN B 1 89 ? 23.854 -10.739 -47.364 1.00 14.84 89 ASN B O 1
ATOM 5219 N N . TYR B 1 90 ? 22.833 -10.617 -45.360 1.00 10.22 90 TYR B N 1
ATOM 5220 C CA . TYR B 1 90 ? 22.831 -9.158 -45.295 1.00 8.89 90 TYR B CA 1
ATOM 5221 C C . TYR B 1 90 ? 23.331 -8.694 -43.943 1.00 8.68 90 TYR B C 1
ATOM 5222 O O . TYR B 1 90 ? 22.951 -9.245 -42.915 1.00 9.88 90 TYR B O 1
ATOM 5240 N N . PRO B 1 91 ? 24.171 -7.648 -43.934 1.00 8.74 91 PRO B N 1
ATOM 5241 C CA . PRO B 1 91 ? 24.780 -7.203 -42.674 1.00 9.28 91 PRO B CA 1
ATOM 5242 C C . PRO B 1 91 ? 23.884 -6.304 -41.825 1.00 8.34 91 PRO B C 1
ATOM 5243 O O . PRO B 1 91 ? 24.212 -6.047 -40.679 1.00 10.51 91 PRO B O 1
ATOM 5254 N N . ARG B 1 92 ? 22.774 -5.839 -42.384 1.00 7.66 92 ARG B N 1
ATOM 5255 C CA . ARG B 1 92 ? 21.886 -4.885 -41.721 1.00 7.16 92 ARG B CA 1
ATOM 5256 C C . ARG B 1 92 ? 20.612 -4.772 -42.546 1.00 6.69 92 ARG B C 1
ATOM 5257 O O . ARG B 1 92 ? 20.556 -5.250 -43.684 1.00 6.98 92 ARG B O 1
ATOM 5278 N N . LEU B 1 93 ? 19.607 -4.131 -41.958 1.00 6.53 93 LEU B N 1
ATOM 5279 C CA . LEU B 1 93 ? 18.489 -3.609 -42.722 1.00 6.13 93 LEU B CA 1
ATOM 5280 C C . LEU B 1 93 ? 18.441 -2.114 -42.485 1.00 6.42 93 LEU B C 1
ATOM 5281 O O . LEU B 1 93 ? 18.308 -1.682 -41.334 1.00 8.17 93 LEU B O 1
ATOM 5297 N N . ASP B 1 94 ? 18.541 -1.311 -43.548 1.00 5.96 94 ASP B N 1
ATOM 5298 C CA . ASP B 1 94 ? 18.356 0.129 -43.430 1.00 5.72 94 ASP B CA 1
ATOM 5299 C C . ASP B 1 94 ? 16.896 0.549 -43.434 1.00 5.52 94 ASP B C 1
ATOM 5300 O O . ASP B 1 94 ? 16.559 1.627 -42.942 1.00 7.18 94 ASP B O 1
ATOM 5309 N N . GLY B 1 95 ? 16.024 -0.295 -43.971 1.00 6.00 95 GLY B N 1
ATOM 5310 C CA . GLY B 1 95 ? 14.612 -0.005 -43.958 1.00 6.04 95 GLY B CA 1
ATOM 5311 C C . GLY B 1 95 ? 13.790 -1.260 -43.939 1.00 5.39 95 GLY B C 1
ATOM 5312 O O . GLY B 1 95 ? 14.183 -2.298 -44.480 1.00 5.94 95 GLY B O 1
ATOM 5316 N N . VAL B 1 96 ? 12.630 -1.155 -43.303 1.00 5.49 96 VAL B N 1
ATOM 5317 C CA . VAL B 1 96 ? 11.586 -2.167 -43.364 1.00 5.03 96 VAL B CA 1
ATOM 5318 C C . VAL B 1 96 ? 10.280 -1.436 -43.664 1.00 5.46 96 VAL B C 1
ATOM 5319 O O . VAL B 1 96 ? 9.884 -0.556 -42.900 1.00 5.58 96 VAL B O 1
ATOM 5332 N N . LEU B 1 97 ? 9.664 -1.790 -44.786 1.00 5.35 97 LEU B N 1
ATOM 5333 C CA . LEU B 1 97 ? 8.379 -1.253 -45.188 1.00 5.49 97 LEU B CA 1
ATOM 5334 C C . LEU B 1 97 ? 7.353 -2.360 -45.080 1.00 6.49 97 LEU B C 1
ATOM 5335 O O . LEU B 1 97 ? 7.381 -3.323 -45.840 1.00 6.91 97 LEU B O 1
ATOM 5351 N N . HIS B 1 98 ? 6.451 -2.219 -44.124 1.00 7.06 98 HIS B N 1
ATOM 5352 C CA . HIS B 1 98 ? 5.322 -3.125 -43.965 1.00 8.85 98 HIS B CA 1
ATOM 5353 C C . HIS B 1 98 ? 4.169 -2.677 -44.852 1.00 10.29 98 HIS B C 1
ATOM 5354 O O . HIS B 1 98 ? 3.463 -1.728 -44.522 1.00 12.72 98 HIS B O 1
ATOM 5367 N N . ASN B 1 99 ? 3.974 -3.357 -45.974 1.00 9.73 99 ASN B N 1
ATOM 5368 C CA . ASN B 1 99 ? 2.867 -3.071 -46.859 1.00 8.75 99 ASN B CA 1
ATOM 5369 C C . ASN B 1 99 ? 1.770 -4.133 -46.770 1.00 11.30 99 ASN B C 1
ATOM 5370 O O . ASN B 1 99 ? 0.625 -3.870 -47.151 1.00 12.40 99 ASN B O 1
ATOM 5385 N N . ALA B 1 100 ? 2.128 -5.341 -46.343 1.00 10.34 100 ALA B N 1
ATOM 5386 C CA . ALA B 1 100 ? 1.180 -6.452 -46.298 1.00 11.19 100 ALA B CA 1
ATOM 5387 C C . ALA B 1 100 ? 0.006 -6.093 -45.424 1.00 10.28 100 ALA B C 1
ATOM 5388 O O . ALA B 1 100 ? 0.157 -5.422 -44.401 1.00 9.63 100 ALA B O 1
ATOM 5395 N N . GLY B 1 101 ? -1.167 -6.558 -45.817 1.00 10.78 101 GLY B N 1
ATOM 5396 C CA . GLY B 1 101 ? -2.340 -6.295 -45.028 1.00 9.10 101 GLY B CA 1
ATOM 5397 C C . GLY B 1 101 ? -3.535 -7.027 -45.590 1.00 8.83 101 GLY B C 1
ATOM 5398 O O . GLY B 1 101 ? -3.522 -7.510 -46.714 1.00 11.73 101 GLY B O 1
ATOM 5402 N N . LEU B 1 102 ? -4.573 -7.104 -44.779 1.00 7.19 102 LEU B N 1
ATOM 5403 C CA . LEU B 1 102 ? -5.852 -7.668 -45.160 1.00 8.09 102 LEU B CA 1
ATOM 5404 C C . LEU B 1 102 ? -6.920 -6.623 -44.871 1.00 7.70 102 LEU B C 1
ATOM 5405 O O . LEU B 1 102 ? -6.931 -6.022 -43.793 1.00 8.62 102 LEU B O 1
ATOM 5421 N N . LEU B 1 103 ? -7.831 -6.432 -45.817 1.00 8.97 103 LEU B N 1
ATOM 5422 C CA . LEU B 1 103 ? -8.925 -5.490 -45.667 1.00 9.64 103 LEU B CA 1
ATOM 5423 C C . LEU B 1 103 ? -10.060 -6.091 -44.846 1.00 9.30 103 LEU B C 1
ATOM 5424 O O . LEU B 1 103 ? -10.627 -5.426 -44.000 1.00 9.59 103 LEU B O 1
ATOM 5440 N N . GLY B 1 104 ? -10.411 -7.338 -45.127 1.00 9.52 104 GLY B N 1
ATOM 5441 C CA . GLY B 1 104 ? -11.557 -7.950 -44.494 1.00 11.09 104 GLY B CA 1
ATOM 5442 C C . GLY B 1 104 ? -12.857 -7.386 -45.029 1.00 11.14 104 GLY B C 1
ATOM 5443 O O . GLY B 1 104 ? -12.959 -6.943 -46.176 1.00 12.28 104 GLY B O 1
ATOM 5447 N N . ASP B 1 105 ? -13.875 -7.448 -44.182 1.00 10.65 105 ASP B N 1
ATOM 5448 C CA . ASP B 1 105 ? -15.227 -7.020 -44.521 1.00 11.30 105 ASP B CA 1
ATOM 5449 C C . ASP B 1 105 ? -15.391 -5.517 -44.405 1.00 9.69 105 ASP B C 1
ATOM 5450 O O . ASP B 1 105 ? -14.990 -4.935 -43.407 1.00 9.78 105 ASP B O 1
ATOM 5459 N N . VAL B 1 106 ? -16.017 -4.906 -45.408 1.00 10.39 106 VAL B N 1
ATOM 5460 C CA . VAL B 1 106 ? -16.502 -3.534 -45.299 1.00 9.77 106 VAL B CA 1
ATOM 5461 C C . VAL B 1 106 ? -18.016 -3.609 -45.222 1.00 9.51 106 VAL B C 1
ATOM 5462 O O . VAL B 1 106 ? -18.720 -3.790 -46.223 1.00 11.52 106 VAL B O 1
ATOM 5475 N N . CYS B 1 107 ? -18.503 -3.561 -43.998 1.00 8.31 107 CYS B N 1
ATOM 5476 C CA . CYS B 1 107 ? -19.915 -3.752 -43.696 1.00 8.07 107 CYS B CA 1
ATOM 5477 C C . CYS B 1 107 ? -20.106 -3.374 -42.237 1.00 7.56 107 CYS B C 1
ATOM 5478 O O . CYS B 1 107 ? -19.146 -3.237 -41.489 1.00 7.01 107 CYS B O 1
ATOM 5486 N N . PRO B 1 108 ? -21.353 -3.218 -41.803 1.00 7.23 108 PRO B N 1
ATOM 5487 C CA . PRO B 1 108 ? -21.572 -2.771 -40.426 1.00 7.72 108 PRO B CA 1
ATOM 5488 C C . PRO B 1 108 ? -21.038 -3.766 -39.409 1.00 6.62 108 PRO B C 1
ATOM 5489 O O . PRO B 1 108 ? -20.906 -4.961 -39.681 1.00 6.86 108 PRO B O 1
ATOM 5500 N N . MET B 1 109 ? -20.735 -3.258 -38.228 1.00 6.59 109 MET B N 1
ATOM 5501 C CA . MET B 1 109 ? -20.257 -4.089 -37.134 1.00 6.83 109 MET B CA 1
ATOM 5502 C C . MET B 1 109 ? -21.165 -5.276 -36.839 1.00 6.59 109 MET B C 1
ATOM 5503 O O . MET B 1 109 ? -20.681 -6.349 -36.506 1.00 7.59 109 MET B O 1
ATOM 5517 N N . SER B 1 110 ? -22.482 -5.096 -36.945 1.00 6.66 110 SER B N 1
ATOM 5518 C CA . SER B 1 110 ? -23.429 -6.183 -36.706 1.00 7.59 110 SER B CA 1
ATOM 5519 C C . SER B 1 110 ? -23.276 -7.324 -37.716 1.00 8.06 110 SER B C 1
ATOM 5520 O O . SER B 1 110 ? -23.718 -8.441 -37.456 1.00 8.89 110 SER B O 1
ATOM 5528 N N . GLU B 1 111 ? -22.680 -7.029 -38.870 1.00 7.82 111 GLU B N 1
ATOM 5529 C CA . GLU B 1 111 ? -22.536 -8.001 -39.955 1.00 8.07 111 GLU B CA 1
ATOM 5530 C C . GLU B 1 111 ? -21.110 -8.505 -40.168 1.00 8.50 111 GLU B C 1
ATOM 5531 O O . GLU B 1 111 ? -20.889 -9.410 -40.965 1.00 9.42 111 GLU B O 1
ATOM 5543 N N . GLN B 1 112 ? -20.143 -7.930 -39.465 1.00 7.53 112 GLN B N 1
ATOM 5544 C CA . GLN B 1 112 ? -18.752 -8.344 -39.601 1.00 7.40 112 GLN B CA 1
ATOM 5545 C C . GLN B 1 112 ? -18.625 -9.824 -39.271 1.00 7.15 112 GLN B C 1
ATOM 5546 O O . GLN B 1 112 ? -19.155 -10.306 -38.284 1.00 8.92 112 GLN B O 1
ATOM 5560 N N . ASN B 1 113 ? -17.913 -10.550 -40.114 1.00 7.70 113 ASN B N 1
ATOM 5561 C CA . ASN B 1 113 ? -17.650 -11.964 -39.879 1.00 8.00 113 ASN B CA 1
ATOM 5562 C C . ASN B 1 113 ? -16.536 -12.079 -38.844 1.00 7.97 113 ASN B C 1
ATOM 5563 O O . ASN B 1 113 ? -15.449 -11.535 -39.049 1.00 8.34 113 ASN B O 1
ATOM 5574 N N . PRO B 1 114 ? -16.786 -12.778 -37.726 1.00 8.25 114 PRO B N 1
ATOM 5575 C CA . PRO B 1 114 ? -15.778 -12.782 -36.658 1.00 8.84 114 PRO B CA 1
ATOM 5576 C C . PRO B 1 114 ? -14.477 -13.492 -37.032 1.00 8.29 114 PRO B C 1
ATOM 5577 O O . PRO B 1 114 ? -13.432 -13.162 -36.468 1.00 8.53 114 PRO B O 1
ATOM 5588 N N . GLN B 1 115 ? -14.520 -14.467 -37.938 1.00 8.19 115 GLN B N 1
ATOM 5589 C CA . GLN B 1 115 ? -13.282 -15.122 -38.370 1.00 8.60 115 GLN B CA 1
ATOM 5590 C C . GLN B 1 115 ? -12.470 -14.192 -39.258 1.00 7.23 115 GLN B C 1
ATOM 5591 O O . GLN B 1 115 ? -11.243 -14.143 -39.160 1.00 8.08 115 GLN B O 1
ATOM 5605 N N . VAL B 1 116 ? -13.138 -13.450 -40.130 1.00 7.77 116 VAL B N 1
ATOM 5606 C CA . VAL B 1 116 ? -12.454 -12.457 -40.940 1.00 7.97 116 VAL B CA 1
ATOM 5607 C C . VAL B 1 116 ? -11.840 -11.378 -40.053 1.00 7.16 116 VAL B C 1
ATOM 5608 O O . VAL B 1 116 ? -10.683 -10.993 -40.263 1.00 6.86 116 VAL B O 1
ATOM 5621 N N . TRP B 1 117 ? -12.604 -10.911 -39.069 1.00 6.79 117 TRP B N 1
ATOM 5622 C CA . TRP B 1 117 ? -12.126 -9.919 -38.126 1.00 6.34 117 TRP B CA 1
ATOM 5623 C C . TRP B 1 117 ? -10.808 -10.393 -37.485 1.00 6.39 117 TRP B C 1
ATOM 5624 O O . TRP B 1 117 ? -9.810 -9.668 -37.442 1.00 5.94 117 TRP B O 1
ATOM 5645 N N . GLN B 1 118 ? -10.807 -11.621 -36.978 1.00 6.67 118 GLN B N 1
ATOM 5646 C CA . GLN B 1 118 ? -9.612 -12.175 -36.351 1.00 7.32 118 GLN B CA 1
ATOM 5647 C C . GLN B 1 118 ? -8.446 -12.227 -37.326 1.00 5.85 118 GLN B C 1
ATOM 5648 O O . GLN B 1 118 ? -7.318 -11.930 -36.959 1.00 6.77 118 GLN B O 1
ATOM 5662 N N . ASP B 1 119 ? -8.715 -12.582 -38.575 1.00 6.05 119 ASP B N 1
ATOM 5663 C CA . ASP B 1 119 ? -7.649 -12.642 -39.578 1.00 6.53 119 ASP B CA 1
ATOM 5664 C C . ASP B 1 119 ? -7.074 -11.265 -39.911 1.00 5.90 119 ASP B C 1
ATOM 5665 O O . ASP B 1 119 ? -5.865 -11.149 -40.080 1.00 5.73 119 ASP B O 1
ATOM 5674 N N . VAL B 1 120 ? -7.920 -10.245 -40.017 1.00 5.66 120 VAL B N 1
ATOM 5675 C CA . VAL B 1 120 ? -7.464 -8.887 -40.236 1.00 5.62 120 VAL B CA 1
ATOM 5676 C C . VAL B 1 120 ? -6.556 -8.458 -39.093 1.00 4.99 120 VAL B C 1
ATOM 5677 O O . VAL B 1 120 ? -5.454 -7.919 -39.315 1.00 5.36 120 VAL B O 1
ATOM 5690 N N . MET B 1 121 ? -6.957 -8.728 -37.865 1.00 5.48 121 MET B N 1
ATOM 5691 C CA . MET B 1 121 ? -6.120 -8.386 -36.736 1.00 5.04 121 MET B CA 1
ATOM 5692 C C . MET B 1 121 ? -4.824 -9.204 -36.733 1.00 5.67 121 MET B C 1
ATOM 5693 O O . MET B 1 121 ? -3.752 -8.697 -36.367 1.00 5.75 121 MET B O 1
ATOM 5707 N N . GLN B 1 122 ? -4.896 -10.462 -37.134 1.00 5.83 122 GLN B N 1
ATOM 5708 C CA . GLN B 1 122 ? -3.719 -11.313 -37.119 1.00 6.18 122 GLN B CA 1
ATOM 5709 C C . GLN B 1 122 ? -2.672 -10.814 -38.118 1.00 5.80 122 GLN B C 1
ATOM 5710 O O . GLN B 1 122 ? -1.489 -10.750 -37.800 1.00 6.57 122 GLN B O 1
ATOM 5724 N N . VAL B 1 123 ? -3.094 -10.499 -39.335 1.00 5.91 123 VAL B N 1
ATOM 5725 C CA . VAL B 1 123 ? -2.169 -10.032 -40.353 1.00 6.58 123 VAL B CA 1
ATOM 5726 C C . VAL B 1 123 ? -1.656 -8.627 -40.016 1.00 5.75 123 VAL B C 1
ATOM 5727 O O . VAL B 1 123 ? -0.452 -8.381 -39.975 1.00 6.66 123 VAL B O 1
ATOM 5740 N N . ASN B 1 124 ? -2.598 -7.715 -39.811 1.00 5.47 124 ASN B N 1
ATOM 5741 C CA . ASN B 1 124 ? -2.259 -6.314 -39.746 1.00 5.96 124 ASN B CA 1
ATOM 5742 C C . ASN B 1 124 ? -1.572 -5.922 -38.436 1.00 5.33 124 ASN B C 1
ATOM 5743 O O . ASN B 1 124 ? -0.789 -4.975 -38.406 1.00 6.48 124 ASN B O 1
ATOM 5754 N N . VAL B 1 125 ? -1.898 -6.631 -37.357 1.00 5.03 125 VAL B N 1
ATOM 5755 C CA . VAL B 1 125 ? -1.390 -6.280 -36.044 1.00 5.42 125 VAL B CA 1
ATOM 5756 C C . VAL B 1 125 ? -0.426 -7.354 -35.544 1.00 5.18 125 VAL B C 1
ATOM 5757 O O . VAL B 1 125 ? 0.766 -7.099 -35.407 1.00 5.67 125 VAL B O 1
ATOM 5770 N N . ASN B 1 126 ? -0.908 -8.564 -35.290 1.00 5.69 126 ASN B N 1
ATOM 5771 C CA . ASN B 1 126 ? -0.084 -9.531 -34.573 1.00 5.44 126 ASN B CA 1
ATOM 5772 C C . ASN B 1 126 ? 1.143 -9.968 -35.362 1.00 5.47 126 ASN B C 1
ATOM 5773 O O . ASN B 1 126 ? 2.252 -9.964 -34.836 1.00 5.84 126 ASN B O 1
ATOM 5784 N N . ALA B 1 127 ? 0.956 -10.365 -36.615 1.00 5.50 127 ALA B N 1
ATOM 5785 C CA . ALA B 1 127 ? 2.075 -10.858 -37.408 1.00 6.01 127 ALA B CA 1
ATOM 5786 C C . ALA B 1 127 ? 2.989 -9.699 -37.814 1.00 4.61 127 ALA B C 1
ATOM 5787 O O . ALA B 1 127 ? 4.200 -9.859 -37.919 1.00 5.88 127 ALA B O 1
ATOM 5794 N N . THR B 1 128 ? 2.411 -8.522 -38.029 1.00 5.70 128 THR B N 1
ATOM 5795 C CA . THR B 1 128 ? 3.200 -7.337 -38.325 1.00 5.98 128 THR B CA 1
ATOM 5796 C C . THR B 1 128 ? 4.120 -6.998 -37.127 1.00 5.67 128 THR B C 1
ATOM 5797 O O . THR B 1 128 ? 5.310 -6.705 -37.325 1.00 6.22 128 THR B O 1
ATOM 5808 N N . PHE B 1 129 ? 3.584 -7.099 -35.909 1.00 5.75 129 PHE B N 1
ATOM 5809 C CA . PHE B 1 129 ? 4.373 -6.996 -34.679 1.00 5.54 129 PHE B CA 1
ATOM 5810 C C . PHE B 1 129 ? 5.454 -8.077 -34.630 1.00 4.98 129 PHE B C 1
ATOM 5811 O O . PHE B 1 129 ? 6.622 -7.777 -34.382 1.00 5.78 129 PHE B O 1
ATOM 5828 N N . MET B 1 130 ? 5.089 -9.334 -34.862 1.00 5.02 130 MET B N 1
ATOM 5829 C CA . MET B 1 130 ? 6.063 -10.410 -34.708 1.00 5.90 130 MET B CA 1
ATOM 5830 C C . MET B 1 130 ? 7.207 -10.276 -35.697 1.00 5.09 130 MET B C 1
ATOM 5831 O O . MET B 1 130 ? 8.372 -10.539 -35.364 1.00 5.88 130 MET B O 1
ATOM 5845 N N . LEU B 1 131 ? 6.891 -9.881 -36.920 1.00 5.49 131 LEU B N 1
ATOM 5846 C CA . LEU B 1 131 ? 7.923 -9.696 -37.924 1.00 5.62 131 LEU B CA 1
ATOM 5847 C C . LEU B 1 131 ? 8.825 -8.519 -37.552 1.00 5.80 131 LEU B C 1
ATOM 5848 O O . LEU B 1 131 ? 10.058 -8.595 -37.628 1.00 5.79 131 LEU B O 1
ATOM 5864 N N . THR B 1 132 ? 8.208 -7.424 -37.129 1.00 6.14 132 THR B N 1
ATOM 5865 C CA . THR B 1 132 ? 8.966 -6.278 -36.626 1.00 6.52 132 THR B CA 1
ATOM 5866 C C . THR B 1 132 ? 9.944 -6.707 -35.532 1.00 6.00 132 THR B C 1
ATOM 5867 O O . THR B 1 132 ? 11.134 -6.402 -35.575 1.00 6.30 132 THR B O 1
ATOM 5878 N N . GLN B 1 133 ? 9.429 -7.426 -34.553 1.00 6.33 133 GLN B N 1
ATOM 5879 C CA . GLN B 1 133 ? 10.250 -7.856 -33.445 1.00 6.50 133 GLN B CA 1
ATOM 5880 C C . GLN B 1 133 ? 11.473 -8.637 -33.939 1.00 5.99 133 GLN B C 1
ATOM 5881 O O . GLN B 1 133 ? 12.601 -8.400 -33.498 1.00 6.66 133 GLN B O 1
ATOM 5895 N N . ALA B 1 134 ? 11.250 -9.554 -34.873 1.00 5.51 134 ALA B N 1
ATOM 5896 C CA . ALA B 1 134 ? 12.338 -10.377 -35.388 1.00 6.33 134 ALA B CA 1
ATOM 5897 C C . ALA B 1 134 ? 13.389 -9.549 -36.126 1.00 5.43 134 ALA B C 1
ATOM 5898 O O . ALA B 1 134 ? 14.564 -9.913 -36.142 1.00 6.44 134 ALA B O 1
ATOM 5905 N N . LEU B 1 135 ? 12.963 -8.453 -36.750 1.00 5.60 135 LEU B N 1
ATOM 5906 C CA . LEU B 1 135 ? 13.831 -7.629 -37.586 1.00 5.86 135 LEU B CA 1
ATOM 5907 C C . LEU B 1 135 ? 14.488 -6.455 -36.869 1.00 5.44 135 LEU B C 1
ATOM 5908 O O . LEU B 1 135 ? 15.344 -5.796 -37.457 1.00 5.90 135 LEU B O 1
ATOM 5924 N N . LEU B 1 136 ? 14.130 -6.204 -35.619 1.00 6.22 136 LEU B N 1
ATOM 5925 C CA . LEU B 1 136 ? 14.709 -5.075 -34.896 1.00 6.64 136 LEU B CA 1
ATOM 5926 C C . LEU B 1 136 ? 16.236 -5.158 -34.812 1.00 5.81 136 LEU B C 1
ATOM 5927 O O . LEU B 1 136 ? 16.909 -4.152 -35.042 1.00 6.06 136 LEU B O 1
ATOM 5943 N N . PRO B 1 137 ? 16.815 -6.317 -34.479 1.00 5.35 137 PRO B N 1
ATOM 5944 C CA . PRO B 1 137 ? 18.277 -6.333 -34.432 1.00 5.95 137 PRO B CA 1
ATOM 5945 C C . PRO B 1 137 ? 18.954 -5.895 -35.729 1.00 5.40 137 PRO B C 1
ATOM 5946 O O . PRO B 1 137 ? 19.926 -5.144 -35.707 1.00 6.09 137 PRO B O 1
ATOM 5957 N N . LEU B 1 138 ? 18.435 -6.333 -36.875 1.00 5.72 138 LEU B N 1
ATOM 5958 C CA . LEU B 1 138 ? 18.993 -5.930 -38.163 1.00 5.99 138 LEU B CA 1
ATOM 5959 C C . LEU B 1 138 ? 18.824 -4.427 -38.407 1.00 5.40 138 LEU B C 1
ATOM 5960 O O . LEU B 1 138 ? 19.726 -3.777 -38.924 1.00 5.92 138 LEU B O 1
ATOM 5976 N N . LEU B 1 139 ? 17.670 -3.884 -38.042 1.00 5.72 139 LEU B N 1
ATOM 5977 C CA . LEU B 1 139 ? 17.434 -2.450 -38.178 1.00 5.40 139 LEU B CA 1
ATOM 5978 C C . LEU B 1 139 ? 18.392 -1.632 -37.320 1.00 5.33 139 LEU B C 1
ATOM 5979 O O . LEU B 1 139 ? 18.824 -0.555 -37.712 1.00 6.15 139 LEU B O 1
ATOM 5995 N N . LEU B 1 140 ? 18.717 -2.136 -36.134 1.00 5.57 140 LEU B N 1
ATOM 5996 C CA . LEU B 1 140 ? 19.622 -1.419 -35.248 1.00 5.40 140 LEU B CA 1
ATOM 5997 C C . LEU B 1 140 ? 21.039 -1.389 -35.793 1.00 6.01 140 LEU B C 1
ATOM 5998 O O . LEU B 1 140 ? 21.842 -0.560 -35.378 1.00 6.56 140 LEU B O 1
ATOM 6014 N N . LYS B 1 141 ? 21.354 -2.281 -36.730 1.00 5.96 141 LYS B N 1
ATOM 6015 C CA . LYS B 1 141 ? 22.673 -2.291 -37.359 1.00 6.06 141 LYS B CA 1
ATOM 6016 C C . LYS B 1 141 ? 22.833 -1.218 -38.455 1.00 6.99 141 LYS B C 1
ATOM 6017 O O . LYS B 1 141 ? 23.950 -0.937 -38.886 1.00 8.04 141 LYS B O 1
ATOM 6036 N N . SER B 1 142 ? 21.731 -0.631 -38.906 1.00 6.77 142 SER B N 1
ATOM 6037 C CA . SER B 1 142 ? 21.783 0.507 -39.808 1.00 7.03 142 SER B CA 1
ATOM 6038 C C . SER B 1 142 ? 22.365 1.736 -39.112 1.00 6.53 142 SER B C 1
ATOM 6039 O O . SER B 1 142 ? 22.232 1.904 -37.899 1.00 6.85 142 SER B O 1
ATOM 6047 N N . ASP B 1 143 ? 22.956 2.629 -39.896 1.00 8.15 143 ASP B N 1
ATOM 6048 C CA . ASP B 1 143 ? 23.340 3.925 -39.355 1.00 8.91 143 ASP B CA 1
ATOM 6049 C C . ASP B 1 143 ? 22.116 4.697 -38.893 1.00 10.36 143 ASP B C 1
ATOM 6050 O O . ASP B 1 143 ? 22.232 5.545 -38.010 1.00 12.87 143 ASP B O 1
ATOM 6063 N N . ALA B 1 144 ? 20.955 4.442 -39.497 1.00 10.42 144 ALA B N 1
ATOM 6064 C CA . ALA B 1 144 ? 19.748 5.204 -39.194 1.00 11.21 144 ALA B CA 1
ATOM 6065 C C . ALA B 1 144 ? 18.561 4.444 -39.741 1.00 9.22 144 ALA B C 1
ATOM 6066 O O . ALA B 1 144 ? 17.980 4.810 -40.760 1.00 10.26 144 ALA B O 1
ATOM 6073 N N . GLY B 1 145 ? 18.202 3.349 -39.088 1.00 8.17 145 GLY B N 1
ATOM 6074 C CA . GLY B 1 145 ? 17.187 2.478 -39.635 1.00 7.15 145 GLY B CA 1
ATOM 6075 C C . GLY B 1 145 ? 15.827 3.139 -39.665 1.00 6.51 145 GLY B C 1
ATOM 6076 O O . GLY B 1 145 ? 15.488 3.891 -38.750 1.00 7.75 145 GLY B O 1
ATOM 6080 N N . SER B 1 146 ? 15.050 2.808 -40.698 1.00 6.19 146 SER B N 1
ATOM 6081 C CA . SER B 1 146 ? 13.728 3.364 -40.884 1.00 5.96 146 SER B CA 1
ATOM 6082 C C . SER B 1 146 ? 12.689 2.253 -40.996 1.00 5.74 146 SER B C 1
ATOM 6083 O O . SER B 1 146 ? 12.777 1.401 -41.869 1.00 7.27 146 SER B O 1
ATOM 6091 N N . LEU B 1 147 ? 11.713 2.303 -40.099 1.00 5.54 147 LEU B N 1
ATOM 6092 C CA . LEU B 1 147 ? 10.656 1.316 -39.998 1.00 5.68 147 LEU B CA 1
ATOM 6093 C C . LEU B 1 147 ? 9.340 2.028 -40.326 1.00 5.09 147 LEU B C 1
ATOM 6094 O O . LEU B 1 147 ? 9.014 3.059 -39.709 1.00 5.89 147 LEU B O 1
ATOM 6110 N N . VAL B 1 148 ? 8.619 1.508 -41.314 1.00 5.00 148 VAL B N 1
ATOM 6111 C CA . VAL B 1 148 ? 7.411 2.144 -41.804 1.00 4.92 148 VAL B CA 1
ATOM 6112 C C . VAL B 1 148 ? 6.262 1.138 -41.805 1.00 5.16 148 VAL B C 1
ATOM 6113 O O . VAL B 1 148 ? 6.392 0.053 -42.356 1.00 6.04 148 VAL B O 1
ATOM 6126 N N . PHE B 1 149 ? 5.161 1.515 -41.171 1.00 5.22 149 PHE B N 1
ATOM 6127 C CA . PHE B 1 149 ? 3.910 0.757 -41.191 1.00 5.73 149 PHE B CA 1
ATOM 6128 C C . PHE B 1 149 ? 2.908 1.397 -42.145 1.00 5.73 149 PHE B C 1
ATOM 6129 O O . PHE B 1 149 ? 2.976 2.601 -42.395 1.00 6.92 149 PHE B O 1
ATOM 6146 N N . THR B 1 150 ? 1.971 0.596 -42.637 1.00 5.79 150 THR B N 1
ATOM 6147 C CA . THR B 1 150 ? 0.883 1.103 -43.429 1.00 5.88 150 THR B CA 1
ATOM 6148 C C . THR B 1 150 ? -0.325 1.378 -42.531 1.00 6.30 150 THR B C 1
ATOM 6149 O O . THR B 1 150 ? -0.791 0.502 -41.805 1.00 6.77 150 THR B O 1
ATOM 6160 N N . SER B 1 151 ? -0.830 2.597 -42.608 1.00 6.85 151 SER B N 1
ATOM 6161 C CA . SER B 1 151 ? -2.030 2.976 -41.899 1.00 6.66 151 SER B CA 1
ATOM 6162 C C . SER B 1 151 ? -3.126 3.343 -42.888 1.00 6.71 151 SER B C 1
ATOM 6163 O O . SER B 1 151 ? -3.105 2.886 -44.030 1.00 8.01 151 SER B O 1
ATOM 6171 N N . SER B 1 152 ? -4.098 4.134 -42.440 1.00 6.58 152 SER B N 1
ATOM 6172 C CA . SER B 1 152 ? -5.274 4.491 -43.210 1.00 6.83 152 SER B CA 1
ATOM 6173 C C . SER B 1 152 ? -5.915 5.697 -42.551 1.00 7.06 152 SER B C 1
ATOM 6174 O O . SER B 1 152 ? -5.711 5.930 -41.360 1.00 6.86 152 SER B O 1
ATOM 6182 N N . SER B 1 153 ? -6.735 6.439 -43.289 1.00 7.84 153 SER B N 1
ATOM 6183 C CA . SER B 1 153 ? -7.559 7.467 -42.659 1.00 8.22 153 SER B CA 1
ATOM 6184 C C . SER B 1 153 ? -8.380 6.882 -41.513 1.00 7.00 153 SER B C 1
ATOM 6185 O O . SER B 1 153 ? -8.608 7.539 -40.487 1.00 7.23 153 SER B O 1
ATOM 6193 N N . VAL B 1 154 ? -8.819 5.638 -41.682 1.00 6.54 154 VAL B N 1
ATOM 6194 C CA . VAL B 1 154 ? -9.656 5.015 -40.665 1.00 7.16 154 VAL B CA 1
ATOM 6195 C C . VAL B 1 154 ? -8.866 4.452 -39.488 1.00 6.70 154 VAL B C 1
ATOM 6196 O O . VAL B 1 154 ? -9.448 3.888 -38.579 1.00 8.04 154 VAL B O 1
ATOM 6209 N N . GLY B 1 155 ? -7.543 4.632 -39.521 1.00 6.79 155 GLY B N 1
ATOM 6210 C CA . GLY B 1 155 ? -6.706 4.448 -38.346 1.00 7.26 155 GLY B CA 1
ATOM 6211 C C . GLY B 1 155 ? -6.553 5.680 -37.462 1.00 6.62 155 GLY B C 1
ATOM 6212 O O . GLY B 1 155 ? -5.915 5.591 -36.407 1.00 7.06 155 GLY B O 1
ATOM 6216 N N . ARG B 1 156 ? -7.126 6.810 -37.898 1.00 7.19 156 ARG B N 1
ATOM 6217 C CA . ARG B 1 156 ? -7.115 8.064 -37.145 1.00 7.71 156 ARG B CA 1
ATOM 6218 C C . ARG B 1 156 ? -8.522 8.491 -36.740 1.00 7.02 156 ARG B C 1
ATOM 6219 O O . ARG B 1 156 ? -8.691 9.128 -35.718 1.00 7.95 156 ARG B O 1
ATOM 6240 N N . GLN B 1 157 ? -9.511 8.219 -37.588 1.00 6.53 157 GLN B N 1
ATOM 6241 C CA . GLN B 1 157 ? -10.905 8.502 -37.282 1.00 6.28 157 GLN B CA 1
ATOM 6242 C C . GLN B 1 157 ? -11.702 7.302 -37.763 1.00 6.91 157 GLN B C 1
ATOM 6243 O O . GLN B 1 157 ? -11.741 7.019 -38.955 1.00 8.06 157 GLN B O 1
ATOM 6257 N N . GLY B 1 158 ? -12.260 6.543 -36.829 1.00 6.61 158 GLY B N 1
ATOM 6258 C CA . GLY B 1 158 ? -13.080 5.402 -37.185 1.00 8.17 158 GLY B CA 1
ATOM 6259 C C . GLY B 1 158 ? -14.300 5.863 -37.955 1.00 8.49 158 GLY B C 1
ATOM 6260 O O . GLY B 1 158 ? -14.851 6.933 -37.701 1.00 10.31 158 GLY B O 1
ATOM 6264 N N . ARG B 1 159 ? -14.687 5.062 -38.942 1.00 6.94 159 ARG B N 1
ATOM 6265 C CA . ARG B 1 159 ? -15.838 5.359 -39.772 1.00 7.65 159 ARG B CA 1
ATOM 6266 C C . ARG B 1 159 ? -16.691 4.120 -39.978 1.00 6.78 159 ARG B C 1
ATOM 6267 O O . ARG B 1 159 ? -16.181 3.006 -40.005 1.00 7.24 159 ARG B O 1
ATOM 6288 N N . ALA B 1 160 ? -17.990 4.347 -40.115 1.00 7.45 160 ALA B N 1
ATOM 6289 C CA . ALA B 1 160 ? -18.951 3.292 -40.341 1.00 8.09 160 ALA B CA 1
ATOM 6290 C C . ALA B 1 160 ? -18.495 2.355 -41.444 1.00 7.39 160 ALA B C 1
ATOM 6291 O O . ALA B 1 160 ? -17.986 2.788 -42.476 1.00 8.02 160 ALA B O 1
ATOM 6298 N N . ASN B 1 161 ? -18.690 1.065 -41.188 1.00 7.39 161 ASN B N 1
ATOM 6299 C CA . ASN B 1 161 ? -18.450 -0.034 -42.115 1.00 7.84 161 ASN B CA 1
ATOM 6300 C C . ASN B 1 161 ? -17.015 -0.505 -42.176 1.00 7.72 161 ASN B C 1
ATOM 6301 O O . ASN B 1 161 ? -16.748 -1.518 -42.809 1.00 8.34 161 ASN B O 1
ATOM 6312 N N . TRP B 1 162 ? -16.090 0.181 -41.495 1.00 6.68 162 TRP B N 1
ATOM 6313 C CA . TRP B 1 162 ? -14.684 -0.160 -41.654 1.00 6.95 162 TRP B CA 1
ATOM 6314 C C . TRP B 1 162 ? -14.162 -1.148 -40.614 1.00 6.89 162 TRP B C 1
ATOM 6315 O O . TRP B 1 162 ? -13.017 -1.582 -40.698 1.00 8.01 162 TRP B O 1
ATOM 6336 N N . GLY B 1 163 ? -15.017 -1.502 -39.655 1.00 6.18 163 GLY B N 1
ATOM 6337 C CA . GLY B 1 163 ? -14.847 -2.664 -38.795 1.00 8.80 163 GLY B CA 1
ATOM 6338 C C . GLY B 1 163 ? -13.436 -3.035 -38.391 1.00 6.94 163 GLY B C 1
ATOM 6339 O O . GLY B 1 163 ? -12.702 -2.265 -37.777 1.00 6.49 163 GLY B O 1
ATOM 6343 N N . ALA B 1 164 ? -13.050 -4.254 -38.735 1.00 6.87 164 ALA B N 1
ATOM 6344 C CA . ALA B 1 164 ? -11.773 -4.792 -38.300 1.00 6.51 164 ALA B CA 1
ATOM 6345 C C . ALA B 1 164 ? -10.612 -4.000 -38.879 1.00 6.03 164 ALA B C 1
ATOM 6346 O O . ALA B 1 164 ? -9.594 -3.815 -38.210 1.00 5.91 164 ALA B O 1
ATOM 6353 N N . TYR B 1 165 ? -10.750 -3.544 -40.124 1.00 6.39 165 TYR B N 1
ATOM 6354 C CA . TYR B 1 165 ? -9.656 -2.808 -40.734 1.00 6.47 165 TYR B CA 1
ATOM 6355 C C . TYR B 1 165 ? -9.353 -1.554 -39.924 1.00 5.29 165 TYR B C 1
ATOM 6356 O O . TYR B 1 165 ? -8.191 -1.290 -39.608 1.00 5.73 165 TYR B O 1
ATOM 6374 N N . ALA B 1 166 ? -10.378 -0.780 -39.580 1.00 5.76 166 ALA B N 1
ATOM 6375 C CA . ALA B 1 166 ? -10.189 0.411 -38.754 1.00 6.51 166 ALA B CA 1
ATOM 6376 C C . ALA B 1 166 ? -9.568 0.073 -37.399 1.00 6.22 166 ALA B C 1
ATOM 6377 O O . ALA B 1 166 ? -8.591 0.694 -36.979 1.00 6.19 166 ALA B O 1
ATOM 6384 N N . ALA B 1 167 ? -10.088 -0.942 -36.721 1.00 5.79 167 ALA B N 1
ATOM 6385 C CA . ALA B 1 167 ? -9.512 -1.313 -35.430 1.00 6.44 167 ALA B CA 1
ATOM 6386 C C . ALA B 1 167 ? -8.035 -1.667 -35.590 1.00 5.56 167 ALA B C 1
ATOM 6387 O O . ALA B 1 167 ? -7.190 -1.274 -34.769 1.00 5.63 167 ALA B O 1
ATOM 6394 N N . SER B 1 168 ? -7.708 -2.378 -36.668 1.00 5.01 168 SER B N 1
ATOM 6395 C CA . SER B 1 168 ? -6.336 -2.810 -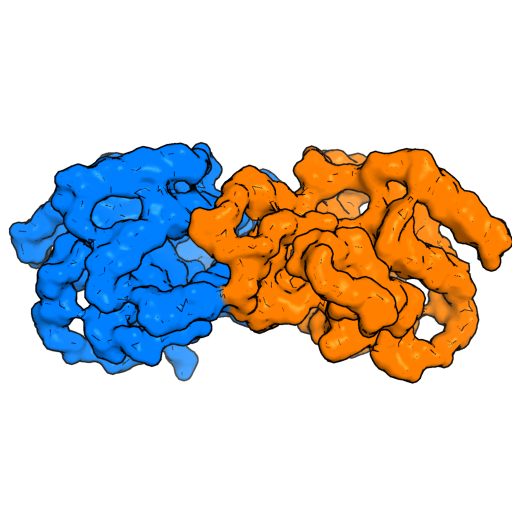36.897 1.00 5.05 168 SER B CA 1
ATOM 6396 C C . SER B 1 168 ? -5.407 -1.666 -37.229 1.00 4.85 168 SER B C 1
ATOM 6397 O O . SER B 1 168 ? -4.223 -1.740 -36.906 1.00 5.22 168 SER B O 1
ATOM 6405 N N . LYS B 1 169 ? -5.917 -0.628 -37.892 1.00 4.88 169 LYS B N 1
ATOM 6406 C CA . LYS B 1 169 ? -5.063 0.489 -38.256 1.00 5.28 169 LYS B CA 1
ATOM 6407 C C . LYS B 1 169 ? -4.922 1.476 -37.094 1.00 4.74 169 LYS B C 1
ATOM 6408 O O . LYS B 1 169 ? -3.855 2.080 -36.955 1.00 5.04 169 LYS B O 1
ATOM 6427 N N . PHE B 1 170 ? -5.934 1.601 -36.231 1.00 5.00 170 PHE B N 1
ATOM 6428 C CA . PHE B 1 170 ? -5.722 2.256 -34.937 1.00 5.75 170 PHE B CA 1
ATOM 6429 C C . PHE B 1 170 ? -4.617 1.527 -34.174 1.00 5.12 170 PHE B C 1
ATOM 6430 O O . PHE B 1 170 ? -3.690 2.157 -33.667 1.00 5.25 170 PHE B O 1
ATOM 6447 N N . ALA B 1 171 ? -4.687 0.207 -34.108 1.00 5.11 171 ALA B N 1
ATOM 6448 C CA . ALA B 1 171 ? -3.671 -0.546 -33.395 1.00 5.32 171 ALA B CA 1
ATOM 6449 C C . ALA B 1 171 ? -2.290 -0.312 -33.998 1.00 4.81 171 ALA B C 1
ATOM 6450 O O . ALA B 1 171 ? -1.282 -0.286 -33.279 1.00 5.65 171 ALA B O 1
ATOM 6457 N N . THR B 1 172 ? -2.234 -0.188 -35.321 1.00 5.18 172 THR B N 1
ATOM 6458 C CA . THR B 1 172 ? -0.975 0.061 -36.029 1.00 5.22 172 THR B CA 1
ATOM 6459 C C . THR B 1 172 ? -0.394 1.408 -35.629 1.00 5.31 172 THR B C 1
ATOM 6460 O O . THR B 1 172 ? 0.805 1.517 -35.375 1.00 5.37 172 THR B O 1
ATOM 6471 N N . GLU B 1 173 ? -1.233 2.445 -35.574 1.00 5.35 173 GLU B N 1
ATOM 6472 C CA . GLU B 1 173 ? -0.772 3.748 -35.120 1.00 5.69 173 GLU B CA 1
ATOM 6473 C C . GLU B 1 173 ? -0.224 3.634 -33.704 1.00 4.95 173 GLU B C 1
ATOM 6474 O O . GLU B 1 173 ? 0.827 4.202 -33.392 1.00 5.43 173 GLU B O 1
ATOM 6486 N N . GLY B 1 174 ? -0.922 2.906 -32.838 1.00 5.36 174 GLY B N 1
ATOM 6487 C CA . GLY B 1 174 ? -0.478 2.736 -31.469 1.00 6.14 174 GLY B CA 1
ATOM 6488 C C . GLY B 1 174 ? 0.866 2.039 -31.364 1.00 5.94 174 GLY B C 1
ATOM 6489 O O . GLY B 1 174 ? 1.749 2.467 -30.616 1.00 6.01 174 GLY B O 1
ATOM 6493 N N . MET B 1 175 ? 1.022 0.952 -32.116 1.00 5.79 175 MET B N 1
ATOM 6494 C CA . MET B 1 175 ? 2.267 0.203 -32.174 1.00 6.16 175 MET B CA 1
ATOM 6495 C C . MET B 1 175 ? 3.405 1.080 -32.665 1.00 5.34 175 MET B C 1
ATOM 6496 O O . MET B 1 175 ? 4.524 1.058 -32.111 1.00 5.45 175 MET B O 1
ATOM 6510 N N . MET B 1 176 ? 3.134 1.849 -33.709 1.00 5.46 176 MET B N 1
ATOM 6511 C CA . MET B 1 176 ? 4.132 2.801 -34.211 1.00 5.27 176 MET B CA 1
ATOM 6512 C C . MET B 1 176 ? 4.533 3.773 -33.120 1.00 4.90 176 MET B C 1
ATOM 6513 O O . MET B 1 176 ? 5.733 4.040 -32.939 1.00 5.88 176 MET B O 1
ATOM 6527 N N . GLN B 1 177 ? 3.577 4.295 -32.369 1.00 5.87 177 GLN B N 1
ATOM 6528 C CA . GLN B 1 177 ? 3.897 5.268 -31.347 1.00 5.87 177 GLN B CA 1
ATOM 6529 C C . GLN B 1 177 ? 4.717 4.657 -30.202 1.00 5.88 177 GLN B C 1
ATOM 6530 O O . GLN B 1 177 ? 5.658 5.289 -29.693 1.00 5.86 177 GLN B O 1
ATOM 6544 N N . VAL B 1 178 ? 4.372 3.447 -29.772 1.00 5.36 178 VAL B N 1
ATOM 6545 C CA . VAL B 1 178 ? 5.144 2.758 -28.751 1.00 5.65 178 VAL B CA 1
ATOM 6546 C C . VAL B 1 178 ? 6.580 2.580 -29.221 1.00 5.45 178 VAL B C 1
ATOM 6547 O O . VAL B 1 178 ? 7.544 2.896 -28.513 1.00 5.91 178 VAL B O 1
ATOM 6560 N N . LEU B 1 179 ? 6.726 2.068 -30.436 1.00 5.36 179 LEU B N 1
ATOM 6561 C CA . LEU B 1 179 ? 8.061 1.826 -30.988 1.00 5.58 179 LEU B CA 1
ATOM 6562 C C . LEU B 1 179 ? 8.855 3.121 -31.141 1.00 5.35 179 LEU B C 1
ATOM 6563 O O . LEU B 1 179 ? 10.044 3.167 -30.840 1.00 6.00 179 LEU B O 1
ATOM 6579 N N . ALA B 1 180 ? 8.216 4.176 -31.630 1.00 5.55 180 ALA B N 1
ATOM 6580 C CA . ALA B 1 180 ? 8.916 5.441 -31.802 1.00 6.14 180 ALA B CA 1
ATOM 6581 C C . ALA B 1 180 ? 9.426 5.950 -30.461 1.00 6.20 180 ALA B C 1
ATOM 6582 O O . ALA B 1 180 ? 10.537 6.499 -30.372 1.00 7.87 180 ALA B O 1
ATOM 6589 N N . ASP B 1 181 ? 8.628 5.774 -29.415 1.00 6.22 181 ASP B N 1
ATOM 6590 C CA . ASP B 1 181 ? 9.039 6.180 -28.082 1.00 7.64 181 ASP B CA 1
ATOM 6591 C C . ASP B 1 181 ? 10.223 5.335 -27.612 1.00 7.68 181 ASP B C 1
ATOM 6592 O O . ASP B 1 181 ? 11.254 5.875 -27.181 1.00 10.30 181 ASP B O 1
ATOM 6601 N N . GLU B 1 182 ? 10.135 4.024 -27.759 1.00 5.73 182 GLU B N 1
ATOM 6602 C CA . GLU B 1 182 ? 11.211 3.140 -27.289 1.00 6.32 182 GLU B CA 1
ATOM 6603 C C . GLU B 1 182 ? 12.527 3.353 -28.027 1.00 6.21 182 GLU B C 1
ATOM 6604 O O . GLU B 1 182 ? 13.603 3.179 -27.454 1.00 8.82 182 GLU B O 1
ATOM 6616 N N . TYR B 1 183 ? 12.433 3.728 -29.304 1.00 6.29 183 TYR B N 1
ATOM 6617 C CA . TYR B 1 183 ? 13.614 3.872 -30.172 1.00 7.12 183 TYR B CA 1
ATOM 6618 C C . TYR B 1 183 ? 13.910 5.324 -30.518 1.00 8.99 183 TYR B C 1
ATOM 6619 O O . TYR B 1 183 ? 14.474 5.627 -31.556 1.00 10.16 183 TYR B O 1
ATOM 6637 N N . GLN B 1 184 ? 13.544 6.231 -29.629 1.00 8.74 184 GLN B N 1
ATOM 6638 C CA . GLN B 1 184 ? 14.085 7.589 -29.727 1.00 10.70 184 GLN B CA 1
ATOM 6639 C C . GLN B 1 184 ? 15.616 7.580 -29.838 1.00 9.96 184 GLN B C 1
ATOM 6640 O O . GLN B 1 184 ? 16.315 6.878 -29.107 1.00 12.86 184 GLN B O 1
ATOM 6654 N N . GLN B 1 185 ? 16.109 8.324 -30.809 1.00 14.17 185 GLN B N 1
ATOM 6655 C CA . GLN B 1 185 ? 17.522 8.462 -31.059 1.00 16.73 185 GLN B CA 1
ATOM 6656 C C . GLN B 1 185 ? 18.127 7.166 -31.557 1.00 11.90 185 GLN B C 1
ATOM 6657 O O . GLN B 1 185 ? 19.346 7.070 -31.664 1.00 17.88 185 GLN B O 1
ATOM 6671 N N . ARG B 1 186 ? 17.293 6.181 -31.904 1.00 8.53 186 ARG B N 1
ATOM 6672 C CA . ARG B 1 186 ? 17.821 4.946 -32.446 1.00 9.00 186 ARG B CA 1
ATOM 6673 C C . ARG B 1 186 ? 17.218 4.527 -33.784 1.00 7.81 186 ARG B C 1
ATOM 6674 O O . ARG B 1 186 ? 17.929 4.010 -34.612 1.00 11.17 186 ARG B O 1
ATOM 6695 N N . LEU B 1 187 ? 15.914 4.669 -33.971 1.00 7.54 187 LEU B N 1
ATOM 6696 C CA . LEU B 1 187 ? 15.273 4.321 -35.227 1.00 7.42 187 LEU B CA 1
ATOM 6697 C C . LEU B 1 187 ? 14.291 5.420 -35.564 1.00 7.80 187 LEU B C 1
ATOM 6698 O O . LEU B 1 187 ? 13.821 6.157 -34.694 1.00 9.36 187 LEU B O 1
ATOM 6714 N N . ARG B 1 188 ? 13.973 5.516 -36.846 1.00 7.22 188 ARG B N 1
ATOM 6715 C CA . ARG B 1 188 ? 12.823 6.278 -37.303 1.00 7.48 188 ARG B CA 1
ATOM 6716 C C . ARG B 1 188 ? 11.679 5.293 -37.436 1.00 6.33 188 ARG B C 1
ATOM 6717 O O . ARG B 1 188 ? 11.845 4.271 -38.080 1.00 7.11 188 ARG B O 1
ATOM 6738 N N . VAL B 1 189 ? 10.539 5.586 -36.822 1.00 6.13 189 VAL B N 1
ATOM 6739 C CA . VAL B 1 189 ? 9.382 4.705 -36.908 1.00 6.02 189 VAL B CA 1
ATOM 6740 C C . VAL B 1 189 ? 8.161 5.568 -37.209 1.00 5.79 189 VAL B C 1
ATOM 6741 O O . VAL B 1 189 ? 7.832 6.460 -36.438 1.00 6.77 189 VAL B O 1
ATOM 6754 N N . ASN B 1 190 ? 7.511 5.298 -38.338 1.00 6.13 190 ASN B N 1
ATOM 6755 C CA . ASN B 1 190 ? 6.428 6.141 -38.836 1.00 6.09 190 ASN B CA 1
ATOM 6756 C C . ASN B 1 190 ? 5.408 5.299 -39.585 1.00 6.16 190 ASN B C 1
ATOM 6757 O O . ASN B 1 190 ? 5.652 4.137 -39.892 1.00 6.03 190 ASN B O 1
ATOM 6768 N N . CYS B 1 191 ? 4.255 5.898 -39.865 1.00 6.41 191 CYS B N 1
ATOM 6769 C CA . CYS B 1 191 ? 3.234 5.286 -40.705 1.00 6.77 191 CYS B CA 1
ATOM 6770 C C . CYS B 1 191 ? 3.007 6.111 -41.957 1.00 6.08 191 CYS B C 1
ATOM 6771 O O . CYS B 1 191 ? 3.167 7.335 -41.974 1.00 7.40 191 CYS B O 1
ATOM 6779 N N . ILE B 1 192 ? 2.599 5.405 -43.005 1.00 7.13 192 ILE B N 1
ATOM 6780 C CA . ILE B 1 192 ? 2.087 6.007 -44.220 1.00 7.46 192 ILE B CA 1
ATOM 6781 C C . ILE B 1 192 ? 0.641 5.570 -44.443 1.00 7.76 192 ILE B C 1
ATOM 6782 O O . ILE B 1 192 ? 0.336 4.382 -44.417 1.00 7.52 192 ILE B O 1
ATOM 6798 N N . ASN B 1 193 ? -0.227 6.539 -44.701 1.00 9.34 193 ASN B N 1
ATOM 6799 C CA . ASN B 1 193 ? -1.566 6.297 -45.184 1.00 9.04 193 ASN B CA 1
ATOM 6800 C C . ASN B 1 193 ? -1.592 6.505 -46.696 1.00 9.85 193 ASN B C 1
ATOM 6801 O O . ASN B 1 193 ? -1.524 7.642 -47.168 1.00 10.34 193 ASN B O 1
ATOM 6812 N N . PRO B 1 194 ? -1.703 5.421 -47.471 1.00 10.42 194 PRO B N 1
ATOM 6813 C CA . PRO B 1 194 ? -1.648 5.575 -48.927 1.00 12.68 194 PRO B CA 1
ATOM 6814 C C . PRO B 1 194 ? -2.845 6.320 -49.515 1.00 13.74 194 PRO B C 1
ATOM 6815 O O . PRO B 1 194 ? -2.761 6.810 -50.643 1.00 15.08 194 PRO B O 1
ATOM 6826 N N . GLY B 1 195 ? -3.949 6.399 -48.776 1.00 16.10 195 GLY B N 1
ATOM 6827 C CA . GLY B 1 195 ? -5.164 7.014 -49.279 1.00 18.85 195 GLY B CA 1
ATOM 6828 C C . GLY B 1 195 ? -5.861 6.096 -50.260 1.00 20.85 195 GLY B C 1
ATOM 6829 O O . GLY B 1 195 ? -5.577 4.898 -50.319 1.00 21.12 195 GLY B O 1
ATOM 6833 N N . GLY B 1 196 ? -6.783 6.664 -51.033 1.00 23.95 196 GLY B N 1
ATOM 6834 C CA . GLY B 1 196 ? -7.489 5.918 -52.059 1.00 32.22 196 GLY B CA 1
ATOM 6835 C C . GLY B 1 196 ? -6.604 5.694 -53.269 1.00 27.04 196 GLY B C 1
ATOM 6836 O O . GLY B 1 196 ? -6.385 6.598 -54.077 1.00 27.45 196 GLY B O 1
ATOM 6840 N N . THR B 1 197 ? -6.092 4.476 -53.393 1.00 28.13 197 THR B N 1
ATOM 6841 C CA . THR B 1 197 ? -5.172 4.136 -54.468 1.00 32.46 197 THR B CA 1
ATOM 6842 C C . THR B 1 197 ? -5.731 2.963 -55.259 1.00 27.18 197 THR B C 1
ATOM 6843 O O . THR B 1 197 ? -6.377 2.082 -54.702 1.00 27.74 197 THR B O 1
ATOM 6854 N N . ARG B 1 198 ? -5.476 2.953 -56.560 1.00 20.87 198 ARG B N 1
ATOM 6855 C CA . ARG B 1 198 ? -6.026 1.928 -57.426 1.00 29.06 198 ARG B CA 1
ATOM 6856 C C . ARG B 1 198 ? -5.318 0.611 -57.178 1.00 29.37 198 ARG B C 1
ATOM 6857 O O . ARG B 1 198 ? -4.210 0.374 -57.661 1.00 27.54 198 ARG B O 1
ATOM 6878 N N . THR B 1 199 ? -5.983 -0.238 -56.408 1.00 18.72 199 THR B N 1
ATOM 6879 C CA . THR B 1 199 ? -5.465 -1.547 -56.040 1.00 27.57 199 THR B CA 1
ATOM 6880 C C . THR B 1 199 ? -6.631 -2.513 -55.972 1.00 25.75 199 THR B C 1
ATOM 6881 O O . THR B 1 199 ? -7.786 -2.089 -55.943 1.00 23.56 199 THR B O 1
ATOM 6892 N N . ALA B 1 200 ? -6.329 -3.806 -55.939 1.00 22.07 200 ALA B N 1
ATOM 6893 C CA . ALA B 1 200 ? -7.356 -4.831 -55.822 1.00 30.81 200 ALA B CA 1
ATOM 6894 C C . ALA B 1 200 ? -8.105 -4.670 -54.504 1.00 47.66 200 ALA B C 1
ATOM 6895 O O . ALA B 1 200 ? -9.278 -5.030 -54.398 1.00 51.15 200 ALA B O 1
ATOM 6902 N N . MET B 1 201 ? -7.426 -4.124 -53.499 1.00 48.56 201 MET B N 1
ATOM 6903 C CA . MET B 1 201 ? -8.053 -3.912 -52.202 1.00 48.72 201 MET B CA 1
ATOM 6904 C C . MET B 1 201 ? -9.125 -2.834 -52.307 1.00 41.00 201 MET B C 1
ATOM 6905 O O . MET B 1 201 ? -10.193 -2.951 -51.716 1.00 22.30 201 MET B O 1
ATOM 6919 N N . ARG B 1 202 ? -8.838 -1.784 -53.065 1.00 42.81 202 ARG B N 1
ATOM 6920 C CA . ARG B 1 202 ? -9.826 -0.740 -53.302 1.00 53.26 202 ARG B CA 1
ATOM 6921 C C . ARG B 1 202 ? -11.026 -1.271 -54.082 1.00 63.44 202 ARG B C 1
ATOM 6922 O O . ARG B 1 202 ? -12.105 -0.676 -54.054 1.00 68.53 202 ARG B O 1
ATOM 6943 N N . ALA B 1 203 ? -10.833 -2.387 -54.779 1.00 63.04 203 ALA B N 1
ATOM 6944 C CA . ALA B 1 203 ? -11.904 -2.988 -55.564 1.00 61.33 203 ALA B CA 1
ATOM 6945 C C . ALA B 1 203 ? -12.806 -3.865 -54.700 1.00 64.59 203 ALA B C 1
ATOM 6946 O O . ALA B 1 203 ? -13.748 -4.483 -55.196 1.00 66.02 203 ALA B O 1
ATOM 6953 N N . SER B 1 204 ? -12.505 -3.923 -53.408 1.00 64.60 204 SER B N 1
ATOM 6954 C CA . SER B 1 204 ? -13.330 -4.653 -52.466 1.00 64.47 204 SER B CA 1
ATOM 6955 C C . SER B 1 204 ? -14.121 -3.701 -51.580 1.00 61.29 204 SER B C 1
ATOM 6956 O O . SER B 1 204 ? -15.311 -3.904 -51.340 1.00 59.26 204 SER B O 1
ATOM 6964 N N . ALA B 1 205 ? -13.458 -2.651 -51.111 1.00 57.90 205 ALA B N 1
ATOM 6965 C CA . ALA B 1 205 ? -14.112 -1.657 -50.272 1.00 51.53 205 ALA B CA 1
ATOM 6966 C C . ALA B 1 205 ? -15.122 -0.860 -51.087 1.00 49.34 205 ALA B C 1
ATOM 6967 O O . ALA B 1 205 ? -16.193 -0.513 -50.592 1.00 47.68 205 ALA B O 1
ATOM 6974 N N . PHE B 1 206 ? -14.777 -0.580 -52.340 1.00 45.82 206 PHE B N 1
ATOM 6975 C CA . PHE B 1 206 ? -15.656 0.169 -53.231 1.00 49.52 206 PHE B CA 1
ATOM 6976 C C . PHE B 1 206 ? -15.875 -0.587 -54.535 1.00 53.82 206 PHE B C 1
ATOM 6977 O O . PHE B 1 206 ? -15.331 -0.210 -55.572 1.00 53.93 206 PHE B O 1
ATOM 6994 N N . PRO B 1 207 ? -16.678 -1.659 -54.485 1.00 56.15 207 PRO B N 1
ATOM 6995 C CA . PRO B 1 207 ? -16.938 -2.515 -55.648 1.00 60.10 207 PRO B CA 1
ATOM 6996 C C . PRO B 1 207 ? -17.748 -1.830 -56.748 1.00 64.50 207 PRO B C 1
ATOM 6997 O O . PRO B 1 207 ? -17.925 -2.421 -57.813 1.00 67.22 207 PRO B O 1
ATOM 7008 N N . THR B 1 208 ? -18.228 -0.614 -56.501 1.00 67.20 208 THR B N 1
ATOM 7009 C CA . THR B 1 208 ? -19.094 0.071 -57.460 1.00 65.99 208 THR B CA 1
ATOM 7010 C C . THR B 1 208 ? -18.535 1.426 -57.899 1.00 65.89 208 THR B C 1
ATOM 7011 O O . THR B 1 208 ? -19.187 2.163 -58.640 1.00 70.18 208 THR B O 1
ATOM 7022 N N . GLU B 1 209 ? -17.330 1.755 -57.444 1.00 58.39 209 GLU B N 1
ATOM 7023 C CA . GLU B 1 209 ? -16.699 3.011 -57.828 1.00 51.60 209 GLU B CA 1
ATOM 7024 C C . GLU B 1 209 ? -15.890 2.827 -59.104 1.00 45.10 209 GLU B C 1
ATOM 7025 O O . GLU B 1 209 ? -15.517 1.710 -59.453 1.00 44.11 209 GLU B O 1
ATOM 7037 N N . ASP B 1 210 ? -15.616 3.930 -59.792 1.00 43.43 210 ASP B N 1
ATOM 7038 C CA . ASP B 1 210 ? -14.784 3.899 -60.988 1.00 43.11 210 ASP B CA 1
ATOM 7039 C C . ASP B 1 210 ? -13.310 3.993 -60.598 1.00 32.94 210 ASP B C 1
ATOM 7040 O O . ASP B 1 210 ? -12.847 5.056 -60.174 1.00 26.40 210 ASP B O 1
ATOM 7049 N N . PRO B 1 211 ? -12.568 2.881 -60.748 1.00 32.87 211 PRO B N 1
ATOM 7050 C CA . PRO B 1 211 ? -11.145 2.808 -60.390 1.00 28.70 211 PRO B CA 1
ATOM 7051 C C . PRO B 1 211 ? -10.306 3.763 -61.222 1.00 27.88 211 PRO B C 1
ATOM 7052 O O . PRO B 1 211 ? -9.191 4.122 -60.854 1.00 26.11 211 PRO B O 1
ATOM 7063 N N . GLN B 1 212 ? -10.852 4.165 -62.357 1.00 26.09 212 GLN B N 1
ATOM 7064 C CA . GLN B 1 212 ? -10.159 5.050 -63.262 1.00 25.31 212 GLN B CA 1
ATOM 7065 C C . GLN B 1 212 ? -9.911 6.431 -62.630 1.00 32.27 212 GLN B C 1
ATOM 7066 O O . GLN B 1 212 ? -8.995 7.150 -63.025 1.00 33.33 212 GLN B O 1
ATOM 7080 N N . LYS B 1 213 ? -10.691 6.789 -61.616 1.00 34.95 213 LYS B N 1
ATOM 7081 C CA . LYS B 1 213 ? -10.499 8.083 -60.967 1.00 45.23 213 LYS B CA 1
ATOM 7082 C C . LYS B 1 213 ? -9.520 8.002 -59.791 1.00 48.27 213 LYS B C 1
ATOM 7083 O O . LYS B 1 213 ? -9.098 9.029 -59.256 1.00 52.12 213 LYS B O 1
ATOM 7107 N N . LEU B 1 214 ? -9.158 6.785 -59.397 1.00 50.88 214 LEU B N 1
ATOM 7108 C CA . LEU B 1 214 ? -8.214 6.578 -58.299 1.00 51.38 214 LEU B CA 1
ATOM 7109 C C . LEU B 1 214 ? -6.776 6.845 -58.740 1.00 52.49 214 LEU B C 1
ATOM 7110 O O . LEU B 1 214 ? -6.460 6.807 -59.930 1.00 45.12 214 LEU B O 1
ATOM 7126 N N . LYS B 1 215 ? -5.906 7.114 -57.771 1.00 50.81 215 LYS B N 1
ATOM 7127 C CA . LYS B 1 215 ? -4.491 7.324 -58.049 1.00 48.04 215 LYS B CA 1
ATOM 7128 C C . LYS B 1 215 ? -3.789 5.986 -58.158 1.00 32.24 215 LYS B C 1
ATOM 7129 O O . LYS B 1 215 ? -4.222 5.011 -57.570 1.00 30.15 215 LYS B O 1
ATOM 7148 N N . THR B 1 216 ? -2.701 5.947 -58.915 1.00 22.37 216 THR B N 1
ATOM 7149 C CA . THR B 1 216 ? -1.940 4.723 -59.099 1.00 25.56 216 THR B CA 1
ATOM 7150 C C . THR B 1 216 ? -0.925 4.588 -57.972 1.00 16.47 216 THR B C 1
ATOM 7151 O O . THR B 1 216 ? -0.529 5.580 -57.369 1.00 19.35 216 THR B O 1
ATOM 7162 N N . PRO B 1 217 ? -0.516 3.353 -57.664 1.00 17.84 217 PRO B N 1
ATOM 7163 C CA . PRO B 1 217 ? 0.567 3.231 -56.685 1.00 18.10 217 PRO B CA 1
ATOM 7164 C C . PRO B 1 217 ? 1.795 4.078 -57.043 1.00 16.83 217 PRO B C 1
ATOM 7165 O O . PRO B 1 217 ? 2.385 4.693 -56.163 1.00 16.27 217 PRO B O 1
ATOM 7176 N N . ALA B 1 218 ? 2.172 4.127 -58.315 1.00 18.00 218 ALA B N 1
ATOM 7177 C CA . ALA B 1 218 ? 3.266 4.987 -58.747 1.00 17.97 218 ALA B CA 1
ATOM 7178 C C . ALA B 1 218 ? 3.060 6.434 -58.292 1.00 17.85 218 ALA B C 1
ATOM 7179 O O . ALA B 1 218 ? 4.008 7.102 -57.884 1.00 17.71 218 ALA B O 1
ATOM 7186 N N . ASP B 1 219 ? 1.823 6.920 -58.361 1.00 19.56 219 ASP B N 1
ATOM 7187 C CA . ASP B 1 219 ? 1.539 8.317 -58.030 1.00 19.81 219 ASP B CA 1
ATOM 7188 C C . ASP B 1 219 ? 1.863 8.668 -56.583 1.00 15.41 219 ASP B C 1
ATOM 7189 O O . ASP B 1 219 ? 2.141 9.820 -56.269 1.00 20.14 219 ASP B O 1
ATOM 7202 N N . ILE B 1 220 ? 1.803 7.684 -55.691 1.00 16.07 220 ILE B N 1
ATOM 7203 C CA . ILE B 1 220 ? 1.974 7.976 -54.273 1.00 16.05 220 ILE B CA 1
ATOM 7204 C C . ILE B 1 220 ? 3.365 7.617 -53.758 1.00 14.35 220 ILE B C 1
ATOM 7205 O O . ILE B 1 220 ? 3.623 7.685 -52.555 1.00 15.62 220 ILE B O 1
ATOM 7221 N N . MET B 1 221 ? 4.266 7.256 -54.664 1.00 13.54 221 MET B N 1
ATOM 7222 C CA . MET B 1 221 ? 5.604 6.855 -54.266 1.00 13.91 221 MET B CA 1
ATOM 7223 C C . MET B 1 221 ? 6.476 7.954 -53.643 1.00 13.41 221 MET B C 1
ATOM 7224 O O . MET B 1 221 ? 7.388 7.615 -52.894 1.00 13.74 221 MET B O 1
ATOM 7238 N N . PRO B 1 222 ? 6.226 9.254 -53.930 1.00 14.83 222 PRO B N 1
ATOM 7239 C CA . PRO B 1 222 ? 7.157 10.234 -53.343 1.00 14.69 222 PRO B CA 1
ATOM 7240 C C . PRO B 1 222 ? 7.379 10.086 -51.832 1.00 12.88 222 PRO B C 1
ATOM 7241 O O . PRO B 1 222 ? 8.512 10.154 -51.350 1.00 12.20 222 PRO B O 1
ATOM 7252 N N . LEU B 1 223 ? 6.304 9.884 -51.092 1.00 12.70 223 LEU B N 1
ATOM 7253 C CA . LEU B 1 223 ? 6.390 9.773 -49.645 1.00 12.80 223 LEU B CA 1
ATOM 7254 C C . LEU B 1 223 ? 7.080 8.474 -49.214 1.00 11.59 223 LEU B C 1
ATOM 7255 O O . LEU B 1 223 ? 7.818 8.450 -48.225 1.00 11.03 223 LEU B O 1
ATOM 7271 N N . TYR B 1 224 ? 6.845 7.401 -49.965 1.00 10.63 224 TYR B N 1
ATOM 7272 C CA . TYR B 1 224 ? 7.522 6.126 -49.713 1.00 9.95 224 TYR B CA 1
ATOM 7273 C C . TYR B 1 224 ? 9.036 6.274 -49.839 1.00 9.38 224 TYR B C 1
ATOM 7274 O O . TYR B 1 224 ? 9.800 5.730 -49.037 1.00 10.04 224 TYR B O 1
ATOM 7292 N N . LEU B 1 225 ? 9.481 6.996 -50.856 1.00 9.34 225 LEU B N 1
ATOM 7293 C CA . LEU B 1 225 ? 10.891 7.295 -51.028 1.00 10.59 225 LEU B CA 1
ATOM 7294 C C . LEU B 1 225 ? 11.407 8.187 -49.921 1.00 10.23 225 LEU B C 1
ATOM 7295 O O . LEU B 1 225 ? 12.487 7.940 -49.379 1.00 10.49 225 LEU B O 1
ATOM 7311 N N . TRP B 1 226 ? 10.644 9.224 -49.587 1.00 10.69 226 TRP B N 1
ATOM 7312 C CA . TRP B 1 226 ? 11.076 10.208 -48.614 1.00 10.98 226 TRP B CA 1
ATOM 7313 C C . TRP B 1 226 ? 11.384 9.539 -47.275 1.00 10.40 226 TRP B C 1
ATOM 7314 O O . TRP B 1 226 ? 12.415 9.835 -46.667 1.00 10.83 226 TRP B O 1
ATOM 7335 N N . LEU B 1 227 ? 10.518 8.620 -46.838 1.00 9.62 227 LEU B N 1
ATOM 7336 C CA . LEU B 1 227 ? 10.672 7.969 -45.549 1.00 10.06 227 LEU B CA 1
ATOM 7337 C C . LEU B 1 227 ? 11.879 7.035 -45.474 1.00 9.02 227 LEU B C 1
ATOM 7338 O O . LEU B 1 227 ? 12.328 6.717 -44.375 1.00 9.68 227 LEU B O 1
ATOM 7354 N N . MET B 1 228 ? 12.391 6.591 -46.621 1.00 9.00 228 MET B N 1
ATOM 7355 C CA . MET B 1 228 ? 13.561 5.698 -46.635 1.00 8.96 228 MET B CA 1
ATOM 7356 C C . MET B 1 228 ? 14.882 6.426 -46.878 1.00 9.55 228 MET B C 1
ATOM 7357 O O . MET B 1 228 ? 15.938 5.900 -46.549 1.00 10.78 228 MET B O 1
ATOM 7371 N N . GLY B 1 229 ? 14.823 7.620 -47.458 1.00 9.27 229 GLY B N 1
ATOM 7372 C CA . GLY B 1 229 ? 16.025 8.389 -47.731 1.00 10.92 229 GLY B CA 1
ATOM 7373 C C . GLY B 1 229 ? 16.391 9.342 -46.614 1.00 9.58 229 GLY B C 1
ATOM 7374 O O . GLY B 1 229 ? 15.677 9.480 -45.625 1.00 11.00 229 GLY B O 1
ATOM 7378 N N . ASP B 1 230 ? 17.512 10.029 -46.798 1.00 10.85 230 ASP B N 1
ATOM 7379 C CA . ASP B 1 230 ? 18.105 10.818 -45.734 1.00 12.23 230 ASP B CA 1
ATOM 7380 C C . ASP B 1 230 ? 17.302 12.065 -45.382 1.00 15.23 230 ASP B C 1
ATOM 7381 O O . ASP B 1 230 ? 17.475 12.630 -44.304 1.00 15.82 230 ASP B O 1
ATOM 7390 N N . ASP B 1 231 ? 16.428 12.501 -46.282 1.00 15.31 231 ASP B N 1
ATOM 7391 C CA . ASP B 1 231 ? 15.663 13.723 -46.066 1.00 17.52 231 ASP B CA 1
ATOM 7392 C C . ASP B 1 231 ? 14.630 13.605 -44.936 1.00 16.52 231 ASP B C 1
ATOM 7393 O O . ASP B 1 231 ? 14.117 14.614 -44.464 1.00 18.62 231 ASP B O 1
ATOM 7402 N N . SER B 1 232 ? 14.338 12.382 -44.497 1.00 14.83 232 SER B N 1
ATOM 7403 C CA . SER B 1 232 ? 13.390 12.155 -43.408 1.00 14.48 232 SER B CA 1
ATOM 7404 C C . SER B 1 232 ? 14.074 11.689 -42.135 1.00 15.53 232 SER B C 1
ATOM 7405 O O . SER B 1 232 ? 13.419 11.235 -41.204 1.00 15.78 232 SER B O 1
ATOM 7413 N N . ARG B 1 233 ? 15.394 11.812 -42.080 1.00 18.26 233 ARG B N 1
ATOM 7414 C CA . ARG B 1 233 ? 16.142 11.286 -40.947 1.00 22.31 233 ARG B CA 1
ATOM 7415 C C . ARG B 1 233 ? 15.694 11.879 -39.617 1.00 19.56 233 ARG B C 1
ATOM 7416 O O . ARG B 1 233 ? 15.804 11.226 -38.583 1.00 19.55 233 ARG B O 1
ATOM 7437 N N . ARG B 1 234 ? 15.166 13.094 -39.642 1.00 18.43 234 ARG B N 1
ATOM 7438 C CA . ARG B 1 234 ? 14.757 13.753 -38.407 1.00 28.61 234 ARG B CA 1
ATOM 7439 C C . ARG B 1 234 ? 13.251 13.669 -38.156 1.00 32.74 234 ARG B C 1
ATOM 7440 O O . ARG B 1 234 ? 12.664 14.561 -37.543 1.00 33.35 234 ARG B O 1
ATOM 7461 N N . LYS B 1 235 ? 12.629 12.585 -38.610 1.00 16.27 235 LYS B N 1
ATOM 7462 C CA . LYS B 1 235 ? 11.197 12.409 -38.408 1.00 13.68 235 LYS B CA 1
ATOM 7463 C C . LYS B 1 235 ? 10.88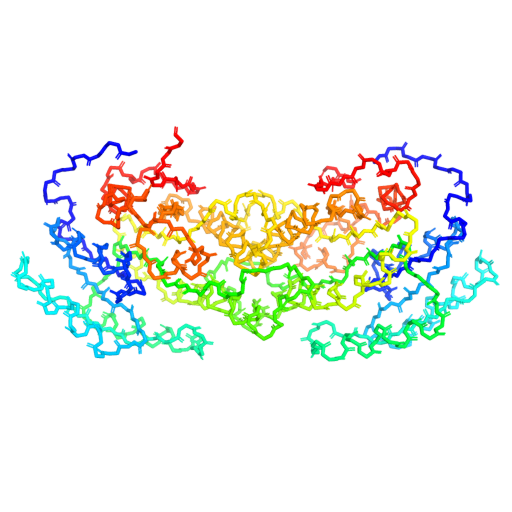7 11.024 -37.858 1.00 10.47 235 LYS B C 1
ATOM 7464 O O . LYS B 1 235 ? 11.218 10.022 -38.478 1.00 9.95 235 LYS B O 1
ATOM 7483 N N . THR B 1 236 ? 10.253 10.985 -36.689 1.00 9.49 236 THR B N 1
ATOM 7484 C CA . THR B 1 236 ? 9.833 9.736 -36.080 1.00 8.76 236 THR B CA 1
ATOM 7485 C C . THR B 1 236 ? 8.558 9.963 -35.270 1.00 8.25 236 THR B C 1
ATOM 7486 O O . THR B 1 236 ? 8.260 11.077 -34.843 1.00 8.68 236 THR B O 1
ATOM 7497 N N . GLY B 1 237 ? 7.806 8.889 -35.089 1.00 7.34 237 GLY B N 1
ATOM 7498 C CA . GLY B 1 237 ? 6.572 8.921 -34.333 1.00 7.61 237 GLY B CA 1
ATOM 7499 C C . GLY B 1 237 ? 5.400 9.552 -35.054 1.00 7.03 237 GLY B C 1
ATOM 7500 O O . GLY B 1 237 ? 4.384 9.836 -34.429 1.00 8.43 237 GLY B O 1
ATOM 7504 N N . MET B 1 238 ? 5.529 9.729 -36.360 1.00 7.10 238 MET B N 1
ATOM 7505 C CA . MET B 1 238 ? 4.544 10.458 -37.135 1.00 8.16 238 MET B CA 1
ATOM 7506 C C . MET B 1 238 ? 3.783 9.574 -38.114 1.00 7.22 238 MET B C 1
ATOM 7507 O O . MET B 1 238 ? 4.188 8.467 -38.439 1.00 7.08 238 MET B O 1
ATOM 7521 N N . THR B 1 239 ? 2.632 10.074 -38.549 1.00 7.43 239 THR B N 1
ATOM 7522 C CA . THR B 1 239 ? 1.836 9.387 -39.541 1.00 8.21 239 THR B CA 1
ATOM 7523 C C . THR B 1 239 ? 1.535 10.363 -40.668 1.00 8.64 239 THR B C 1
ATOM 7524 O O . THR B 1 239 ? 1.122 11.494 -40.436 1.00 9.56 239 THR B O 1
ATOM 7535 N N . PHE B 1 240 ? 1.808 9.925 -41.891 1.00 8.34 240 PHE B N 1
ATOM 7536 C CA . PHE B 1 240 ? 1.803 10.786 -43.053 1.00 9.14 240 PHE B CA 1
ATOM 7537 C C . PHE B 1 240 ? 0.763 10.330 -44.040 1.00 10.20 240 PHE B C 1
ATOM 7538 O O . PHE B 1 240 ? 0.538 9.134 -44.208 1.00 11.45 240 PHE B O 1
ATOM 7555 N N . ASP B 1 241 ? 0.138 11.284 -44.713 1.00 11.44 241 ASP B N 1
ATOM 7556 C CA . ASP B 1 241 ? -0.770 10.972 -45.802 1.00 13.13 241 ASP B CA 1
ATOM 7557 C C . ASP B 1 241 ? -0.010 11.095 -47.116 1.00 15.21 241 ASP B C 1
ATOM 7558 O O . ASP B 1 241 ? 0.564 12.147 -47.408 1.00 17.65 241 ASP B O 1
ATOM 7567 N N . ALA B 1 242 ? 0.005 10.023 -47.901 1.00 15.85 242 ALA B N 1
ATOM 7568 C CA . ALA B 1 242 ? 0.709 10.013 -49.186 1.00 22.19 242 ALA B CA 1
ATOM 7569 C C . ALA B 1 242 ? 0.023 10.944 -50.176 1.00 31.94 242 ALA B C 1
ATOM 7570 O O . ALA B 1 242 ? 0.647 11.455 -51.101 1.00 37.19 242 ALA B O 1
ATOM 7577 N N . GLN B 1 243 ? -1.277 11.116 -49.988 1.00 27.56 243 GLN B N 1
ATOM 7578 C CA . GLN B 1 243 ? -2.084 12.055 -50.747 1.00 50.10 243 GLN B CA 1
ATOM 7579 C C . GLN B 1 243 ? -3.411 12.210 -50.018 1.00 64.08 243 GLN B C 1
ATOM 7580 O O . GLN B 1 243 ? -4.304 11.377 -50.169 1.00 73.02 243 GLN B O 1
ATOM 7594 N N . PRO B 1 244 ? -3.536 13.277 -49.211 1.00 65.35 244 PRO B N 1
ATOM 7595 C CA . PRO B 1 244 ? -4.691 13.502 -48.334 1.00 65.98 244 PRO B CA 1
ATOM 7596 C C . PRO B 1 244 ? -6.011 13.039 -48.945 1.00 67.95 244 PRO B C 1
ATOM 7597 O O . PRO B 1 244 ? -6.461 11.938 -48.624 1.00 68.76 244 PRO B O 1
#

Organism: Escherichia coli (strain K12) (NCBI:txid83333)

CATH classification: 3.40.50.720

Nearest PDB structures (foldseek):
  3f1l-assembly1_B  TM=9.985E-01  e=7.801E-52  Escherichia coli K-12
  3gy0-assembly1_A-2  TM=9.985E-01  e=4.322E-51  Shigella flexneri
  3e9q-assembly1_A  TM=9.995E-01  e=1.381E-50  Shigella flexneri 2a str. 301
  3gz4-assembly1_B  TM=9.991E-01  e=2.706E-50  Escherichia coli O6
  3f5q-assembly2_A  TM=1.002E+00  e=9.211E-47  Escherichia coli O6

B-factor: mean 18.21, std 14.86, range [0.09, 113.6]

InterPro domains:
  IPR002347 Short-chain dehydrogenase/reductase SDR [PF00106] (14-209)
  IPR002347 Short-chain dehydrogenase/reductase SDR [PR00081] (14-31)
  IPR002347 Short-chain dehydrogenase/reductase SDR [PR00081] (91-102)
  IPR002347 Short-chain dehydrogenase/reductase SDR [PR00081] (139-155)
  IPR002347 Short-chain dehydrogenase/reductase SDR [PR00081] (165-184)
  IPR002347 Short-chain dehydrogenase/reductase SDR [PR00081] (185-202)
  IPR002347 Short-chain dehydrogenase/reductase SDR [PR00081] (210-230)
  IPR020904 Short-chain dehydrogenase/reductase, conserved site [PS00061] (152-180)
  IPR036291 NAD(P)-binding domain superfamily [SSF51735] (10-243)
  IPR049572 YciK [cd05340] (9-243)
  IPR057326 Ketoreductase domain [SM00822] (13-197)